Protein AF-A0A9P6YBE2-F1 (afdb_monomer_lite)

Radius of gyration: 33.22 Å; chains: 1; bounding box: 62×85×82 Å

Foldseek 3Di:
DDPPPLFDDPVRLVVLVVLFPDDSVRLSVLSNVQCVLPVVQWAALVNQLVVLCVVQVPFRLSLVSVLVQCLLPPVNPRTRGSSSVRSLVRCLPPNDPLSLLVSVQSSQCRVPPQKHALVSQLSNLVSVCRRCDPVDDDDPCPNHSNSVSVVLCVQQVPVPPRIHHSVSSVVSCVVDVVSVVVSCVVVVVVVVVVVVVPDDDDDDDDDPVVVVVLVVLLVVLLPDDDDPDDDLNLQVQLCCCCPVVVDDQQVSCCSSNNHDSVVSNVVSVVCVVDVPDDSNPPVDVPVPDDDQLDDDVLLVQLVVVCVVPVPDDLVVSQVSCCVVPVVRDDDSVSSVVCCVPPNVDDDDDDDDDDPVLQPLVLLVVLLVQLVVPVPDPDDQQPFEKFKDKDKDWLQQADPDDDDPPPDDDDDDDDPDDTFIKMWIWIDGLQGTQDIDIHGPPDDPDVDPPSCNDVDPDAGEYEYEPDPVCPPPVNQVVCVVSNYHYHYHRPSCCLLRLVVVVVVQLSVQSRPDRDDPPHDPVVSSVVSNVPDDSNVSNVSSVSSVVCSVCSNVSHRD

Organism: Rhizopus oryzae (NCBI:txid64495)

Structure (mmCIF, N/CA/C/O backbone):
data_AF-A0A9P6YBE2-F1
#
_entry.id   AF-A0A9P6YBE2-F1
#
loop_
_atom_site.group_PDB
_atom_site.id
_atom_site.type_symbol
_atom_site.label_atom_id
_atom_site.label_alt_id
_atom_site.label_comp_id
_atom_site.label_asym_id
_atom_site.label_entity_id
_atom_site.label_seq_id
_atom_site.pdbx_PDB_ins_code
_atom_site.Cartn_x
_atom_site.Cartn_y
_atom_site.Cartn_z
_atom_site.occupancy
_atom_site.B_iso_or_equiv
_atom_site.auth_seq_id
_atom_site.auth_comp_id
_atom_site.auth_asym_id
_atom_site.auth_atom_id
_atom_site.pdbx_PDB_model_num
ATOM 1 N N . MET A 1 1 ? 8.544 48.791 16.407 1.00 32.22 1 MET A N 1
ATOM 2 C CA . MET A 1 1 ? 8.511 48.984 14.940 1.00 32.22 1 MET A CA 1
ATOM 3 C C . MET A 1 1 ? 8.003 47.693 14.320 1.00 32.22 1 MET A C 1
ATOM 5 O O . MET A 1 1 ? 8.474 46.633 14.708 1.00 32.22 1 MET A O 1
ATOM 9 N N . GLY A 1 2 ? 6.934 47.780 13.527 1.00 35.62 2 GLY A N 1
ATOM 10 C CA . GLY A 1 2 ? 6.077 46.651 13.158 1.00 35.62 2 GLY A CA 1
ATOM 11 C C . GLY A 1 2 ? 6.699 45.695 12.144 1.00 35.62 2 GLY A C 1
ATOM 12 O O . GLY A 1 2 ? 7.328 46.120 11.180 1.00 35.62 2 GLY A O 1
ATOM 13 N N . ASN A 1 3 ? 6.464 44.399 12.344 1.00 35.38 3 ASN A N 1
ATOM 14 C CA . ASN A 1 3 ? 6.844 43.354 11.403 1.00 35.38 3 ASN A CA 1
ATOM 15 C C . ASN A 1 3 ? 5.779 43.272 10.290 1.00 35.38 3 ASN A C 1
ATOM 17 O O . ASN A 1 3 ? 4.923 42.392 10.276 1.00 35.38 3 ASN A O 1
ATOM 21 N N . ALA A 1 4 ? 5.772 44.264 9.398 1.00 42.56 4 ALA A N 1
ATOM 22 C CA . ALA A 1 4 ? 4.777 44.417 8.333 1.00 42.56 4 ALA A CA 1
ATOM 23 C C . ALA A 1 4 ? 4.989 43.479 7.122 1.00 42.56 4 ALA A C 1
ATOM 25 O O . ALA A 1 4 ? 4.261 43.587 6.143 1.00 42.56 4 ALA A O 1
ATOM 26 N N . LYS A 1 5 ? 5.961 42.555 7.165 1.00 49.91 5 LYS A N 1
ATOM 27 C CA . LYS A 1 5 ? 6.345 41.719 6.010 1.00 49.91 5 LYS A CA 1
ATOM 28 C C . LYS A 1 5 ? 5.747 40.301 5.972 1.00 49.91 5 LYS A C 1
ATOM 30 O O . LYS A 1 5 ? 6.051 39.561 5.050 1.00 49.91 5 LYS A O 1
ATOM 35 N N . SER A 1 6 ? 4.915 39.879 6.933 1.00 54.16 6 SER A N 1
ATOM 36 C CA . SER A 1 6 ? 4.484 38.462 7.011 1.00 54.16 6 SER A CA 1
ATOM 37 C C . SER A 1 6 ? 3.192 38.106 6.259 1.00 54.16 6 SER A C 1
ATOM 39 O O . SER A 1 6 ? 2.743 36.959 6.320 1.00 54.16 6 SER A O 1
ATOM 41 N N . LYS A 1 7 ? 2.556 39.061 5.566 1.00 63.81 7 LYS A N 1
ATOM 42 C CA . LYS A 1 7 ? 1.299 38.835 4.834 1.00 63.81 7 LYS A CA 1
ATOM 43 C C . LYS A 1 7 ? 1.319 39.558 3.487 1.00 63.81 7 LYS A C 1
ATOM 45 O O . LYS A 1 7 ? 1.603 40.749 3.451 1.00 63.81 7 LYS A O 1
ATOM 50 N N . LEU A 1 8 ? 0.956 38.844 2.418 1.00 70.69 8 LEU A N 1
ATOM 51 C CA . LEU A 1 8 ? 0.676 39.436 1.105 1.00 70.69 8 LEU A CA 1
ATOM 52 C C . LEU A 1 8 ? -0.399 40.517 1.237 1.00 70.69 8 LEU A C 1
ATOM 54 O O . LEU A 1 8 ? -1.400 40.316 1.939 1.00 70.69 8 LEU A O 1
ATOM 58 N N . SER A 1 9 ? -0.216 41.642 0.546 1.00 76.25 9 SER A N 1
ATOM 59 C CA . SER A 1 9 ? -1.228 42.693 0.526 1.00 76.25 9 SER A CA 1
ATOM 60 C C . SER A 1 9 ? -2.521 42.187 -0.143 1.00 76.25 9 SER A C 1
ATOM 62 O O . SER A 1 9 ? -2.488 41.270 -0.972 1.00 76.25 9 SER A O 1
ATOM 64 N N . PRO A 1 10 ? -3.695 42.752 0.194 1.00 73.75 10 PRO A N 1
ATOM 65 C CA . PRO A 1 10 ? -4.952 42.397 -0.467 1.00 73.75 10 PRO A CA 1
ATOM 66 C C . PRO A 1 10 ? -4.917 42.601 -1.990 1.00 73.75 10 PRO A C 1
ATOM 68 O O . PRO A 1 10 ? -5.564 41.847 -2.715 1.00 73.75 10 PRO A O 1
ATOM 71 N N . GLU A 1 11 ? -4.144 43.583 -2.457 1.00 76.38 11 GLU A N 1
ATOM 72 C CA . GLU A 1 11 ? -3.925 43.876 -3.876 1.00 76.38 11 GLU A CA 1
ATOM 73 C C . GLU A 1 11 ? -3.059 42.799 -4.538 1.00 76.38 11 GLU A C 1
ATOM 75 O O . GLU A 1 11 ? -3.475 42.232 -5.545 1.00 76.38 11 GLU A O 1
ATOM 80 N N . GLN A 1 12 ? -1.942 42.412 -3.909 1.00 76.50 12 GLN A N 1
ATOM 81 C CA . GLN A 1 12 ? -1.079 41.320 -4.377 1.00 76.50 12 GLN A CA 1
ATOM 82 C C . GLN A 1 12 ? -1.825 39.982 -4.425 1.00 76.50 12 GLN A C 1
ATOM 84 O O . GLN A 1 12 ? -1.667 39.215 -5.366 1.00 76.50 12 GLN A O 1
ATOM 89 N N . LEU A 1 13 ? -2.686 39.697 -3.442 1.00 78.81 13 LEU A N 1
ATOM 90 C CA . LEU A 1 13 ? -3.517 38.487 -3.457 1.00 78.81 13 LEU A CA 1
ATOM 91 C C . LEU A 1 13 ? -4.532 38.492 -4.601 1.00 78.81 13 LEU A C 1
ATOM 93 O O . LEU A 1 13 ? -4.773 37.444 -5.187 1.00 78.81 13 LEU A O 1
ATOM 97 N N . SER A 1 14 ? -5.128 39.644 -4.911 1.00 78.00 14 SER A N 1
ATOM 98 C CA . SER A 1 14 ? -6.063 39.788 -6.033 1.00 78.00 14 SER A CA 1
ATOM 99 C C . SER A 1 14 ? -5.352 39.622 -7.378 1.00 78.00 14 SER A C 1
ATOM 101 O O . SER A 1 14 ? -5.870 38.969 -8.281 1.00 78.00 14 SER A O 1
ATOM 103 N N . GLU A 1 15 ? -4.141 40.164 -7.499 1.00 80.69 15 GLU A N 1
ATOM 104 C CA . GLU A 1 15 ? -3.296 40.022 -8.682 1.00 80.69 15 GLU A CA 1
ATOM 105 C C . GLU A 1 15 ? -2.852 38.566 -8.891 1.00 80.69 15 GLU A C 1
ATOM 107 O O . GLU A 1 15 ? -3.061 38.005 -9.965 1.00 80.69 15 GLU A O 1
ATOM 112 N N . LEU A 1 16 ? -2.344 37.911 -7.842 1.00 80.50 16 LEU A N 1
ATOM 113 C CA . LEU A 1 16 ? -1.933 36.504 -7.880 1.00 80.50 16 LEU A CA 1
ATOM 114 C C . LEU A 1 16 ? -3.111 35.559 -8.131 1.00 80.50 16 LEU A C 1
ATOM 116 O O . LEU A 1 16 ? -2.963 34.573 -8.843 1.00 80.50 16 LEU A O 1
ATOM 120 N N . GLN A 1 17 ? -4.296 35.861 -7.602 1.00 80.81 17 GLN A N 1
ATOM 121 C CA . GLN A 1 17 ? -5.503 35.069 -7.854 1.00 80.81 17 GLN A CA 1
ATOM 122 C C . GLN A 1 17 ? -6.000 35.199 -9.303 1.00 80.81 17 GLN A C 1
ATOM 124 O O . GLN A 1 17 ? -6.651 34.290 -9.807 1.00 80.81 17 GLN A O 1
ATOM 129 N N . LYS A 1 18 ? -5.704 36.312 -9.986 1.00 80.12 18 LYS A N 1
ATOM 130 C CA . LYS A 1 18 ? -5.977 36.464 -11.425 1.00 80.12 18 LYS A CA 1
ATOM 131 C C . LYS A 1 18 ? -4.920 35.780 -12.290 1.00 80.12 18 LYS A C 1
ATOM 133 O O . LYS A 1 18 ? -5.257 35.290 -13.360 1.00 80.12 18 LYS A O 1
ATOM 138 N N . ALA A 1 19 ? -3.668 35.769 -11.836 1.00 74.81 19 ALA A N 1
ATOM 139 C CA . ALA A 1 19 ? -2.537 35.196 -12.563 1.00 74.81 19 ALA A CA 1
ATOM 140 C C . ALA A 1 19 ? -2.363 33.679 -12.355 1.00 74.81 19 ALA A C 1
ATOM 142 O O . ALA A 1 19 ? -1.627 33.048 -13.106 1.00 74.81 19 ALA A O 1
ATOM 143 N N . THR A 1 20 ? -3.016 33.085 -11.349 1.00 80.88 20 THR A N 1
ATOM 144 C CA . THR A 1 20 ? -2.840 31.672 -10.983 1.00 80.88 20 THR A CA 1
ATOM 145 C C . THR A 1 20 ? -4.165 30.936 -10.803 1.00 80.88 20 THR A C 1
ATOM 147 O O . THR A 1 20 ? -5.198 31.522 -10.493 1.00 80.88 20 THR A O 1
ATOM 150 N N . TYR A 1 21 ? -4.121 29.609 -10.922 1.00 77.25 21 TYR A N 1
ATOM 151 C CA . TYR A 1 21 ? -5.257 28.711 -10.673 1.00 77.25 21 TYR A CA 1
ATOM 152 C C . TYR A 1 21 ? -5.446 28.341 -9.184 1.00 77.25 21 TYR A C 1
ATOM 154 O O . TYR A 1 21 ? -6.064 27.315 -8.873 1.00 77.25 21 TYR A O 1
ATOM 162 N N . PHE A 1 22 ? -4.865 29.107 -8.256 1.00 76.56 22 PHE A N 1
ATOM 163 C CA . PHE A 1 22 ? -4.907 28.829 -6.818 1.00 76.56 22 PHE A CA 1
ATOM 164 C C . PHE A 1 22 ? -5.913 29.720 -6.091 1.00 76.56 22 PHE A C 1
ATOM 166 O O . PHE A 1 22 ? -6.084 30.900 -6.397 1.00 76.56 22 PHE A O 1
ATOM 173 N N . GLU A 1 23 ? -6.573 29.158 -5.080 1.00 77.00 23 GLU A N 1
ATOM 174 C CA . GLU A 1 23 ? -7.478 29.928 -4.234 1.00 77.00 23 GLU A CA 1
ATOM 175 C C . GLU A 1 23 ? -6.699 30.850 -3.287 1.00 77.00 23 GLU A C 1
ATOM 177 O O . GLU A 1 23 ? -5.577 30.563 -2.866 1.00 77.00 23 GLU A O 1
ATOM 182 N N . LYS A 1 24 ? -7.329 31.949 -2.857 1.00 73.19 24 LYS A N 1
ATOM 183 C CA . LYS A 1 24 ? -6.717 32.941 -1.955 1.00 73.19 24 LYS A CA 1
ATOM 184 C C . LYS A 1 24 ? -6.127 32.324 -0.676 1.00 73.19 24 LYS A C 1
ATOM 186 O O . LYS A 1 24 ? -5.106 32.799 -0.183 1.00 73.19 24 LYS A O 1
ATOM 191 N N . LYS A 1 25 ? -6.756 31.269 -0.143 1.00 71.81 25 LYS A N 1
ATOM 192 C CA . LYS A 1 25 ? -6.265 30.528 1.032 1.00 71.81 25 LYS A CA 1
ATOM 193 C C . LYS A 1 25 ? -5.008 29.709 0.711 1.00 71.81 25 LYS A C 1
ATOM 195 O O . LYS A 1 25 ? -4.079 29.702 1.514 1.00 71.81 25 LYS A O 1
ATOM 200 N N . GLU A 1 26 ? -4.954 29.080 -0.462 1.00 73.75 26 GLU A N 1
ATOM 201 C CA . GLU A 1 26 ? -3.794 28.309 -0.929 1.00 73.75 26 GLU A CA 1
ATOM 202 C C . GLU A 1 26 ? -2.588 29.232 -1.162 1.00 73.75 26 GLU A C 1
ATOM 204 O O . GLU A 1 26 ? -1.498 28.956 -0.667 1.00 73.75 26 GLU A O 1
ATOM 209 N N . LEU A 1 27 ? -2.794 30.383 -1.814 1.00 74.88 27 LEU A N 1
ATOM 210 C CA . LEU A 1 27 ? -1.748 31.391 -2.041 1.00 74.88 27 LEU A CA 1
ATOM 211 C C . LEU A 1 27 ? -1.141 31.908 -0.729 1.00 74.88 27 LEU A C 1
ATOM 213 O O . LEU A 1 27 ? 0.071 32.078 -0.623 1.00 74.88 27 LEU A O 1
ATOM 217 N N . GLN A 1 28 ? -1.963 32.108 0.305 1.00 75.69 28 GLN A N 1
ATOM 218 C CA . GLN A 1 28 ? -1.484 32.517 1.628 1.00 75.69 28 GLN A CA 1
ATOM 219 C C . GLN A 1 28 ? -0.688 31.420 2.346 1.00 75.69 28 GLN A C 1
ATOM 221 O O . GLN A 1 28 ? 0.248 31.736 3.081 1.00 75.69 28 GLN A O 1
ATOM 226 N N . GLN A 1 29 ? -1.047 30.147 2.165 1.00 73.00 29 GLN A N 1
ATOM 227 C CA . GLN A 1 29 ? -0.305 29.020 2.737 1.00 73.00 29 GLN A CA 1
ATOM 228 C C . GLN A 1 29 ? 1.047 28.840 2.045 1.00 73.00 29 GLN A C 1
ATOM 230 O O . GLN A 1 29 ? 2.063 28.738 2.733 1.00 73.00 29 GLN A O 1
ATOM 235 N N . TRP A 1 30 ? 1.073 28.895 0.711 1.00 75.06 30 TRP A N 1
ATOM 236 C CA . TRP A 1 30 ? 2.310 28.867 -0.067 1.00 75.06 30 TRP A CA 1
ATOM 237 C C . TRP A 1 30 ? 3.226 30.036 0.286 1.00 75.06 30 TRP A C 1
ATOM 239 O O . TRP A 1 30 ? 4.410 29.817 0.514 1.00 75.06 30 TRP A O 1
ATOM 249 N N . TYR A 1 31 ? 2.683 31.247 0.444 1.00 77.31 31 TYR A N 1
ATOM 250 C CA . TYR A 1 31 ? 3.468 32.415 0.852 1.00 77.31 31 TYR A CA 1
ATOM 251 C C . TYR A 1 31 ? 4.082 32.249 2.236 1.00 77.31 31 TYR A C 1
ATOM 253 O O . TYR A 1 31 ? 5.256 32.532 2.440 1.00 77.31 31 TYR A O 1
ATOM 261 N N . LYS A 1 32 ? 3.307 31.744 3.201 1.00 74.44 32 LYS A N 1
ATOM 262 C CA . LYS A 1 32 ? 3.820 31.479 4.549 1.00 74.44 32 LYS A CA 1
ATOM 263 C C . LYS A 1 32 ? 4.907 30.407 4.553 1.00 74.44 32 LYS A C 1
ATOM 265 O O . LYS A 1 32 ? 5.864 30.552 5.304 1.00 74.44 32 LYS A O 1
ATOM 270 N N . GLY A 1 33 ? 4.761 29.350 3.752 1.00 70.81 33 GLY A N 1
ATOM 271 C CA . GLY A 1 33 ? 5.800 28.331 3.578 1.00 70.81 33 GLY A CA 1
ATOM 272 C C . GLY A 1 33 ? 7.067 28.925 2.965 1.00 70.81 33 GLY A C 1
ATOM 273 O O . GLY A 1 33 ? 8.145 28.787 3.528 1.00 70.81 33 GLY A O 1
ATOM 274 N N . PHE A 1 34 ? 6.906 29.693 1.891 1.00 71.19 34 PHE A N 1
ATOM 275 C CA . PHE A 1 34 ? 8.000 30.344 1.179 1.00 71.19 34 PHE A CA 1
ATOM 276 C C . PHE A 1 34 ? 8.772 31.339 2.057 1.00 71.19 34 PHE A C 1
ATOM 278 O O . PHE A 1 34 ? 9.987 31.264 2.125 1.00 71.19 34 PHE A O 1
ATOM 285 N N . ILE A 1 35 ? 8.090 32.209 2.812 1.00 75.69 35 ILE A N 1
ATOM 286 C CA . ILE A 1 35 ? 8.740 33.154 3.743 1.00 75.69 35 ILE A CA 1
ATOM 287 C C . ILE A 1 35 ? 9.378 32.441 4.947 1.00 75.69 35 ILE A C 1
ATOM 289 O O . ILE A 1 35 ? 10.334 32.941 5.536 1.00 75.69 35 ILE A O 1
ATOM 293 N N . LYS A 1 36 ? 8.854 31.279 5.348 1.00 71.00 36 LYS A N 1
ATOM 294 C CA . LYS A 1 36 ? 9.430 30.486 6.440 1.00 71.00 36 LYS A CA 1
ATOM 295 C C . LYS A 1 36 ? 10.738 29.817 6.021 1.00 71.00 36 LYS A C 1
ATOM 297 O O . LYS A 1 36 ? 11.671 29.790 6.821 1.00 71.00 36 LYS A O 1
ATOM 302 N N . ASP A 1 37 ? 10.778 29.278 4.808 1.00 63.53 37 ASP A N 1
ATOM 303 C CA . ASP A 1 37 ? 11.952 28.588 4.277 1.00 63.53 37 ASP A CA 1
ATOM 304 C C . ASP A 1 37 ? 12.980 29.586 3.704 1.00 63.53 37 ASP A C 1
ATOM 306 O O . ASP A 1 37 ? 14.179 29.363 3.855 1.00 63.53 37 ASP A O 1
ATOM 310 N N . CYS A 1 38 ? 12.517 30.732 3.185 1.00 67.19 38 CYS A N 1
ATOM 311 C CA . CYS A 1 38 ? 13.315 31.862 2.696 1.00 67.19 38 CYS A CA 1
ATOM 312 C C . CYS A 1 38 ? 12.879 33.178 3.382 1.00 67.19 38 CYS A C 1
ATOM 314 O O . CYS A 1 38 ? 12.048 33.924 2.850 1.00 67.19 38 CYS A O 1
ATOM 316 N N . PRO A 1 39 ? 13.444 33.518 4.560 1.00 70.19 39 PRO A N 1
ATOM 317 C CA . PRO A 1 39 ? 13.088 34.724 5.326 1.00 70.19 39 PRO A CA 1
ATOM 318 C C . PRO A 1 39 ? 13.342 36.053 4.599 1.00 70.19 39 PRO A C 1
ATOM 320 O O . PRO A 1 39 ? 12.784 37.085 4.975 1.00 70.19 39 PRO A O 1
ATOM 323 N N . SER A 1 40 ? 14.189 36.034 3.568 1.00 70.06 40 SER A N 1
ATOM 324 C CA . SER A 1 40 ? 14.464 37.136 2.638 1.00 70.06 40 SER A CA 1
ATOM 325 C C . SER A 1 40 ? 13.275 37.461 1.724 1.00 70.06 40 SER A C 1
ATOM 327 O O . SER A 1 40 ? 13.173 38.589 1.245 1.00 70.06 40 SER A O 1
ATOM 329 N N . GLY A 1 41 ? 12.366 36.503 1.499 1.00 70.62 41 GLY A N 1
ATOM 330 C CA . GLY A 1 41 ? 11.291 36.599 0.508 1.00 70.62 41 GLY A CA 1
ATOM 331 C C . GLY A 1 41 ? 11.748 36.431 -0.940 1.00 70.62 41 GLY A C 1
ATOM 332 O O . GLY A 1 41 ? 10.967 36.702 -1.849 1.00 70.62 41 GLY A O 1
ATOM 333 N N . GLN A 1 42 ? 12.983 35.975 -1.133 1.00 78.62 42 GLN A N 1
ATOM 334 C CA . GLN A 1 42 ? 13.625 35.704 -2.414 1.00 78.62 42 GLN A CA 1
ATOM 335 C C . GLN A 1 42 ? 14.396 34.394 -2.294 1.00 78.62 42 GLN A C 1
ATOM 337 O O . GLN A 1 42 ? 15.062 34.176 -1.280 1.00 78.62 42 GLN A O 1
ATOM 342 N N . LEU A 1 43 ? 14.294 33.543 -3.308 1.00 79.62 43 LEU A N 1
ATOM 343 C CA . LEU A 1 43 ? 14.975 32.257 -3.356 1.00 79.62 43 LEU A CA 1
ATOM 344 C C . LEU A 1 43 ? 16.194 32.372 -4.267 1.00 79.62 43 LEU A C 1
ATOM 346 O O . LEU A 1 43 ? 16.053 32.634 -5.462 1.00 79.62 43 LEU A O 1
ATOM 350 N N . ASP A 1 44 ? 17.383 32.199 -3.694 1.00 81.75 44 ASP A N 1
ATOM 351 C CA . ASP A 1 44 ? 18.624 32.235 -4.459 1.00 81.75 44 ASP A CA 1
ATOM 352 C C . ASP A 1 44 ? 18.928 30.872 -5.110 1.00 81.75 44 ASP A C 1
ATOM 354 O O . ASP A 1 44 ? 18.384 29.816 -4.761 1.00 81.75 44 ASP A O 1
ATOM 358 N N . LYS A 1 45 ? 19.798 30.898 -6.118 1.00 79.19 45 LYS A N 1
ATOM 359 C CA . LYS A 1 45 ? 20.167 29.711 -6.896 1.00 79.19 45 LYS A CA 1
ATOM 360 C C . LYS A 1 45 ? 20.761 28.576 -6.028 1.00 79.19 45 LYS A C 1
ATOM 362 O O . LYS A 1 45 ? 20.344 27.426 -6.199 1.00 79.19 45 LYS A O 1
ATOM 367 N N . PRO A 1 46 ? 21.669 28.834 -5.060 1.00 79.50 46 PRO A N 1
ATOM 368 C CA . PRO A 1 46 ? 22.162 27.810 -4.131 1.00 79.50 46 PRO A CA 1
ATOM 369 C C . PRO A 1 46 ? 21.084 27.193 -3.223 1.00 79.50 46 PRO A C 1
ATOM 371 O O . PRO A 1 46 ? 21.089 25.976 -2.998 1.00 79.50 46 PRO A O 1
ATOM 374 N N . GLU A 1 47 ? 20.157 27.992 -2.694 1.00 75.12 47 GLU A N 1
ATOM 375 C CA . GLU A 1 47 ? 19.039 27.519 -1.873 1.00 75.12 47 GLU A CA 1
ATOM 376 C C . GLU A 1 47 ? 18.080 26.663 -2.701 1.00 75.12 47 GLU A C 1
ATOM 378 O O . GLU A 1 47 ? 17.687 25.577 -2.260 1.00 75.12 47 GLU A O 1
ATOM 383 N N . PHE A 1 48 ? 17.787 27.069 -3.939 1.00 75.38 48 PHE A N 1
ATOM 384 C CA . PHE A 1 48 ? 16.972 26.289 -4.871 1.00 75.38 48 PHE A CA 1
ATOM 385 C C . PHE A 1 48 ? 17.598 24.922 -5.182 1.00 75.38 48 PHE A C 1
ATOM 387 O O . PHE A 1 48 ? 16.935 23.885 -5.084 1.00 75.38 48 PHE A O 1
ATOM 394 N N . GLN A 1 49 ? 18.904 24.880 -5.462 1.00 73.44 49 GLN A N 1
ATOM 395 C CA . GLN A 1 49 ? 19.636 23.624 -5.664 1.00 73.44 49 GLN A CA 1
ATOM 396 C C . GLN A 1 49 ? 19.585 22.713 -4.428 1.00 73.44 49 GLN A C 1
ATOM 398 O O . GLN A 1 49 ? 19.445 21.491 -4.550 1.00 73.44 49 GLN A O 1
ATOM 403 N N . LYS A 1 50 ? 19.672 23.284 -3.220 1.00 71.19 50 LYS A N 1
ATOM 404 C CA . LYS A 1 50 ? 19.597 22.533 -1.958 1.00 71.19 50 LYS A CA 1
ATOM 405 C C . LYS A 1 50 ? 18.238 21.858 -1.779 1.00 71.19 50 LYS A C 1
ATOM 407 O O . LYS A 1 50 ? 18.197 20.711 -1.331 1.00 71.19 50 LYS A O 1
ATOM 412 N N . ILE A 1 51 ? 17.153 22.528 -2.168 1.00 67.56 51 ILE A N 1
ATOM 413 C CA . ILE A 1 51 ? 15.796 21.965 -2.175 1.00 67.56 51 ILE A CA 1
ATOM 414 C C . ILE A 1 51 ? 15.732 20.772 -3.141 1.00 67.56 51 ILE A C 1
ATOM 416 O O . ILE A 1 51 ? 15.333 19.676 -2.744 1.00 67.56 51 ILE A O 1
ATOM 420 N N . TYR A 1 52 ? 16.224 20.918 -4.374 1.00 61.72 52 TYR A N 1
ATOM 421 C CA . TYR A 1 52 ? 16.252 19.813 -5.345 1.00 61.72 52 TYR A CA 1
ATOM 422 C C . TYR A 1 52 ? 17.118 18.627 -4.900 1.00 61.72 52 TYR A C 1
ATOM 424 O O . TYR A 1 52 ? 16.746 17.473 -5.121 1.00 61.72 52 TYR A O 1
ATOM 432 N N . LYS A 1 53 ? 18.232 18.877 -4.207 1.00 64.12 53 LYS A N 1
ATOM 433 C CA . LYS A 1 53 ? 19.103 17.830 -3.648 1.00 64.12 53 LYS A CA 1
ATOM 434 C C . LYS A 1 53 ? 18.445 17.034 -2.519 1.00 64.12 53 LYS A C 1
ATOM 436 O O . LYS A 1 53 ? 18.751 15.856 -2.353 1.00 64.12 53 LYS A O 1
ATOM 441 N N . GLN A 1 54 ? 17.516 17.634 -1.772 1.00 57.75 54 GLN A N 1
ATOM 442 C CA . GLN A 1 54 ? 16.697 16.899 -0.800 1.00 57.75 54 GLN A CA 1
ATOM 443 C C . GLN A 1 54 ? 15.694 15.959 -1.483 1.00 57.75 54 GLN A C 1
ATOM 445 O O . GLN A 1 54 ? 15.413 14.882 -0.956 1.00 57.75 54 GLN A O 1
ATOM 450 N N . PHE A 1 55 ? 15.179 16.332 -2.659 1.00 52.47 55 PHE A N 1
ATOM 451 C CA . PHE A 1 55 ? 14.244 15.502 -3.424 1.00 52.47 55 PHE A CA 1
ATOM 452 C C . PHE A 1 55 ? 14.931 14.385 -4.218 1.00 52.47 55 PHE A C 1
ATOM 454 O O . PHE A 1 55 ? 14.366 13.295 -4.345 1.00 52.47 55 PHE A O 1
ATOM 461 N N . PHE A 1 56 ? 16.159 14.618 -4.686 1.00 52.88 56 PHE A N 1
ATOM 462 C CA . PHE A 1 56 ? 16.951 13.663 -5.462 1.00 52.88 56 PHE A CA 1
ATOM 463 C C . PHE A 1 56 ? 18.326 13.416 -4.816 1.00 52.88 56 PHE A C 1
ATOM 465 O O . PHE A 1 56 ? 19.349 13.846 -5.345 1.00 52.88 56 PHE A O 1
ATOM 472 N N . PRO A 1 57 ? 18.383 12.691 -3.682 1.00 56.56 57 PRO A N 1
ATOM 473 C CA . PRO A 1 57 ? 19.617 12.521 -2.908 1.00 56.56 57 PRO A CA 1
ATOM 474 C C . PRO A 1 57 ? 20.675 11.626 -3.578 1.00 56.56 57 PRO A C 1
ATOM 476 O O . PRO A 1 57 ? 21.797 11.545 -3.086 1.00 56.56 57 PRO A O 1
ATOM 479 N N . PHE A 1 58 ? 20.328 10.938 -4.672 1.00 49.44 58 PHE A N 1
ATOM 480 C CA . PHE A 1 58 ? 21.186 9.957 -5.351 1.00 49.44 58 PHE A CA 1
ATOM 481 C C . PHE A 1 58 ? 21.731 10.423 -6.715 1.00 49.44 58 PHE A C 1
ATOM 483 O O . PHE A 1 58 ? 22.495 9.680 -7.327 1.00 49.44 58 PHE A O 1
ATOM 490 N N . GLY A 1 59 ? 21.339 11.607 -7.197 1.00 61.69 59 GLY A N 1
ATOM 491 C CA . GLY A 1 59 ? 21.802 12.188 -8.464 1.00 61.69 59 GLY A CA 1
ATOM 492 C C . GLY A 1 59 ? 22.452 13.558 -8.270 1.00 61.69 59 GLY A C 1
ATOM 493 O O . GLY A 1 59 ? 22.543 14.050 -7.144 1.00 61.69 59 GLY A O 1
ATOM 494 N N . ASP A 1 60 ? 22.896 14.175 -9.366 1.00 68.88 60 ASP A N 1
ATOM 495 C CA . ASP A 1 60 ? 23.395 15.557 -9.369 1.00 68.88 60 ASP A CA 1
ATOM 496 C C . ASP A 1 60 ? 22.346 16.500 -9.984 1.00 68.88 60 ASP A C 1
ATOM 498 O O . ASP A 1 60 ? 22.272 16.628 -11.209 1.00 68.88 60 ASP A O 1
ATOM 502 N N . PRO A 1 61 ? 21.485 17.135 -9.164 1.00 68.06 61 PRO A N 1
ATOM 503 C CA . PRO A 1 61 ? 20.439 18.011 -9.665 1.00 68.06 61 PRO A CA 1
ATOM 504 C C . PRO A 1 61 ? 20.942 19.417 -10.004 1.00 68.06 61 PRO A C 1
ATOM 506 O O . PRO A 1 61 ? 20.137 20.212 -10.476 1.00 68.06 61 PRO A O 1
ATOM 509 N N . SER A 1 62 ? 22.216 19.756 -9.761 1.00 76.38 62 SER A N 1
ATOM 510 C CA . SER A 1 62 ? 22.695 21.143 -9.837 1.00 76.38 62 SER A CA 1
ATOM 511 C C . SER A 1 62 ? 22.459 21.780 -11.207 1.00 76.38 62 SER A C 1
ATOM 513 O O . SER A 1 62 ? 21.897 22.866 -11.276 1.00 76.38 62 SER A O 1
ATOM 515 N N . ARG A 1 63 ? 22.783 21.082 -12.305 1.00 75.62 63 ARG A N 1
ATOM 516 C CA . ARG A 1 63 ? 22.569 21.616 -13.665 1.00 75.62 63 ARG A CA 1
ATOM 517 C C . ARG A 1 63 ? 21.092 21.758 -14.025 1.00 75.62 63 ARG A C 1
ATOM 519 O O . ARG A 1 63 ? 20.701 22.756 -14.606 1.00 75.62 63 ARG A O 1
ATOM 526 N N . PHE A 1 64 ? 20.266 20.776 -13.666 1.00 76.38 64 PHE A N 1
ATOM 527 C CA . PHE A 1 64 ? 18.836 20.831 -13.972 1.00 76.38 64 PHE A CA 1
ATOM 528 C C . PHE A 1 64 ? 18.111 21.891 -13.137 1.00 76.38 64 PHE A C 1
ATOM 530 O O . PHE A 1 64 ? 17.273 22.621 -13.657 1.00 76.38 64 PHE A O 1
ATOM 537 N N . ALA A 1 65 ? 18.467 22.016 -11.856 1.00 76.69 65 ALA A N 1
ATOM 538 C CA . ALA A 1 65 ? 17.964 23.074 -10.994 1.00 76.69 65 ALA A CA 1
ATOM 539 C C . ALA A 1 65 ? 18.336 24.460 -11.540 1.00 76.69 65 ALA A C 1
ATOM 541 O O . ALA A 1 65 ? 17.511 25.357 -11.456 1.00 76.69 65 ALA A O 1
ATOM 542 N N . ASP A 1 66 ? 19.510 24.621 -12.158 1.00 81.31 66 ASP A N 1
ATOM 543 C CA . ASP A 1 66 ? 19.910 25.879 -12.799 1.00 81.31 66 ASP A CA 1
ATOM 544 C C . ASP A 1 66 ? 19.040 26.235 -14.005 1.00 81.31 66 ASP A C 1
ATOM 546 O O . ASP A 1 66 ? 18.647 27.390 -14.144 1.00 81.31 66 ASP A O 1
ATOM 550 N N . TYR A 1 67 ? 18.705 25.256 -14.850 1.00 78.44 67 TYR A N 1
ATOM 551 C CA . TYR A 1 67 ? 17.811 25.482 -15.988 1.00 78.44 67 TYR A CA 1
ATOM 552 C C . TYR A 1 67 ? 16.403 25.850 -15.527 1.00 78.44 67 TYR A C 1
ATOM 554 O O . TYR A 1 67 ? 15.848 26.846 -15.975 1.00 78.44 67 TYR A O 1
ATOM 562 N N . VAL A 1 68 ? 15.851 25.110 -14.561 1.00 78.69 68 VAL A N 1
ATOM 563 C CA . VAL A 1 68 ? 14.534 25.430 -13.992 1.00 78.69 68 VAL A CA 1
ATOM 564 C C . VAL A 1 68 ? 14.552 26.794 -13.301 1.00 78.69 68 VAL A C 1
ATOM 566 O O . VAL A 1 68 ? 13.577 27.533 -13.404 1.00 78.69 68 VAL A O 1
ATOM 569 N N . PHE A 1 69 ? 15.650 27.148 -12.630 1.00 81.38 69 PHE A N 1
ATOM 570 C CA . PHE A 1 69 ? 15.794 28.443 -11.976 1.00 81.38 69 PHE A CA 1
ATOM 571 C C . PHE A 1 69 ? 15.719 29.589 -12.986 1.00 81.38 69 PHE A C 1
ATOM 573 O O . PHE A 1 69 ? 14.945 30.514 -12.782 1.00 81.38 69 PHE A O 1
ATOM 580 N N . ASN A 1 70 ? 16.444 29.488 -14.103 1.00 81.00 70 ASN A N 1
ATOM 581 C CA . ASN A 1 70 ? 16.442 30.511 -15.152 1.00 81.00 70 ASN A CA 1
ATOM 582 C C . ASN A 1 70 ? 15.069 30.683 -15.829 1.00 81.00 70 ASN A C 1
ATOM 584 O O . ASN A 1 70 ? 14.764 31.766 -16.310 1.00 81.00 70 ASN A O 1
ATOM 588 N N . VAL A 1 71 ? 14.249 29.628 -15.879 1.00 78.75 71 VAL A N 1
ATOM 589 C CA . VAL A 1 71 ? 12.876 29.696 -16.414 1.00 78.75 71 VAL A CA 1
ATOM 590 C C . VAL A 1 71 ? 11.903 30.297 -15.402 1.00 78.75 71 VAL A C 1
ATOM 592 O O . VAL A 1 71 ? 10.920 30.930 -15.779 1.00 78.75 71 VAL A O 1
ATOM 595 N N . PHE A 1 72 ? 12.136 30.053 -14.113 1.00 78.12 72 PHE A N 1
ATOM 596 C CA . PHE A 1 72 ? 11.327 30.619 -13.037 1.00 78.12 72 PHE A CA 1
ATOM 597 C C . PHE A 1 72 ? 11.644 32.105 -12.808 1.00 78.12 72 PHE A C 1
ATOM 599 O O . PHE A 1 72 ? 10.728 32.850 -12.486 1.00 78.12 72 PHE A O 1
ATOM 606 N N . ASP A 1 73 ? 12.900 32.517 -12.985 1.00 82.56 73 ASP A N 1
ATOM 607 C CA . ASP A 1 73 ? 13.392 33.897 -12.872 1.00 82.56 73 ASP A CA 1
ATOM 608 C C . ASP A 1 73 ? 13.024 34.708 -14.131 1.00 82.56 73 ASP A C 1
ATOM 610 O O . ASP A 1 73 ? 13.784 34.804 -15.099 1.00 82.56 73 ASP A O 1
ATOM 614 N N . GLY A 1 74 ? 11.799 35.235 -14.150 1.00 75.12 74 GLY A N 1
ATOM 615 C CA . GLY A 1 74 ? 11.217 35.897 -15.316 1.00 75.12 74 GLY A CA 1
ATOM 616 C C . GLY A 1 74 ? 11.802 37.284 -15.575 1.00 75.12 74 GLY A C 1
ATOM 617 O O . GLY A 1 74 ? 11.820 37.734 -16.724 1.00 75.12 74 GLY A O 1
ATOM 618 N N . ASP A 1 75 ? 12.290 37.957 -14.534 1.00 80.50 75 ASP A N 1
ATOM 619 C CA . ASP A 1 75 ? 12.964 39.254 -14.637 1.00 80.50 75 ASP A CA 1
ATOM 620 C C . ASP A 1 75 ? 14.503 39.152 -14.717 1.00 80.50 75 ASP A C 1
ATOM 622 O O . ASP A 1 75 ? 15.173 40.168 -14.940 1.00 80.50 75 ASP A O 1
ATOM 626 N N . ARG A 1 76 ? 15.057 37.931 -14.637 1.00 80.94 76 ARG A N 1
ATOM 627 C CA . ARG A 1 76 ? 16.494 37.607 -14.701 1.00 80.94 76 ARG A CA 1
ATOM 628 C C . ARG A 1 76 ? 17.309 38.351 -13.646 1.00 80.94 76 ARG A C 1
ATOM 630 O O . ARG A 1 76 ? 18.473 38.700 -13.881 1.00 80.94 76 ARG A O 1
ATOM 637 N N . ASN A 1 77 ? 16.706 38.633 -12.495 1.00 82.25 77 ASN A N 1
ATOM 638 C CA . ASN A 1 77 ? 17.361 39.357 -11.413 1.00 82.25 77 ASN A CA 1
ATOM 639 C C . ASN A 1 77 ? 18.308 38.450 -10.588 1.00 82.25 77 ASN A C 1
ATOM 641 O O . ASN A 1 77 ? 19.050 38.953 -9.738 1.00 82.25 77 ASN A O 1
ATOM 645 N N . GLY A 1 78 ? 18.323 37.136 -10.856 1.00 80.56 78 GLY A N 1
ATOM 646 C CA . GLY A 1 78 ? 19.126 36.133 -10.155 1.00 80.56 78 GLY A CA 1
ATOM 647 C C . GLY A 1 78 ? 18.469 35.568 -8.889 1.00 80.56 78 GLY A C 1
ATOM 648 O O . GLY A 1 78 ? 19.124 34.825 -8.152 1.00 80.56 78 GLY A O 1
ATOM 649 N N . PHE A 1 79 ? 17.204 35.904 -8.636 1.00 84.00 79 PHE A N 1
ATOM 650 C CA . PHE A 1 79 ? 16.399 35.528 -7.479 1.00 84.00 79 PHE A CA 1
ATOM 651 C C . PHE A 1 79 ? 14.959 35.241 -7.902 1.00 84.00 79 PHE A C 1
ATOM 653 O O . PHE A 1 79 ? 14.299 36.076 -8.500 1.00 84.00 79 PHE A O 1
ATOM 660 N N . ILE A 1 80 ? 14.412 34.103 -7.480 1.00 82.31 80 ILE A N 1
ATOM 661 C CA . ILE A 1 80 ? 12.996 33.818 -7.726 1.00 82.31 80 ILE A CA 1
ATOM 662 C C . ILE A 1 80 ? 12.181 34.460 -6.607 1.00 82.31 80 ILE A C 1
ATOM 664 O O . ILE A 1 80 ? 12.328 34.094 -5.430 1.00 82.31 80 ILE A O 1
ATOM 668 N N . ASP A 1 81 ? 11.310 35.403 -6.955 1.00 82.06 81 ASP A N 1
ATOM 669 C CA . ASP A 1 81 ? 10.364 35.971 -6.004 1.00 82.06 81 ASP A CA 1
ATOM 670 C C . ASP A 1 81 ? 9.140 35.055 -5.795 1.00 82.06 81 ASP A C 1
ATOM 672 O O . ASP A 1 81 ? 8.912 34.058 -6.489 1.00 82.06 81 ASP A O 1
ATOM 676 N N . PHE A 1 82 ? 8.318 35.358 -4.788 1.00 81.56 82 PHE A N 1
ATOM 677 C CA . PHE A 1 82 ? 7.149 34.522 -4.516 1.00 81.56 82 PHE A CA 1
ATOM 678 C C . PHE A 1 82 ? 6.129 34.504 -5.669 1.00 81.56 82 PHE A C 1
ATOM 680 O O . PHE A 1 82 ? 5.446 33.495 -5.866 1.00 81.56 82 PHE A O 1
ATOM 687 N N . LYS A 1 83 ? 5.984 35.616 -6.398 1.00 82.38 83 LYS A N 1
ATOM 688 C CA . LYS A 1 83 ? 5.026 35.749 -7.499 1.00 82.38 83 LYS A CA 1
ATOM 689 C C . LYS A 1 83 ? 5.463 34.876 -8.671 1.00 82.38 83 LYS A C 1
ATOM 691 O O . LYS A 1 83 ? 4.645 34.128 -9.196 1.00 82.38 83 LYS A O 1
ATOM 696 N N . GLU A 1 84 ? 6.734 34.908 -9.024 1.00 82.38 84 GLU A N 1
ATOM 697 C CA . GLU A 1 84 ? 7.353 34.066 -10.042 1.00 82.38 84 GLU A CA 1
ATOM 698 C C . GLU A 1 84 ? 7.250 32.583 -9.682 1.00 82.38 84 GLU A C 1
ATOM 700 O O . GLU A 1 84 ? 6.732 31.782 -10.467 1.00 82.38 84 GLU A O 1
ATOM 705 N N . PHE A 1 85 ? 7.609 32.229 -8.444 1.00 80.94 85 PHE A N 1
ATOM 706 C CA . PHE A 1 85 ? 7.521 30.858 -7.946 1.00 80.94 85 PHE A CA 1
ATOM 707 C C . PHE A 1 85 ? 6.098 30.290 -8.039 1.00 80.94 85 PHE A C 1
ATOM 709 O O . PHE A 1 85 ? 5.888 29.182 -8.543 1.00 80.94 85 PHE A O 1
ATOM 716 N N . ILE A 1 86 ? 5.097 31.035 -7.556 1.00 79.69 86 ILE A N 1
ATOM 717 C CA . ILE A 1 86 ? 3.718 30.539 -7.495 1.00 79.69 86 ILE A CA 1
ATOM 718 C C . ILE A 1 86 ? 3.036 30.542 -8.866 1.00 79.69 86 ILE A C 1
ATOM 720 O O . ILE A 1 86 ? 2.226 29.654 -9.142 1.00 79.69 86 ILE A O 1
ATOM 724 N N . CYS A 1 87 ? 3.389 31.482 -9.747 1.00 77.00 87 CYS A N 1
ATOM 725 C CA . CYS A 1 87 ? 2.928 31.500 -11.132 1.00 77.00 87 CYS A CA 1
ATOM 726 C C . CYS A 1 87 ? 3.442 30.275 -11.893 1.00 77.00 87 CYS A C 1
ATOM 728 O O . CYS A 1 87 ? 2.628 29.528 -12.446 1.00 77.00 87 CYS A O 1
ATOM 730 N N . ALA A 1 88 ? 4.745 29.991 -11.826 1.00 74.38 88 ALA A N 1
ATOM 731 C CA . ALA A 1 88 ? 5.340 28.810 -12.447 1.00 74.38 88 ALA A CA 1
ATOM 732 C C . ALA A 1 88 ? 4.760 27.501 -11.876 1.00 74.38 88 ALA A C 1
ATOM 734 O O . ALA A 1 88 ? 4.407 26.577 -12.619 1.00 74.38 88 ALA A O 1
ATOM 735 N N . LEU A 1 89 ? 4.548 27.435 -10.556 1.00 74.56 89 LEU A N 1
ATOM 736 C CA . LEU A 1 89 ? 3.906 26.284 -9.917 1.00 74.56 89 LEU A CA 1
ATOM 737 C C . LEU A 1 89 ? 2.443 26.108 -10.359 1.00 74.56 89 LEU A C 1
ATOM 739 O O . LEU A 1 89 ? 1.962 24.980 -10.493 1.00 74.56 89 LEU A O 1
ATOM 743 N N . SER A 1 90 ? 1.721 27.203 -10.599 1.00 77.94 90 SER A N 1
ATOM 744 C CA . SER A 1 90 ? 0.319 27.155 -11.018 1.00 77.94 90 SER A CA 1
ATOM 745 C C . SER A 1 90 ? 0.153 26.611 -12.438 1.00 77.94 90 SER A C 1
ATOM 747 O O . SER A 1 90 ? -0.713 25.759 -12.660 1.00 77.94 90 SER A O 1
ATOM 749 N N . VAL A 1 91 ? 1.026 27.021 -13.364 1.00 73.56 91 VAL A N 1
ATOM 750 C CA . VAL A 1 91 ? 1.035 26.558 -14.760 1.00 73.56 91 VAL A CA 1
ATOM 751 C C . VAL A 1 91 ? 1.406 25.078 -14.826 1.00 73.56 91 VAL A C 1
ATOM 753 O O . VAL A 1 91 ? 0.698 24.277 -15.437 1.00 73.56 91 VAL A O 1
ATOM 756 N N . THR A 1 92 ? 2.452 24.672 -14.109 1.00 68.25 92 THR A N 1
ATOM 757 C CA . THR A 1 92 ? 2.893 23.269 -14.074 1.00 68.25 92 THR A CA 1
ATOM 758 C C . THR A 1 92 ? 1.867 22.344 -13.400 1.00 68.25 92 THR A C 1
ATOM 760 O O . THR A 1 92 ? 1.632 21.229 -13.874 1.00 68.25 92 THR A O 1
ATOM 763 N N . SER A 1 93 ? 1.175 22.811 -12.351 1.00 65.56 93 SER A N 1
ATOM 764 C CA . SER A 1 93 ? 0.254 21.982 -11.551 1.00 65.56 93 SER A CA 1
ATOM 765 C C . SER A 1 93 ? -1.189 21.927 -12.054 1.00 65.56 93 SER A C 1
ATOM 767 O O . SER A 1 93 ? -1.830 20.879 -11.935 1.00 65.56 93 SER A O 1
ATOM 769 N N . ARG A 1 94 ? -1.738 23.053 -12.523 1.00 68.50 94 ARG A N 1
ATOM 770 C CA . ARG A 1 94 ? -3.162 23.221 -12.881 1.00 68.50 94 ARG A CA 1
ATOM 771 C C . ARG A 1 94 ? -3.367 23.883 -14.253 1.00 68.50 94 ARG A C 1
ATOM 773 O O . ARG A 1 94 ? -4.513 24.019 -14.672 1.00 68.50 94 ARG A O 1
ATOM 780 N N . GLY A 1 95 ? -2.289 24.255 -14.944 1.00 70.75 95 GLY A N 1
ATOM 781 C CA . GLY A 1 95 ? -2.349 24.850 -16.276 1.00 70.75 95 GLY A CA 1
ATOM 782 C C . GLY A 1 95 ? -2.859 23.891 -17.346 1.00 70.75 95 GLY A C 1
ATOM 783 O O . GLY A 1 95 ? -2.846 22.661 -17.194 1.00 70.75 95 GLY A O 1
ATOM 784 N N . ARG A 1 96 ? -3.327 24.470 -18.450 1.00 77.88 96 ARG A N 1
ATOM 785 C CA . ARG A 1 96 ? -3.782 23.720 -19.628 1.00 77.88 96 ARG A CA 1
ATOM 786 C C . ARG A 1 96 ? -2.597 23.061 -20.329 1.00 77.88 96 ARG A C 1
ATOM 788 O O . ARG A 1 96 ? -1.461 23.499 -20.188 1.00 77.88 96 ARG A O 1
ATOM 795 N N . VAL A 1 97 ? -2.864 22.028 -21.129 1.00 73.25 97 VAL A N 1
ATOM 796 C CA . VAL A 1 97 ? -1.812 21.312 -21.878 1.00 73.25 97 VAL A CA 1
ATOM 797 C C . VAL A 1 97 ? -0.981 22.276 -22.734 1.00 73.25 97 VAL A C 1
ATOM 799 O O . VAL A 1 97 ? 0.238 22.179 -22.724 1.00 73.25 97 VAL A O 1
ATOM 802 N N . ASP A 1 98 ? -1.609 23.256 -23.387 1.00 77.38 98 ASP A N 1
ATOM 803 C CA . ASP A 1 98 ? -0.894 24.238 -24.214 1.00 77.38 98 ASP A CA 1
ATOM 804 C C . ASP A 1 98 ? 0.017 25.175 -23.397 1.00 77.38 98 ASP A C 1
ATOM 806 O O . ASP A 1 98 ? 1.101 25.526 -23.859 1.00 77.38 98 ASP A O 1
ATOM 810 N N . GLU A 1 99 ? -0.382 25.543 -22.174 1.00 76.62 99 GLU A N 1
ATOM 811 C CA . GLU A 1 99 ? 0.440 26.351 -21.256 1.00 76.62 99 GLU A CA 1
ATOM 812 C C . GLU A 1 99 ? 1.615 25.532 -20.711 1.00 76.62 99 GLU A C 1
ATOM 814 O O . GLU A 1 99 ? 2.728 26.036 -20.601 1.00 76.62 99 GLU A O 1
ATOM 819 N N . LYS A 1 100 ? 1.393 24.242 -20.431 1.00 77.38 100 LYS A N 1
ATOM 820 C CA . LYS A 1 100 ? 2.454 23.312 -20.024 1.00 77.38 100 LYS A CA 1
ATOM 821 C C . LYS A 1 100 ? 3.461 23.065 -21.142 1.00 77.38 100 LYS A C 1
ATOM 823 O O . LYS A 1 100 ? 4.647 22.976 -20.860 1.00 77.38 100 LYS A O 1
ATOM 828 N N . LEU A 1 101 ? 3.003 22.967 -22.391 1.00 76.31 101 LEU A N 1
ATOM 829 C CA . LEU A 1 101 ? 3.877 22.846 -23.559 1.00 76.31 101 LEU A CA 1
ATOM 830 C C . LEU A 1 101 ? 4.686 24.124 -23.790 1.00 76.31 101 LEU A C 1
ATOM 832 O O . LEU A 1 101 ? 5.853 24.033 -24.144 1.00 76.31 101 LEU A O 1
ATOM 836 N N . TYR A 1 102 ? 4.097 25.296 -23.541 1.00 81.44 102 TYR A N 1
ATOM 837 C CA . TYR A 1 102 ? 4.827 26.565 -23.570 1.00 81.44 102 TYR A CA 1
ATOM 838 C C . TYR A 1 102 ? 5.886 26.650 -22.482 1.00 81.44 102 TYR A C 1
ATOM 840 O O . TYR A 1 102 ? 7.036 26.963 -22.764 1.00 81.44 102 TYR A O 1
ATOM 848 N N . TRP A 1 103 ? 5.527 26.273 -21.262 1.00 77.81 103 TRP A N 1
ATOM 849 C CA . TRP A 1 103 ? 6.476 26.226 -20.163 1.00 77.81 103 TRP A CA 1
ATOM 850 C C . TRP A 1 103 ? 7.601 25.204 -20.404 1.00 77.81 103 TRP A C 1
ATOM 852 O O . TRP A 1 103 ? 8.763 25.474 -20.124 1.00 77.81 103 TRP A O 1
ATOM 862 N N . ALA A 1 104 ? 7.268 24.048 -20.983 1.00 78.06 104 ALA A N 1
ATOM 863 C CA . ALA A 1 104 ? 8.248 23.057 -21.405 1.00 78.06 104 ALA A CA 1
ATOM 864 C C . ALA A 1 104 ? 9.192 23.622 -22.467 1.00 78.06 104 ALA A C 1
ATOM 866 O O . ALA A 1 104 ? 10.395 23.470 -22.326 1.00 78.06 104 ALA A O 1
ATOM 867 N N . PHE A 1 105 ? 8.670 24.303 -23.488 1.00 81.56 105 PHE A N 1
ATOM 868 C CA . PHE A 1 105 ? 9.487 24.916 -24.533 1.00 81.56 105 PHE A CA 1
ATOM 869 C C . PHE A 1 105 ? 10.532 25.872 -23.944 1.00 81.56 105 PHE A C 1
ATOM 871 O O . PHE A 1 105 ? 11.713 25.728 -24.231 1.00 81.56 105 PHE A O 1
ATOM 878 N N . GLN A 1 106 ? 10.124 26.744 -23.016 1.00 80.25 106 GLN A N 1
ATOM 879 C CA . GLN A 1 106 ? 11.035 27.665 -22.322 1.00 80.25 106 GLN A CA 1
ATOM 880 C C . GLN A 1 106 ? 12.112 26.961 -21.484 1.00 80.25 106 GLN A C 1
ATOM 882 O O . GLN A 1 106 ? 13.163 27.531 -21.235 1.00 80.25 106 GLN A O 1
ATOM 887 N N . LEU A 1 107 ? 11.861 25.733 -21.023 1.00 80.25 107 LEU A N 1
ATOM 888 C CA . LEU A 1 107 ? 12.863 24.932 -20.316 1.00 80.25 107 LEU A CA 1
ATOM 889 C C . LEU A 1 107 ? 13.898 24.313 -21.256 1.00 80.25 107 LEU A C 1
ATOM 891 O O . LEU A 1 107 ? 15.018 24.047 -20.823 1.00 80.25 107 LEU A O 1
ATOM 895 N N . TYR A 1 108 ? 13.517 24.050 -22.505 1.00 80.25 108 TYR A N 1
ATOM 896 C CA . TYR A 1 108 ? 14.401 23.482 -23.519 1.00 80.25 108 TYR A CA 1
ATOM 897 C C . TYR A 1 108 ? 15.191 24.542 -24.297 1.00 80.25 108 TYR A C 1
ATOM 899 O O . TYR A 1 108 ? 16.298 24.238 -24.728 1.00 80.25 108 TYR A O 1
ATOM 907 N N . ASP A 1 109 ? 14.647 25.749 -24.433 1.00 84.44 109 ASP A N 1
ATOM 908 C CA . ASP A 1 109 ? 15.272 26.925 -25.050 1.00 84.44 109 ASP A CA 1
ATOM 909 C C . ASP A 1 109 ? 16.143 27.660 -24.006 1.00 84.44 109 ASP A C 1
ATOM 911 O O . ASP A 1 109 ? 15.646 28.395 -23.147 1.00 84.44 109 ASP A O 1
ATOM 915 N N . ILE A 1 110 ? 17.452 27.382 -23.999 1.00 80.50 110 ILE A N 1
ATOM 916 C CA . ILE A 1 110 ? 18.366 27.849 -22.944 1.00 80.50 110 ILE A CA 1
ATOM 917 C C . ILE A 1 110 ? 18.741 29.312 -23.184 1.00 80.50 110 ILE A C 1
ATOM 919 O O . ILE A 1 110 ? 18.855 30.085 -22.222 1.00 80.50 110 ILE A O 1
ATOM 923 N N . ASP A 1 111 ? 18.957 29.699 -24.439 1.00 81.38 111 ASP A N 1
ATOM 924 C CA . ASP A 1 111 ? 19.340 31.061 -24.807 1.00 81.38 111 ASP A CA 1
ATOM 925 C C . ASP A 1 111 ? 18.141 32.013 -25.011 1.00 81.38 111 ASP A C 1
ATOM 927 O O . ASP A 1 111 ? 18.316 33.236 -24.951 1.00 81.38 111 ASP A O 1
ATOM 931 N N . ASN A 1 112 ? 16.917 31.476 -25.031 1.00 81.06 112 ASN A N 1
ATOM 932 C CA . ASN A 1 112 ? 15.650 32.179 -25.251 1.00 81.06 112 ASN A CA 1
ATOM 933 C C . ASN A 1 112 ? 15.589 32.877 -26.617 1.00 81.06 112 ASN A C 1
ATOM 935 O O . ASN A 1 112 ? 15.009 33.967 -26.722 1.00 81.06 112 ASN A O 1
ATOM 939 N N . ASP A 1 113 ? 16.204 32.297 -27.650 1.00 83.75 113 ASP A N 1
ATOM 940 C CA . ASP A 1 113 ? 16.136 32.817 -29.018 1.00 83.75 113 ASP A CA 1
ATOM 941 C C . ASP A 1 113 ? 14.803 32.486 -29.724 1.00 83.75 113 ASP A C 1
ATOM 943 O O . ASP A 1 113 ? 14.520 33.017 -30.805 1.00 83.75 113 ASP A O 1
ATOM 947 N N . GLY A 1 114 ? 13.936 31.699 -29.073 1.00 83.44 114 GLY A N 1
ATOM 948 C CA . GLY A 1 114 ? 12.633 31.282 -29.583 1.00 83.44 114 GLY A CA 1
ATOM 949 C C . GLY A 1 114 ? 12.681 29.999 -30.412 1.00 83.44 114 GLY A C 1
ATOM 950 O O . GLY A 1 114 ? 11.647 29.612 -30.969 1.00 83.44 114 GLY A O 1
ATOM 951 N N . TYR A 1 115 ? 13.838 29.341 -30.480 1.00 88.38 115 TYR A N 1
ATOM 952 C CA . TYR A 1 115 ? 14.076 28.076 -31.157 1.00 88.38 115 TYR A CA 1
ATOM 953 C C . TYR A 1 115 ? 14.846 27.127 -30.233 1.00 88.38 115 TYR A C 1
ATOM 955 O O . TYR A 1 115 ? 15.694 27.538 -29.461 1.00 88.38 115 TYR A O 1
ATOM 963 N N . ILE A 1 116 ? 14.577 25.822 -30.321 1.00 86.75 116 ILE A N 1
ATOM 964 C CA . ILE A 1 116 ? 15.366 24.824 -29.581 1.00 86.75 116 ILE A CA 1
ATOM 965 C C . ILE A 1 116 ? 16.362 24.187 -30.540 1.00 86.75 116 ILE A C 1
ATOM 967 O O . ILE A 1 116 ? 15.970 23.535 -31.511 1.00 86.75 116 ILE A O 1
ATOM 971 N N . THR A 1 117 ? 17.650 24.323 -30.255 1.00 88.12 117 THR A N 1
ATOM 972 C CA . THR A 1 117 ? 18.717 23.662 -31.014 1.00 88.12 117 THR A CA 1
ATOM 973 C C . THR A 1 117 ? 19.027 22.259 -30.476 1.00 88.12 117 THR A C 1
ATOM 975 O O . THR A 1 117 ? 18.690 21.897 -29.343 1.00 88.12 117 THR A O 1
ATOM 978 N N . GLN A 1 118 ? 19.680 21.423 -31.293 1.00 84.69 118 GLN A N 1
ATOM 979 C CA . GLN A 1 118 ? 20.073 20.064 -30.881 1.00 84.69 118 GLN A CA 1
ATOM 980 C C . GLN A 1 118 ? 20.998 20.070 -29.662 1.00 84.69 118 GLN A C 1
ATOM 982 O O . GLN A 1 118 ? 20.862 19.218 -28.780 1.00 84.69 118 GLN A O 1
ATOM 987 N N . ASP A 1 119 ? 21.907 21.041 -29.599 1.00 84.31 119 ASP A N 1
ATOM 988 C CA . ASP A 1 119 ? 22.847 21.183 -28.493 1.00 84.31 119 ASP A CA 1
ATOM 989 C C . ASP A 1 119 ? 22.112 21.544 -27.196 1.00 84.31 119 ASP A C 1
ATOM 991 O O . ASP A 1 119 ? 22.338 20.915 -26.160 1.00 84.31 119 ASP A O 1
ATOM 995 N N . GLU A 1 120 ? 21.161 22.479 -27.240 1.00 84.94 120 GLU A N 1
ATOM 996 C CA . GLU A 1 120 ? 20.363 22.859 -26.067 1.00 84.94 120 GLU A CA 1
ATOM 997 C C . GLU A 1 120 ? 19.512 21.706 -25.545 1.00 84.94 120 GLU A C 1
ATOM 999 O O . GLU A 1 120 ? 19.515 21.406 -24.345 1.00 84.94 120 GLU A O 1
ATOM 1004 N N . MET A 1 121 ? 18.858 20.974 -26.448 1.00 82.56 121 MET A N 1
ATOM 1005 C CA . MET A 1 121 ? 18.100 19.790 -26.062 1.00 82.56 121 MET A CA 1
ATOM 1006 C C . MET A 1 121 ? 19.008 18.724 -25.435 1.00 82.56 121 MET A C 1
ATOM 1008 O O . MET A 1 121 ? 18.626 18.091 -24.446 1.00 82.56 121 MET A O 1
ATOM 1012 N N . LEU A 1 122 ? 20.225 18.542 -25.954 1.00 83.19 122 LEU A N 1
ATOM 1013 C CA . LEU A 1 122 ? 21.212 17.630 -25.381 1.00 83.19 122 LEU A CA 1
ATOM 1014 C C . LEU A 1 122 ? 21.640 18.054 -23.975 1.00 83.19 122 LEU A C 1
ATOM 1016 O O . LEU A 1 122 ? 21.730 17.201 -23.090 1.00 83.19 122 LEU A O 1
ATOM 1020 N N . HIS A 1 123 ? 21.836 19.349 -23.736 1.00 81.00 123 HIS A N 1
ATOM 1021 C CA . HIS A 1 123 ? 22.178 19.887 -22.421 1.00 81.00 123 HIS A CA 1
ATOM 1022 C C . HIS A 1 123 ? 21.093 19.612 -21.368 1.00 81.00 123 HIS A C 1
ATOM 1024 O O . HIS A 1 123 ? 21.415 19.169 -20.258 1.00 81.00 123 HIS A O 1
ATOM 1030 N N . ILE A 1 124 ? 19.816 19.799 -21.714 1.00 77.94 124 ILE A N 1
ATOM 1031 C CA . ILE A 1 124 ? 18.688 19.507 -20.815 1.00 77.94 124 ILE A CA 1
ATOM 1032 C C . ILE A 1 124 ? 18.550 18.004 -20.568 1.00 77.94 124 ILE A C 1
ATOM 1034 O O . ILE A 1 124 ? 18.413 17.567 -19.421 1.00 77.94 124 ILE A O 1
ATOM 1038 N N . VAL A 1 125 ? 18.626 17.188 -21.620 1.00 74.31 125 VAL A N 1
ATOM 1039 C CA . VAL A 1 125 ? 18.495 15.731 -21.504 1.00 74.31 125 VAL A CA 1
ATOM 1040 C C . VAL A 1 125 ? 19.661 15.142 -20.699 1.00 74.31 125 VAL A C 1
ATOM 1042 O O . VAL A 1 125 ? 19.416 14.347 -19.793 1.00 74.31 125 VAL A O 1
ATOM 1045 N N . ASP A 1 126 ? 20.906 15.569 -20.917 1.00 77.62 126 ASP A N 1
ATOM 1046 C CA . ASP A 1 126 ? 22.065 15.164 -20.101 1.00 77.62 126 ASP A CA 1
ATOM 1047 C C . ASP A 1 126 ? 21.887 15.550 -18.621 1.00 77.62 126 ASP A C 1
ATOM 1049 O O . ASP A 1 126 ? 22.143 14.739 -17.723 1.00 77.62 126 ASP A O 1
ATOM 1053 N N . ALA A 1 127 ? 21.374 16.753 -18.342 1.00 73.25 127 ALA A N 1
ATOM 1054 C CA . ALA A 1 127 ? 21.092 17.196 -16.978 1.00 73.25 127 ALA A CA 1
ATOM 1055 C C . ALA A 1 127 ? 20.016 16.335 -16.291 1.00 73.25 127 ALA A C 1
ATOM 1057 O O . ALA A 1 127 ? 20.185 15.955 -15.130 1.00 73.25 127 ALA A O 1
ATOM 1058 N N . ILE A 1 128 ? 18.956 15.946 -17.008 1.00 69.31 128 ILE A N 1
ATOM 1059 C CA . ILE A 1 128 ? 17.930 15.019 -16.502 1.00 69.31 128 ILE A CA 1
ATOM 1060 C C . ILE A 1 128 ? 18.529 13.628 -16.248 1.00 69.31 128 ILE A C 1
ATOM 1062 O O . ILE A 1 128 ? 18.255 13.022 -15.212 1.00 69.31 128 ILE A O 1
ATOM 1066 N N . TYR A 1 129 ? 19.376 13.113 -17.143 1.00 65.94 129 TYR A N 1
ATOM 1067 C CA . TYR A 1 129 ? 20.019 11.804 -16.967 1.00 65.94 129 TYR A CA 1
ATOM 1068 C C . TYR A 1 129 ? 20.956 11.776 -15.751 1.00 65.94 129 TYR A C 1
ATOM 1070 O O . TYR A 1 129 ? 20.973 10.789 -15.010 1.00 65.94 129 TYR A O 1
ATOM 1078 N N . LYS A 1 130 ? 21.694 12.862 -15.495 1.00 67.44 130 LYS A N 1
ATOM 1079 C CA . LYS A 1 130 ? 22.545 13.019 -14.300 1.00 67.44 130 LYS A CA 1
ATOM 1080 C C . LYS A 1 130 ? 21.740 13.191 -13.012 1.00 67.44 130 LYS A C 1
ATOM 1082 O O . LYS A 1 130 ? 22.140 12.668 -11.970 1.00 67.44 130 LYS A O 1
ATOM 1087 N N . MET A 1 131 ? 20.589 13.860 -13.085 1.00 57.22 131 MET A N 1
ATOM 1088 C CA . MET A 1 131 ? 19.668 14.034 -11.959 1.00 57.22 131 MET A CA 1
ATOM 1089 C C . MET A 1 131 ? 18.958 12.725 -11.579 1.00 57.22 131 MET A C 1
ATOM 1091 O O . MET A 1 131 ? 18.854 12.389 -10.401 1.00 57.22 131 MET A O 1
ATOM 1095 N N . VAL A 1 132 ? 18.458 11.979 -12.564 1.00 51.84 132 VAL A N 1
ATOM 1096 C CA . VAL A 1 132 ? 17.691 10.740 -12.352 1.00 51.84 132 VAL A CA 1
ATOM 1097 C C . VAL A 1 132 ? 18.616 9.540 -12.099 1.00 51.84 132 VAL A C 1
ATOM 1099 O O . VAL A 1 132 ? 18.209 8.543 -11.492 1.00 51.84 132 VAL A O 1
ATOM 1102 N N . GLY A 1 133 ? 19.881 9.634 -12.518 1.00 54.84 133 GLY A N 1
ATOM 1103 C CA . GLY A 1 133 ? 20.865 8.564 -1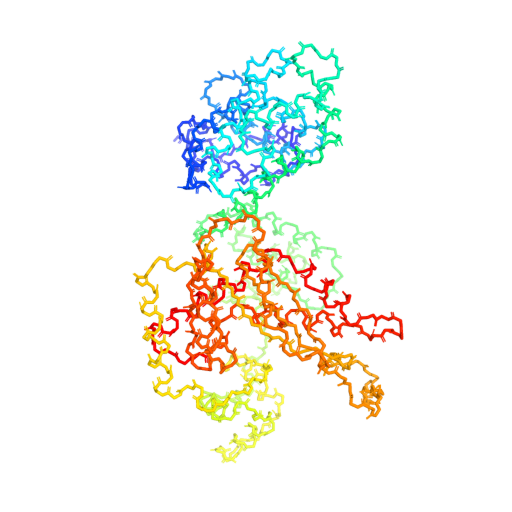2.410 1.00 54.84 133 GLY A CA 1
ATOM 1104 C C . GLY A 1 133 ? 20.432 7.294 -13.153 1.00 54.84 133 GLY A C 1
ATOM 1105 O O . GLY A 1 133 ? 19.457 7.265 -13.903 1.00 54.84 133 GLY A O 1
ATOM 1106 N N . SER A 1 134 ? 21.117 6.174 -12.908 1.00 46.09 134 SER A N 1
ATOM 1107 C CA . SER A 1 134 ? 20.820 4.871 -13.537 1.00 46.09 134 SER A CA 1
ATOM 1108 C C . SER A 1 134 ? 19.479 4.230 -13.110 1.00 46.09 134 SER A C 1
ATOM 1110 O O . SER A 1 134 ? 19.287 3.018 -13.273 1.00 46.09 134 SER A O 1
ATOM 1112 N N . MET A 1 135 ? 18.553 4.992 -12.515 1.00 36.62 135 MET A N 1
ATOM 1113 C CA . MET A 1 135 ? 17.269 4.487 -12.023 1.00 36.62 135 MET A CA 1
ATOM 1114 C C . MET A 1 135 ? 16.286 4.158 -13.156 1.00 36.62 135 MET A C 1
ATOM 1116 O O . MET A 1 135 ? 15.500 3.212 -13.014 1.00 36.62 135 MET A O 1
ATOM 1120 N N . VAL A 1 136 ? 16.375 4.837 -14.303 1.00 42.25 136 VAL A N 1
ATOM 1121 C CA . VAL A 1 136 ? 15.525 4.591 -15.480 1.00 42.25 136 VAL A CA 1
ATOM 1122 C C . VAL A 1 136 ? 16.309 3.766 -16.503 1.00 42.25 136 VAL A C 1
ATOM 1124 O O . VAL A 1 136 ? 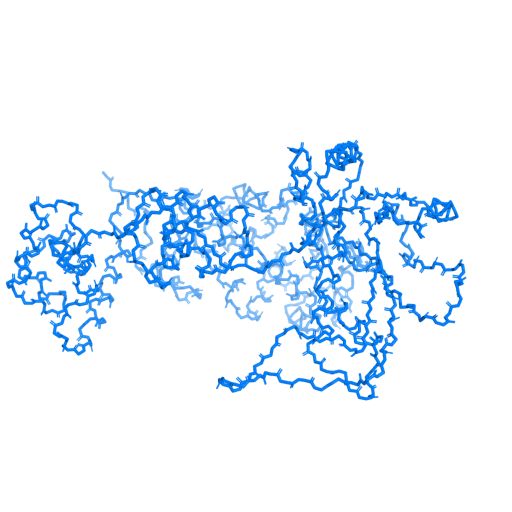17.348 4.190 -16.995 1.00 42.25 136 VAL A O 1
ATOM 1127 N N . LYS A 1 137 ? 15.843 2.544 -16.799 1.00 40.72 137 LYS A N 1
ATOM 1128 C CA . LYS A 1 137 ? 16.382 1.754 -17.916 1.00 40.72 137 LYS A CA 1
ATOM 1129 C C . LYS A 1 137 ? 15.701 2.226 -19.192 1.00 40.72 137 LYS A C 1
ATOM 1131 O O . LYS A 1 137 ? 14.503 1.996 -19.336 1.00 40.72 137 LYS A O 1
ATOM 1136 N N . LEU A 1 138 ? 16.463 2.850 -20.077 1.00 45.91 138 LEU A N 1
ATOM 1137 C CA . LEU A 1 138 ? 15.991 3.254 -21.393 1.00 45.91 138 LEU A CA 1
ATOM 1138 C C . LEU A 1 138 ? 16.281 2.157 -22.434 1.00 45.91 138 LEU A C 1
ATOM 1140 O O . LEU A 1 138 ? 17.168 1.322 -22.208 1.00 45.91 138 LEU A O 1
ATOM 1144 N N . PRO A 1 139 ? 15.494 2.087 -23.518 1.00 49.38 139 PRO A N 1
ATOM 1145 C CA . PRO A 1 139 ? 15.731 1.184 -24.642 1.00 49.38 139 PRO A CA 1
ATOM 1146 C C . PRO A 1 139 ? 17.140 1.343 -25.259 1.00 49.38 139 PRO A C 1
ATOM 1148 O O . PRO A 1 139 ? 17.723 2.417 -25.151 1.00 49.38 139 PRO A O 1
ATOM 1151 N N . PRO A 1 140 ? 17.708 0.315 -25.924 1.00 52.47 140 PRO A N 1
ATOM 1152 C CA . PRO A 1 140 ? 19.048 0.378 -26.537 1.00 52.47 140 PRO A CA 1
ATOM 1153 C C . PRO A 1 140 ? 19.203 1.432 -27.652 1.00 52.47 140 PRO A C 1
ATOM 1155 O O . PRO A 1 140 ? 20.317 1.833 -27.986 1.00 52.47 140 PRO A O 1
ATOM 1158 N N . ASP A 1 141 ? 18.091 1.846 -28.257 1.00 52.12 141 ASP A N 1
ATOM 1159 C CA . ASP A 1 141 ? 17.985 2.904 -29.266 1.00 52.12 141 ASP A CA 1
ATOM 1160 C C . ASP A 1 141 ? 17.918 4.320 -28.662 1.00 52.12 141 ASP A C 1
ATOM 1162 O O . ASP A 1 141 ? 18.055 5.295 -29.392 1.00 52.12 141 ASP A O 1
ATOM 1166 N N . GLU A 1 142 ? 17.785 4.438 -27.337 1.00 55.66 142 GLU A N 1
ATOM 1167 C CA . GLU A 1 142 ? 17.719 5.694 -26.567 1.00 55.66 142 GLU A CA 1
ATOM 1168 C C . GLU A 1 142 ? 18.639 5.649 -25.331 1.00 55.66 142 GLU A C 1
ATOM 1170 O O . GLU A 1 142 ? 18.414 6.336 -24.336 1.00 55.66 142 GLU A O 1
ATOM 1175 N N . ASP A 1 143 ? 19.656 4.786 -25.352 1.00 60.91 143 ASP A N 1
ATOM 1176 C CA . ASP A 1 143 ? 20.523 4.513 -24.202 1.00 60.91 143 ASP A CA 1
ATOM 1177 C C . ASP A 1 143 ? 21.501 5.650 -23.887 1.00 60.91 143 ASP A C 1
ATOM 1179 O O . ASP A 1 143 ? 22.041 5.701 -22.778 1.00 60.91 143 ASP A O 1
ATOM 1183 N N . THR A 1 144 ? 21.697 6.569 -24.834 1.00 69.12 144 THR A N 1
ATOM 1184 C CA . THR A 1 144 ? 22.453 7.800 -24.632 1.00 69.12 144 THR A CA 1
ATOM 1185 C C . THR A 1 144 ? 21.586 9.036 -24.899 1.00 69.12 144 THR A C 1
ATOM 1187 O O . THR A 1 144 ? 20.698 8.997 -25.764 1.00 69.12 144 THR A O 1
ATOM 1190 N N . PRO A 1 145 ? 21.833 10.148 -24.178 1.00 67.62 145 PRO A N 1
ATOM 1191 C CA . PRO A 1 145 ? 21.187 11.433 -24.432 1.00 67.62 145 PRO A CA 1
ATOM 1192 C C . PRO A 1 145 ? 21.225 11.840 -25.911 1.00 67.62 145 PRO A C 1
ATOM 1194 O O . PRO A 1 145 ? 20.208 12.272 -26.441 1.00 67.62 145 PRO A O 1
ATOM 1197 N N . GLU A 1 146 ? 22.338 11.602 -26.611 1.00 78.62 146 GLU A N 1
ATOM 1198 C CA . GLU A 1 146 ? 22.536 11.984 -28.016 1.00 78.62 146 GLU A CA 1
ATOM 1199 C C . GLU A 1 146 ? 21.607 11.222 -28.965 1.00 78.62 146 GLU A C 1
ATOM 1201 O O . GLU A 1 146 ? 21.001 11.817 -29.856 1.00 78.62 146 GLU A O 1
ATOM 1206 N N . LYS A 1 147 ? 21.444 9.906 -28.772 1.00 77.31 147 LYS A N 1
ATOM 1207 C CA . LYS A 1 147 ? 20.528 9.108 -29.604 1.00 77.31 147 LYS A CA 1
ATOM 1208 C C . LYS A 1 147 ? 19.076 9.513 -29.384 1.00 77.31 147 LYS A C 1
ATOM 1210 O O . LYS A 1 147 ? 18.297 9.547 -30.335 1.00 77.31 147 LYS A O 1
ATOM 1215 N N . ARG A 1 148 ? 18.722 9.845 -28.140 1.00 73.38 148 ARG A N 1
ATOM 1216 C CA . ARG A 1 148 ? 17.373 10.288 -27.788 1.00 73.38 148 ARG A CA 1
ATOM 1217 C C . ARG A 1 148 ? 17.060 11.664 -28.369 1.00 73.38 148 ARG A C 1
ATOM 1219 O O . ARG A 1 148 ? 15.996 11.828 -28.950 1.00 73.38 148 ARG A O 1
ATOM 1226 N N . VAL A 1 149 ? 17.987 12.614 -28.269 1.00 78.06 149 VAL A N 1
ATOM 1227 C CA . VAL A 1 149 ? 17.854 13.950 -28.875 1.00 78.06 149 VAL A CA 1
ATOM 1228 C C . VAL A 1 149 ? 17.704 13.831 -30.386 1.00 78.06 149 VAL A C 1
ATOM 1230 O O . VAL A 1 149 ? 16.771 14.390 -30.949 1.00 78.06 149 VAL A O 1
ATOM 1233 N N . LYS A 1 150 ? 18.547 13.021 -31.036 1.00 80.62 150 LYS A N 1
ATOM 1234 C CA . LYS A 1 150 ? 18.467 12.801 -32.482 1.00 80.62 150 LYS A CA 1
ATOM 1235 C C . LYS A 1 150 ? 17.108 12.247 -32.915 1.00 80.62 150 LYS A C 1
ATOM 1237 O O . LYS A 1 150 ? 16.523 12.748 -33.863 1.00 80.62 150 LYS A O 1
ATOM 1242 N N . LYS A 1 151 ? 16.578 11.262 -32.186 1.00 77.69 151 LYS A N 1
ATOM 1243 C CA . LYS A 1 151 ? 15.251 10.687 -32.446 1.00 77.69 151 LYS A CA 1
ATOM 1244 C C . LYS A 1 151 ? 14.127 11.711 -32.272 1.00 77.69 151 LYS A C 1
ATOM 1246 O O . LYS A 1 151 ? 13.175 11.686 -33.040 1.00 77.69 151 LYS A O 1
ATOM 1251 N N . ILE A 1 152 ? 14.233 12.595 -31.277 1.00 77.31 152 ILE A N 1
ATOM 1252 C CA . ILE A 1 152 ? 13.256 13.666 -31.045 1.00 77.31 152 ILE A CA 1
ATOM 1253 C C . ILE A 1 152 ? 13.298 14.677 -32.197 1.00 77.31 152 ILE A C 1
ATOM 1255 O O . ILE A 1 152 ? 12.251 14.988 -32.756 1.00 77.31 152 ILE A O 1
ATOM 1259 N N . PHE A 1 153 ? 14.485 15.120 -32.614 1.00 80.25 153 PHE A N 1
ATOM 1260 C CA . PHE A 1 153 ? 14.628 16.025 -33.757 1.00 80.25 153 PHE A CA 1
ATOM 1261 C C . PHE A 1 153 ? 14.126 15.395 -35.059 1.00 80.25 153 PHE A C 1
ATOM 1263 O O . PHE A 1 153 ? 13.297 15.998 -35.723 1.00 80.25 153 PHE A O 1
ATOM 1270 N N . ASP A 1 154 ? 14.498 14.148 -35.364 1.00 80.19 154 ASP A N 1
ATOM 1271 C CA . ASP A 1 154 ? 14.037 13.439 -36.571 1.00 80.19 154 ASP A CA 1
ATOM 1272 C C . ASP A 1 154 ? 12.496 13.308 -36.654 1.00 80.19 154 ASP A C 1
ATOM 1274 O O . ASP A 1 154 ? 11.948 13.080 -37.735 1.00 80.19 154 ASP A O 1
ATOM 1278 N N . LEU A 1 155 ? 11.794 13.409 -35.518 1.00 75.38 155 LEU A N 1
ATOM 1279 C CA . LEU A 1 155 ? 10.335 13.317 -35.423 1.00 75.38 155 LEU A CA 1
ATOM 1280 C C . LEU A 1 155 ? 9.624 14.677 -35.384 1.00 75.38 155 LEU A C 1
ATOM 1282 O O . LEU A 1 155 ? 8.455 14.746 -35.771 1.00 75.38 155 LEU A O 1
ATOM 1286 N N . MET A 1 156 ? 10.271 15.716 -34.854 1.00 77.75 156 MET A N 1
ATOM 1287 C CA . MET A 1 156 ? 9.648 17.018 -34.587 1.00 77.75 156 MET A CA 1
ATOM 1288 C C . MET A 1 156 ? 10.046 18.095 -35.603 1.00 77.75 156 MET A C 1
ATOM 1290 O O . MET A 1 156 ? 9.200 18.929 -35.915 1.00 77.75 156 MET A O 1
ATOM 1294 N N . ASP A 1 157 ? 11.277 18.048 -36.118 1.00 82.50 157 ASP A N 1
ATOM 1295 C CA . ASP A 1 157 ? 11.839 18.986 -37.098 1.00 82.50 157 ASP A CA 1
ATOM 1296 C C . ASP A 1 157 ? 11.308 18.623 -38.498 1.00 82.50 157 ASP A C 1
ATOM 1298 O O . ASP A 1 157 ? 11.827 17.732 -39.185 1.00 82.50 157 ASP A O 1
ATOM 1302 N N . ASN A 1 158 ? 10.173 19.222 -38.879 1.00 78.19 158 ASN A N 1
ATOM 1303 C CA . ASN A 1 158 ? 9.471 18.855 -40.113 1.00 78.19 158 ASN A CA 1
ATOM 1304 C C . ASN A 1 158 ? 10.041 19.591 -41.324 1.00 78.19 158 ASN A C 1
ATOM 1306 O O . ASN A 1 158 ? 10.008 19.048 -42.435 1.00 78.19 158 ASN A O 1
ATOM 1310 N N . ASP A 1 159 ? 10.533 20.811 -41.124 1.00 82.88 159 ASP A N 1
ATOM 1311 C CA . ASP A 1 159 ? 11.140 21.622 -42.174 1.00 82.88 159 ASP A CA 1
ATOM 1312 C C . ASP A 1 159 ? 12.650 21.362 -42.349 1.00 82.88 159 ASP A C 1
ATOM 1314 O O . ASP A 1 159 ? 13.206 21.707 -43.398 1.00 82.88 159 ASP A O 1
ATOM 1318 N N . LYS A 1 160 ? 13.267 20.615 -41.422 1.00 83.12 160 LYS A N 1
ATOM 1319 C CA . LYS A 1 160 ? 14.680 20.208 -41.413 1.00 83.12 160 LYS A CA 1
ATOM 1320 C C . LYS A 1 160 ? 15.624 21.399 -41.372 1.00 83.12 160 LYS A C 1
ATOM 1322 O O . LYS A 1 160 ? 16.718 21.336 -41.949 1.00 83.12 160 LYS A O 1
ATOM 1327 N N . ASP A 1 161 ? 15.208 22.476 -40.718 1.00 83.38 161 ASP A N 1
ATOM 1328 C CA . ASP A 1 161 ? 16.026 23.668 -40.527 1.00 83.38 161 ASP A CA 1
ATOM 1329 C C . ASP A 1 161 ? 17.105 23.478 -39.436 1.00 83.38 161 ASP A C 1
ATOM 1331 O O . ASP A 1 161 ? 18.021 24.299 -39.305 1.00 83.38 161 ASP A O 1
ATOM 1335 N N . GLY A 1 162 ? 17.070 22.344 -38.720 1.00 80.44 162 GLY A N 1
ATOM 1336 C CA . GLY A 1 162 ? 18.020 21.982 -37.670 1.00 80.44 162 GLY A CA 1
ATOM 1337 C C . GLY A 1 162 ? 17.720 22.638 -36.321 1.00 80.44 162 GLY A C 1
ATOM 1338 O O . GLY A 1 162 ? 18.557 22.576 -35.412 1.00 80.44 162 GLY A O 1
ATOM 1339 N N . ARG A 1 163 ? 16.552 23.263 -36.185 1.00 86.38 163 ARG A N 1
ATOM 1340 C CA . ARG A 1 163 ? 16.017 23.911 -34.991 1.00 86.38 163 ARG A CA 1
ATOM 1341 C C . ARG A 1 163 ? 14.574 23.434 -34.788 1.00 86.38 163 ARG A C 1
ATOM 1343 O O . ARG A 1 163 ? 13.982 22.800 -35.645 1.00 86.38 163 ARG A O 1
ATOM 1350 N N . LEU A 1 164 ? 14.014 23.651 -33.603 1.00 85.44 164 LEU A N 1
ATOM 1351 C CA . LEU A 1 164 ? 12.597 23.382 -33.358 1.00 85.44 164 LEU A CA 1
ATOM 1352 C C . LEU A 1 164 ? 11.903 24.679 -33.002 1.00 85.44 164 LEU A C 1
ATOM 1354 O O . LEU A 1 164 ? 12.156 25.260 -31.943 1.00 85.44 164 LEU A O 1
ATOM 1358 N N . SER A 1 165 ? 10.994 25.102 -33.872 1.00 88.12 165 SER A N 1
ATOM 1359 C CA . SER A 1 165 ? 10.091 26.201 -33.570 1.00 88.12 165 SER A CA 1
ATOM 1360 C C . SER A 1 165 ? 9.054 25.789 -32.519 1.00 88.12 165 SER A C 1
ATOM 1362 O O . SER A 1 165 ? 8.751 24.612 -32.293 1.00 88.12 165 SER A O 1
ATOM 1364 N N . MET A 1 166 ? 8.443 26.779 -31.875 1.00 84.12 166 MET A N 1
ATOM 1365 C CA . MET A 1 166 ? 7.392 26.540 -30.885 1.00 84.12 166 MET A CA 1
ATOM 1366 C C . MET A 1 166 ? 6.168 25.795 -31.460 1.00 84.12 166 MET A C 1
ATOM 1368 O O . MET A 1 166 ? 5.486 25.038 -30.759 1.00 84.12 166 MET A O 1
ATOM 1372 N N . GLU A 1 167 ? 5.869 25.995 -32.741 1.00 83.75 167 GLU A N 1
ATOM 1373 C CA . GLU A 1 167 ? 4.760 25.323 -33.422 1.00 83.75 167 GLU A CA 1
ATOM 1374 C C . GLU A 1 167 ? 5.082 23.846 -33.677 1.00 83.75 167 GLU A C 1
ATOM 1376 O O . GLU A 1 167 ? 4.272 22.974 -33.343 1.00 83.75 167 GLU A O 1
ATOM 1381 N N . GLU A 1 168 ? 6.299 23.551 -34.132 1.00 84.94 168 GLU A N 1
ATOM 1382 C CA . GLU A 1 168 ? 6.796 22.187 -34.334 1.00 84.94 168 GLU A CA 1
ATOM 1383 C C . GLU A 1 168 ? 6.942 21.422 -33.024 1.00 84.94 168 GLU A C 1
ATOM 1385 O O . GLU A 1 168 ? 6.545 20.259 -32.934 1.00 84.94 168 GLU A O 1
ATOM 1390 N N . PHE A 1 169 ? 7.411 22.080 -31.963 1.00 82.75 169 PHE A N 1
ATOM 1391 C CA . PHE A 1 169 ? 7.485 21.474 -30.639 1.00 82.75 169 PHE A CA 1
ATOM 1392 C C . PHE A 1 169 ? 6.092 21.109 -30.105 1.00 82.75 169 PHE A C 1
ATOM 1394 O O . PHE A 1 169 ? 5.890 20.018 -29.559 1.00 82.75 169 PHE A O 1
ATOM 1401 N N . LYS A 1 170 ? 5.093 21.983 -30.293 1.00 81.06 170 LYS A N 1
ATOM 1402 C CA . LYS A 1 170 ? 3.696 21.706 -29.915 1.00 81.06 170 LYS A CA 1
ATOM 1403 C C . LYS A 1 170 ? 3.085 20.573 -30.731 1.00 81.06 170 LYS A C 1
ATOM 1405 O O . LYS A 1 170 ? 2.359 19.751 -30.168 1.00 81.06 170 LYS A O 1
ATOM 1410 N N . GLU A 1 171 ? 3.330 20.532 -32.036 1.00 80.50 171 GLU A N 1
ATOM 1411 C CA . GLU A 1 171 ? 2.791 19.491 -32.910 1.00 80.50 171 GLU A CA 1
ATOM 1412 C C . GLU A 1 171 ? 3.478 18.141 -32.667 1.00 80.50 171 GLU A C 1
ATOM 1414 O O . GLU A 1 171 ? 2.808 17.118 -32.502 1.00 80.50 171 GLU A O 1
ATOM 1419 N N . GLY A 1 172 ? 4.803 18.141 -32.545 1.00 75.94 172 GLY A N 1
ATOM 1420 C CA . GLY A 1 172 ? 5.606 16.967 -32.237 1.00 75.94 172 GLY A CA 1
ATOM 1421 C C . GLY A 1 172 ? 5.286 16.377 -30.862 1.00 75.94 172 GLY A C 1
ATOM 1422 O O . GLY A 1 172 ? 5.129 15.165 -30.733 1.00 75.94 172 GLY A O 1
ATOM 1423 N N . SER A 1 173 ? 5.052 17.219 -29.848 1.00 73.75 173 SER A N 1
ATOM 1424 C CA . SER A 1 173 ? 4.689 16.759 -28.496 1.00 73.75 173 SER A CA 1
ATOM 1425 C C . SER A 1 173 ? 3.292 16.131 -28.437 1.00 73.75 173 SER A C 1
ATOM 1427 O O . SER A 1 173 ? 3.000 15.350 -27.533 1.00 73.75 173 SER A O 1
ATOM 1429 N N . LYS A 1 174 ? 2.408 16.453 -29.393 1.00 71.44 174 LYS A N 1
ATOM 1430 C CA . LYS A 1 174 ? 1.109 15.778 -29.558 1.00 71.44 174 LYS A CA 1
ATOM 1431 C C . LYS A 1 174 ? 1.248 14.423 -30.260 1.00 71.44 174 LYS A C 1
ATOM 1433 O O . LYS A 1 174 ? 0.431 13.539 -30.006 1.00 71.44 174 LYS A O 1
ATOM 1438 N N . LYS A 1 175 ? 2.253 14.259 -31.129 1.00 67.25 175 LYS A N 1
ATOM 1439 C CA . LYS A 1 175 ? 2.541 13.016 -31.868 1.00 67.25 175 LYS A CA 1
ATOM 1440 C C . LYS A 1 175 ? 3.339 12.004 -31.039 1.00 67.25 175 LYS A C 1
ATOM 1442 O O . LYS A 1 175 ? 3.144 10.807 -31.234 1.00 67.25 175 LYS A O 1
ATOM 1447 N N . ASP A 1 176 ? 4.163 12.459 -30.092 1.00 58.50 176 ASP A N 1
ATOM 1448 C CA . ASP A 1 176 ? 4.903 11.599 -29.161 1.00 58.50 176 ASP A CA 1
ATOM 1449 C C . ASP A 1 176 ? 4.428 11.765 -27.696 1.00 58.50 176 ASP A C 1
ATOM 1451 O O . ASP A 1 176 ? 4.837 12.694 -26.990 1.00 58.50 176 ASP A O 1
ATOM 1455 N N . PRO A 1 177 ? 3.602 10.829 -27.183 1.00 58.50 177 PRO A N 1
ATOM 1456 C CA . PRO A 1 177 ? 3.131 10.843 -25.799 1.00 58.50 177 PRO A CA 1
ATOM 1457 C C . PRO A 1 177 ? 4.247 10.751 -24.749 1.00 58.50 177 PRO A C 1
ATOM 1459 O O . PRO A 1 177 ? 3.998 11.057 -23.581 1.00 58.50 177 PRO A O 1
ATOM 1462 N N . THR A 1 178 ? 5.460 10.323 -25.115 1.00 55.06 178 THR A N 1
ATOM 1463 C CA . THR A 1 178 ? 6.567 10.146 -24.166 1.00 55.06 178 THR A CA 1
ATOM 1464 C C . THR A 1 178 ? 7.126 11.475 -23.658 1.00 55.06 178 THR A C 1
ATOM 1466 O O . THR A 1 178 ? 7.534 11.549 -22.498 1.00 55.06 178 THR A O 1
ATOM 1469 N N . ILE A 1 179 ? 7.064 12.542 -24.463 1.00 57.53 179 ILE A N 1
ATOM 1470 C CA . ILE A 1 179 ? 7.478 13.902 -24.077 1.00 57.53 179 ILE A CA 1
ATOM 1471 C C . ILE A 1 179 ? 6.492 14.475 -23.051 1.00 57.53 179 ILE A C 1
ATOM 1473 O O . ILE A 1 179 ? 6.893 14.946 -21.986 1.00 57.53 179 ILE A O 1
ATOM 1477 N N . LEU A 1 180 ? 5.187 14.316 -23.295 1.00 54.84 180 LEU A N 1
ATOM 1478 C CA . LEU A 1 180 ? 4.140 14.654 -22.322 1.00 54.84 180 LEU A CA 1
ATOM 1479 C C . LEU A 1 180 ? 4.243 13.807 -21.044 1.00 54.84 180 LEU A C 1
ATOM 1481 O O . LEU A 1 180 ? 3.979 14.293 -19.946 1.00 54.84 180 LEU A O 1
ATOM 1485 N N . GLN A 1 181 ? 4.653 12.542 -21.158 1.00 52.12 181 GLN A N 1
ATOM 1486 C CA . GLN A 1 181 ? 4.847 11.655 -20.012 1.00 52.12 181 GLN A CA 1
ATOM 1487 C C . GLN A 1 181 ? 6.097 12.013 -19.190 1.00 52.12 181 GLN A C 1
ATOM 1489 O O . GLN A 1 181 ? 6.073 11.879 -17.966 1.00 52.12 181 GLN A O 1
ATOM 1494 N N . ALA A 1 182 ? 7.154 12.519 -19.832 1.00 50.84 182 ALA A N 1
ATOM 1495 C CA . ALA A 1 182 ? 8.333 13.078 -19.171 1.00 50.84 182 ALA A CA 1
ATOM 1496 C C . ALA A 1 182 ? 8.022 14.417 -18.479 1.00 50.84 182 ALA A C 1
ATOM 1498 O O . ALA A 1 182 ? 8.495 14.658 -17.372 1.00 50.84 182 ALA A O 1
ATOM 1499 N N . LEU A 1 183 ? 7.150 15.242 -19.062 1.00 49.47 183 LEU A N 1
ATOM 1500 C CA . LEU A 1 183 ? 6.625 16.448 -18.411 1.00 49.47 183 LEU A CA 1
ATOM 1501 C C . LEU A 1 183 ? 5.707 16.111 -17.224 1.00 49.47 183 LEU A C 1
ATOM 1503 O O . LEU A 1 183 ? 5.764 16.766 -16.188 1.00 49.47 183 LEU A O 1
ATOM 1507 N N . ASN A 1 184 ? 4.934 15.024 -17.304 1.00 48.38 184 ASN A N 1
ATOM 1508 C CA . ASN A 1 184 ? 4.135 14.507 -16.185 1.00 48.38 184 ASN A CA 1
ATOM 1509 C C . ASN A 1 184 ? 4.974 13.825 -15.084 1.00 48.38 184 ASN A C 1
ATOM 1511 O O . ASN A 1 184 ? 4.440 13.507 -14.020 1.00 48.38 184 ASN A O 1
ATOM 1515 N N . LEU A 1 185 ? 6.284 13.614 -15.273 1.00 42.97 185 LEU A N 1
ATOM 1516 C CA . LEU A 1 185 ? 7.167 13.138 -14.198 1.00 42.97 185 LEU A CA 1
ATOM 1517 C C . LEU A 1 185 ? 7.227 14.159 -13.039 1.00 42.97 185 LEU A C 1
ATOM 1519 O O . LEU A 1 185 ? 7.380 13.763 -11.880 1.00 42.97 185 LEU A O 1
ATOM 1523 N N . TYR A 1 186 ? 6.991 15.447 -13.331 1.00 47.19 186 TYR A N 1
ATOM 1524 C CA . TYR A 1 186 ? 6.810 16.520 -12.343 1.00 47.19 186 TYR A CA 1
ATOM 1525 C C . TYR A 1 186 ? 5.554 16.341 -11.474 1.00 47.19 186 TYR A C 1
ATOM 1527 O O . TYR A 1 186 ? 5.593 16.615 -10.273 1.00 47.19 186 TYR A O 1
ATOM 1535 N N . ASP A 1 187 ? 4.460 15.794 -12.017 1.00 41.50 187 ASP A N 1
ATOM 1536 C CA . ASP A 1 187 ? 3.254 15.467 -11.235 1.00 41.50 187 ASP A CA 1
ATOM 1537 C C . ASP A 1 187 ? 3.541 14.370 -10.185 1.00 41.50 187 ASP A C 1
ATOM 1539 O O . ASP A 1 187 ? 2.888 14.298 -9.143 1.00 41.50 187 ASP A O 1
ATOM 1543 N N . GLY A 1 188 ? 4.580 13.551 -10.392 1.00 37.16 188 GLY A N 1
ATOM 1544 C CA . GLY A 1 188 ? 5.088 12.604 -9.395 1.00 37.16 188 GLY A CA 1
ATOM 1545 C C . GLY A 1 188 ? 5.785 13.266 -8.195 1.00 37.16 188 GLY A C 1
ATOM 1546 O O . GLY A 1 188 ? 5.759 12.711 -7.092 1.00 37.16 188 GLY A O 1
ATOM 1547 N N . MET A 1 189 ? 6.363 14.462 -8.366 1.00 38.59 189 MET A N 1
ATOM 1548 C CA . MET A 1 189 ? 6.974 15.242 -7.276 1.00 38.59 189 MET A CA 1
ATOM 1549 C C . MET A 1 189 ? 5.914 15.895 -6.371 1.00 38.59 189 MET A C 1
ATOM 1551 O O . MET A 1 189 ? 6.111 15.990 -5.156 1.00 38.59 189 MET A O 1
ATOM 1555 N N . LYS A 1 190 ? 4.749 16.240 -6.935 1.00 39.75 190 LYS A N 1
ATOM 1556 C CA . LYS A 1 190 ? 3.578 16.815 -6.244 1.00 39.75 190 LYS A CA 1
ATOM 1557 C C . LYS A 1 190 ? 3.104 15.969 -5.060 1.00 39.75 190 LYS A C 1
ATOM 1559 O O . LYS A 1 190 ? 2.886 16.482 -3.967 1.00 39.75 190 LYS A O 1
ATOM 1564 N N . VAL A 1 191 ? 3.044 14.647 -5.241 1.00 37.16 191 VAL A N 1
ATOM 1565 C CA . VAL A 1 191 ? 2.562 13.704 -4.214 1.00 37.16 191 VAL A CA 1
ATOM 1566 C C . VAL A 1 191 ? 3.469 13.678 -2.976 1.00 37.16 191 VAL A C 1
ATOM 1568 O O . VAL A 1 191 ? 3.024 13.305 -1.892 1.00 37.16 191 VAL A O 1
ATOM 1571 N N . LYS A 1 192 ? 4.742 14.077 -3.091 1.00 35.12 192 LYS A N 1
ATOM 1572 C CA . LYS A 1 192 ? 5.676 14.108 -1.955 1.00 35.12 192 LYS A CA 1
ATOM 1573 C C . LYS A 1 192 ? 5.822 15.500 -1.336 1.00 35.12 192 LYS A C 1
ATOM 1575 O O . LYS A 1 192 ? 5.912 15.568 -0.114 1.00 35.12 192 LYS A O 1
ATOM 1580 N N . LEU A 1 193 ? 5.752 16.582 -2.117 1.00 36.34 193 LEU A N 1
ATOM 1581 C CA . LEU A 1 193 ? 5.730 17.958 -1.588 1.00 36.34 193 LEU A CA 1
ATOM 1582 C C . LEU A 1 193 ? 4.500 18.227 -0.701 1.00 36.34 193 LEU A C 1
ATOM 1584 O O . LEU A 1 193 ? 4.655 18.767 0.394 1.00 36.34 193 LEU A O 1
ATOM 1588 N N . ASP A 1 194 ? 3.322 17.720 -1.079 1.00 35.31 194 ASP A N 1
ATOM 1589 C CA . ASP A 1 194 ? 2.096 17.827 -0.265 1.00 35.31 194 ASP A CA 1
ATOM 1590 C C . ASP A 1 194 ? 2.180 17.080 1.081 1.00 35.31 194 ASP A C 1
ATOM 1592 O O . ASP A 1 194 ? 1.486 17.417 2.046 1.00 35.31 194 ASP A O 1
ATOM 1596 N N . ASN A 1 195 ? 3.030 16.051 1.165 1.00 32.19 195 ASN A N 1
ATOM 1597 C CA . ASN A 1 195 ? 3.171 15.209 2.353 1.00 32.19 195 ASN A CA 1
ATOM 1598 C C . ASN A 1 195 ? 4.256 15.710 3.319 1.00 32.19 195 ASN A C 1
ATOM 1600 O O . ASN A 1 195 ? 4.133 15.496 4.527 1.00 32.19 195 ASN A O 1
ATOM 1604 N N . THR A 1 196 ? 5.268 16.430 2.830 1.00 32.22 196 THR A N 1
ATOM 1605 C CA . THR A 1 196 ? 6.332 17.010 3.670 1.00 32.22 196 THR A CA 1
ATOM 1606 C C . THR A 1 196 ? 5.833 18.208 4.491 1.00 32.22 196 THR A C 1
ATOM 1608 O O . THR A 1 196 ? 6.252 18.387 5.633 1.00 32.22 196 THR A O 1
ATOM 1611 N N . VAL A 1 197 ? 4.857 18.972 3.983 1.00 39.25 197 VAL A N 1
ATOM 1612 C CA . VAL A 1 197 ? 4.274 20.136 4.687 1.00 39.25 197 VAL A CA 1
ATOM 1613 C C . VAL A 1 197 ? 3.264 19.729 5.778 1.00 39.25 197 VAL A C 1
ATOM 1615 O O . VAL A 1 197 ? 2.975 20.500 6.690 1.00 39.25 197 VAL A O 1
ATOM 1618 N N . LYS A 1 198 ? 2.774 18.481 5.774 1.00 31.19 198 LYS A N 1
ATOM 1619 C CA . LYS A 1 198 ? 1.779 17.984 6.749 1.00 31.19 198 LYS A CA 1
ATOM 1620 C C . LYS A 1 198 ? 2.358 17.431 8.054 1.00 31.19 198 LYS A C 1
ATOM 1622 O O . LYS A 1 198 ? 1.608 16.921 8.885 1.00 31.19 198 LYS A O 1
ATOM 1627 N N . CYS A 1 199 ? 3.664 17.545 8.282 1.00 25.83 199 CYS A N 1
ATOM 1628 C CA . CYS A 1 199 ? 4.309 17.021 9.485 1.00 25.83 199 CYS A CA 1
ATOM 1629 C C . CYS A 1 199 ? 5.053 18.109 10.271 1.00 25.83 199 CYS A C 1
ATOM 1631 O O . CYS A 1 199 ? 6.258 18.273 10.110 1.00 25.83 199 CYS A O 1
ATOM 1633 N N . LYS A 1 200 ? 4.347 18.792 11.187 1.00 28.70 200 LYS A N 1
ATOM 1634 C CA . LYS A 1 200 ? 4.747 18.985 12.601 1.00 28.70 200 LYS A CA 1
ATOM 1635 C C . LYS A 1 200 ? 3.667 19.753 13.387 1.00 28.70 200 LYS A C 1
ATOM 1637 O O . LYS A 1 200 ? 3.024 20.653 12.867 1.00 28.70 200 LYS A O 1
ATOM 1642 N N . LYS A 1 201 ? 3.448 19.291 14.623 1.00 25.95 201 LYS A N 1
ATOM 1643 C CA . LYS A 1 201 ? 2.363 19.617 15.565 1.00 25.95 201 LYS A CA 1
ATOM 1644 C C . LYS A 1 201 ? 2.344 21.076 16.057 1.00 25.95 201 LYS A C 1
ATOM 1646 O O . LYS A 1 201 ? 3.392 21.656 16.296 1.00 25.95 201 LYS A O 1
ATOM 1651 N N . TRP A 1 202 ? 1.106 21.529 16.277 1.00 26.36 202 TRP A N 1
ATOM 1652 C CA . TRP A 1 202 ? 0.537 22.493 17.234 1.00 26.36 202 TRP A CA 1
ATOM 1653 C C . TRP A 1 202 ? 1.463 23.227 18.215 1.00 26.36 202 TRP A C 1
ATOM 1655 O O . TRP A 1 202 ? 2.036 22.588 19.088 1.00 26.36 202 TRP A O 1
ATOM 1665 N N . GLU A 1 203 ? 1.415 24.563 18.169 1.00 27.67 203 GLU A N 1
ATOM 1666 C CA . GLU A 1 203 ? 1.389 25.469 19.329 1.00 27.67 203 GLU A CA 1
ATOM 1667 C C . GLU A 1 203 ? 0.777 26.827 18.908 1.00 27.67 203 GLU A C 1
ATOM 1669 O O . GLU A 1 203 ? 0.786 27.186 17.734 1.00 27.67 203 GLU A O 1
ATOM 1674 N N . GLN A 1 204 ? 0.109 27.490 19.853 1.00 35.34 204 GLN A N 1
ATOM 1675 C CA . GLN A 1 204 ? -1.036 28.395 19.670 1.00 35.34 204 GLN A CA 1
ATOM 1676 C C . GLN A 1 204 ? -0.682 29.852 19.302 1.00 35.34 204 GLN A C 1
ATOM 1678 O O . GLN A 1 204 ? 0.039 30.504 20.045 1.00 35.34 204 GLN A O 1
ATOM 1683 N N . GLU A 1 205 ? -1.344 30.399 18.273 1.00 36.03 205 GLU A N 1
ATOM 1684 C CA . GLU A 1 205 ? -1.718 31.821 18.104 1.00 36.03 205 GLU A CA 1
ATOM 1685 C C . GLU A 1 205 ? -3.074 31.879 17.350 1.00 36.03 205 GLU A C 1
ATOM 1687 O O . GLU A 1 205 ? -3.409 30.915 16.659 1.00 36.03 205 GLU A O 1
ATOM 1692 N N . PRO A 1 206 ? -3.919 32.922 17.507 1.00 39.22 206 PRO A N 1
ATOM 1693 C CA . PRO A 1 206 ? -5.332 32.865 17.119 1.00 39.22 206 PRO A CA 1
ATOM 1694 C C . PRO A 1 206 ? -5.528 32.703 15.601 1.00 39.22 206 PRO A C 1
ATOM 1696 O O . PRO A 1 206 ? -5.227 33.593 14.803 1.00 39.22 206 PRO A O 1
ATOM 1699 N N . ASP A 1 207 ? -6.060 31.540 15.222 1.00 45.31 207 ASP A N 1
ATOM 1700 C CA . ASP A 1 207 ? -6.280 31.101 13.847 1.00 45.31 207 ASP A CA 1
ATOM 1701 C C . ASP A 1 207 ? -7.355 31.942 13.135 1.00 45.31 207 ASP A C 1
ATOM 1703 O O . ASP A 1 207 ? -8.557 31.756 13.325 1.00 45.31 207 ASP A O 1
ATOM 1707 N N . VAL A 1 208 ? -6.933 32.812 12.213 1.00 53.38 208 VAL A N 1
ATOM 1708 C CA . VAL A 1 208 ? -7.833 33.495 11.255 1.00 53.38 208 VAL A CA 1
ATOM 1709 C C . VAL A 1 208 ? -8.636 32.474 10.428 1.00 53.38 208 VAL A C 1
ATOM 1711 O O . VAL A 1 208 ? -9.759 32.737 10.004 1.00 53.38 208 VAL A O 1
ATOM 1714 N N . GLU A 1 209 ? -8.081 31.274 10.235 1.00 52.00 209 GLU A N 1
ATOM 1715 C CA . GLU A 1 209 ? -8.762 30.150 9.592 1.00 52.00 209 GLU A CA 1
ATOM 1716 C C . GLU A 1 209 ? -9.880 29.557 10.467 1.00 52.00 209 GLU A C 1
ATOM 1718 O O . GLU A 1 209 ? -10.912 29.131 9.948 1.00 52.00 209 GLU A O 1
ATOM 1723 N N . PHE A 1 210 ? -9.704 29.558 11.790 1.00 51.31 210 PHE A N 1
ATOM 1724 C CA . PHE A 1 210 ? -10.713 29.103 12.743 1.00 51.31 210 PHE A CA 1
ATOM 1725 C C . PHE A 1 210 ? -11.877 30.090 12.791 1.00 51.31 210 PHE A C 1
ATOM 1727 O O . PHE A 1 210 ? -13.025 29.668 12.724 1.00 51.31 210 PHE A O 1
ATOM 1734 N N . ASP A 1 211 ? -11.594 31.393 12.792 1.00 64.31 211 ASP A N 1
ATOM 1735 C CA . ASP A 1 211 ? -12.610 32.447 12.718 1.00 64.31 211 ASP A CA 1
ATOM 1736 C C . ASP A 1 211 ? -13.471 32.328 11.447 1.00 64.31 211 ASP A C 1
ATOM 1738 O O . ASP A 1 211 ? -14.698 32.314 11.541 1.00 64.31 211 ASP A O 1
ATOM 1742 N N . ALA A 1 212 ? -12.847 32.134 10.278 1.00 71.25 212 ALA A N 1
ATOM 1743 C CA . ALA A 1 212 ? -13.564 31.934 9.014 1.00 71.25 212 ALA A CA 1
ATOM 1744 C C . ALA A 1 212 ? -14.416 30.650 9.014 1.00 71.25 212 ALA A C 1
ATOM 1746 O O . ALA A 1 212 ? -15.547 30.653 8.530 1.00 71.25 212 ALA A O 1
ATOM 1747 N N . LYS A 1 213 ? -13.908 29.559 9.606 1.00 72.50 213 LYS A N 1
ATOM 1748 C CA . LYS A 1 213 ? -14.666 28.308 9.795 1.00 72.50 213 LYS A CA 1
ATOM 1749 C C . LYS A 1 213 ? -15.858 28.491 10.738 1.00 72.50 213 LYS A C 1
ATOM 1751 O O . LYS A 1 213 ? -16.911 27.895 10.522 1.00 72.50 213 LYS A O 1
ATOM 1756 N N . MET A 1 214 ? -15.716 29.304 11.784 1.00 73.88 214 MET A N 1
ATOM 1757 C CA . MET A 1 214 ? -16.821 29.636 12.688 1.00 73.88 214 MET A CA 1
ATOM 1758 C C . MET A 1 214 ? -17.863 30.528 11.993 1.00 73.88 214 MET A C 1
ATOM 1760 O O . MET A 1 214 ? -19.054 30.376 12.250 1.00 73.88 214 MET A O 1
ATOM 1764 N N . GLU A 1 215 ? -17.464 31.423 11.090 1.00 76.25 215 GLU A N 1
ATOM 1765 C CA . GLU A 1 215 ? -18.407 32.237 10.307 1.00 76.25 215 GLU A CA 1
ATOM 1766 C C . GLU A 1 215 ? -19.213 31.395 9.308 1.00 76.25 215 GLU A C 1
ATOM 1768 O O . GLU A 1 215 ? -20.443 31.451 9.329 1.00 76.25 215 GLU A O 1
ATOM 1773 N N . GLU A 1 216 ? -18.557 30.529 8.535 1.00 79.44 216 GLU A N 1
ATOM 1774 C CA . GLU A 1 216 ? -19.212 29.583 7.614 1.00 79.44 216 GLU A CA 1
ATOM 1775 C C . GLU A 1 216 ? -20.189 28.646 8.355 1.00 79.44 216 GLU A C 1
ATOM 1777 O O . GLU A 1 216 ? -21.332 28.417 7.940 1.00 79.44 216 GLU A O 1
ATOM 1782 N N . MET A 1 217 ? -19.786 28.163 9.534 1.00 75.44 217 MET A N 1
ATOM 1783 C CA . MET A 1 217 ? -20.647 27.361 10.402 1.00 75.44 217 MET A CA 1
ATOM 1784 C C . MET A 1 217 ? -21.832 28.170 10.958 1.00 75.44 217 MET A C 1
ATOM 1786 O O . MET A 1 217 ? -22.930 27.628 11.089 1.00 75.44 217 MET A O 1
ATOM 1790 N N . SER A 1 218 ? -21.659 29.464 11.254 1.00 75.62 218 SER A N 1
ATOM 1791 C CA . SER A 1 218 ? -22.757 30.353 11.667 1.00 75.62 218 SER A CA 1
ATOM 1792 C C . SER A 1 218 ? -23.795 30.524 10.558 1.00 75.62 218 SER A C 1
ATOM 1794 O O . SER A 1 218 ? -24.995 30.511 10.840 1.00 75.62 218 SER A O 1
ATOM 1796 N N . GLU A 1 219 ? -23.365 30.643 9.303 1.00 79.62 219 GLU A N 1
ATOM 1797 C CA . GLU A 1 219 ? -24.265 30.725 8.146 1.00 79.62 219 GLU A CA 1
ATOM 1798 C C . GLU A 1 219 ? -25.033 29.423 7.924 1.00 79.62 219 GLU A C 1
ATOM 1800 O O . GLU A 1 219 ? -26.255 29.445 7.771 1.00 79.62 219 GLU A O 1
ATOM 1805 N N . THR A 1 220 ? -24.345 28.287 8.029 1.00 78.19 220 THR A N 1
ATOM 1806 C CA . THR A 1 220 ? -24.953 26.955 7.900 1.00 78.19 220 THR A CA 1
ATOM 1807 C C . THR A 1 220 ? -26.025 26.721 8.969 1.00 78.19 220 THR A C 1
ATOM 1809 O O . THR A 1 220 ? -27.129 26.261 8.678 1.00 78.19 220 THR A O 1
ATOM 1812 N N . VAL A 1 221 ? -25.742 27.094 10.220 1.00 75.94 221 VAL A N 1
ATOM 1813 C CA . VAL A 1 221 ? -26.677 26.946 11.346 1.00 75.94 221 VAL A CA 1
ATOM 1814 C C . VAL A 1 221 ? -27.905 27.856 11.205 1.00 75.94 221 VAL A C 1
ATOM 1816 O O . VAL A 1 221 ? -28.995 27.468 11.623 1.00 75.94 221 VAL A O 1
ATOM 1819 N N . LYS A 1 222 ? -27.780 29.044 10.594 1.00 72.25 222 LYS A N 1
ATOM 1820 C CA . LYS A 1 222 ? -28.927 29.940 10.329 1.00 72.25 222 LYS A CA 1
ATOM 1821 C C . LYS A 1 222 ? -29.923 29.352 9.326 1.00 72.25 222 LYS A C 1
ATOM 1823 O O . LYS A 1 222 ? -31.096 29.713 9.374 1.00 72.25 222 LYS A O 1
ATOM 1828 N N . GLN A 1 223 ? -29.465 28.474 8.435 1.00 66.19 223 GLN A N 1
ATOM 1829 C CA . GLN A 1 223 ? -30.291 27.829 7.410 1.00 66.19 223 GLN A CA 1
ATOM 1830 C C . GLN A 1 223 ? -30.992 26.552 7.913 1.00 66.19 223 GLN A C 1
ATOM 1832 O O . GLN A 1 223 ? -31.886 26.039 7.243 1.00 66.19 223 GLN A O 1
ATOM 1837 N N . GLN A 1 224 ? -30.629 26.033 9.093 1.00 68.00 224 GLN A N 1
ATOM 1838 C CA . GLN A 1 224 ? -31.234 24.826 9.663 1.00 68.00 224 GLN A CA 1
ATOM 1839 C C . GLN A 1 224 ? -32.610 25.102 10.298 1.00 68.00 224 GLN A C 1
ATOM 1841 O O . GLN A 1 224 ? -32.824 26.094 10.995 1.00 68.00 224 GLN A O 1
ATOM 1846 N N . THR A 1 225 ? -33.559 24.180 10.103 1.00 52.44 225 THR A N 1
ATOM 1847 C CA . THR A 1 225 ? -34.883 24.217 10.747 1.00 52.44 225 THR A CA 1
ATOM 1848 C C . THR A 1 225 ? -34.771 24.084 12.267 1.00 52.44 225 THR A C 1
ATOM 1850 O O . THR A 1 225 ? -34.034 23.231 12.762 1.00 52.44 225 THR A O 1
ATOM 1853 N N . LYS A 1 226 ? -35.542 24.888 13.017 1.00 59.34 226 LYS A N 1
ATOM 1854 C CA . LYS A 1 226 ? -35.538 24.894 14.492 1.00 59.34 226 LYS A CA 1
ATOM 1855 C C . LYS A 1 226 ? -35.802 23.492 15.063 1.00 59.34 226 LYS A C 1
ATOM 1857 O O . LYS A 1 226 ? -36.911 22.975 14.973 1.00 59.34 226 LYS A O 1
ATOM 1862 N N . SER A 1 227 ? -34.779 22.913 15.685 1.00 60.81 227 SER A N 1
ATOM 1863 C CA . SER A 1 227 ? -34.837 21.667 16.454 1.00 60.81 227 SER A CA 1
ATOM 1864 C C . SER A 1 227 ? -35.097 21.964 17.936 1.00 60.81 227 SER A C 1
ATOM 1866 O O . SER A 1 227 ? -34.692 23.007 18.447 1.00 60.81 227 SER A O 1
ATOM 1868 N N . TYR A 1 228 ? -35.735 21.029 18.649 1.00 53.53 228 TYR A N 1
ATOM 1869 C CA . TYR A 1 228 ? -35.900 21.103 20.108 1.00 53.53 228 TYR A CA 1
ATOM 1870 C C . TYR A 1 228 ? -34.553 21.037 20.859 1.00 53.53 228 TYR A C 1
ATOM 1872 O O . TYR A 1 228 ? -34.423 21.561 21.965 1.00 53.53 228 TYR A O 1
ATOM 1880 N N . TYR A 1 229 ? -33.534 20.415 20.254 1.00 66.12 229 TYR A N 1
ATOM 1881 C CA . TYR A 1 229 ? -32.190 20.273 20.819 1.00 66.12 229 TYR A CA 1
ATOM 1882 C C . TYR A 1 229 ? -31.160 21.114 20.062 1.00 66.12 229 TYR A C 1
ATOM 1884 O O . TYR A 1 229 ? -31.169 21.132 18.831 1.00 66.12 229 TYR A O 1
ATOM 1892 N N . ASN A 1 230 ? -30.228 21.727 20.806 1.00 77.88 230 ASN A N 1
ATOM 1893 C CA . ASN A 1 230 ? -29.113 22.478 20.225 1.00 77.88 230 ASN A CA 1
ATOM 1894 C C . ASN A 1 230 ? -28.083 21.534 19.579 1.00 77.88 230 ASN A C 1
ATOM 1896 O O . ASN A 1 230 ? -27.648 20.568 20.219 1.00 77.88 230 ASN A O 1
ATOM 1900 N N . SER A 1 231 ? -27.657 21.842 18.356 1.00 80.94 231 SER A N 1
ATOM 1901 C CA . SER A 1 231 ? -26.664 21.074 17.602 1.00 80.94 231 SER A CA 1
ATOM 1902 C C . SER A 1 231 ? -25.237 21.242 18.155 1.00 80.94 231 SER A C 1
ATOM 1904 O O . SER A 1 231 ? -24.966 22.108 18.996 1.00 80.94 231 SER A O 1
ATOM 1906 N N . ASN A 1 232 ? -24.302 20.401 17.704 1.00 80.00 232 ASN A N 1
ATOM 1907 C CA . ASN A 1 232 ? -22.892 20.514 18.098 1.00 80.00 232 ASN A CA 1
ATOM 1908 C C . ASN A 1 232 ? -22.251 21.790 17.538 1.00 80.00 232 ASN A C 1
ATOM 1910 O O . ASN A 1 232 ? -21.449 22.430 18.216 1.00 80.00 232 ASN A O 1
ATOM 1914 N N . GLU A 1 233 ? -22.672 22.197 16.348 1.00 81.38 233 GLU A N 1
ATOM 1915 C CA . GLU A 1 233 ? -22.264 23.424 15.671 1.00 81.38 233 GLU A CA 1
ATOM 1916 C C . GLU A 1 233 ? -22.716 24.651 16.476 1.00 81.38 233 GLU A C 1
ATOM 1918 O O . GLU A 1 233 ? -21.909 25.525 16.784 1.00 81.38 233 GLU A O 1
ATOM 1923 N N . GLN A 1 234 ? -23.973 24.672 16.941 1.00 84.12 234 GLN A N 1
ATOM 1924 C CA . GLN A 1 234 ? -24.491 25.731 17.821 1.00 84.12 234 GLN A CA 1
ATOM 1925 C C . GLN A 1 234 ? -23.705 25.827 19.138 1.00 84.12 234 GLN A C 1
ATOM 1927 O O . GLN A 1 234 ? -23.385 26.920 19.609 1.00 84.12 234 GLN A O 1
ATOM 1932 N N . LYS A 1 235 ? -23.348 24.688 19.741 1.00 85.88 235 LYS A N 1
ATOM 1933 C CA . LYS A 1 235 ? -22.535 24.649 20.968 1.00 85.88 235 LYS A CA 1
ATOM 1934 C C . LYS A 1 235 ? -21.124 25.201 20.754 1.00 85.88 235 LYS A C 1
ATOM 1936 O O . LYS A 1 235 ? -20.649 25.973 21.586 1.00 85.88 235 LYS A O 1
ATOM 1941 N N . LEU A 1 236 ? -20.469 24.827 19.653 1.00 82.94 236 LEU A N 1
ATOM 1942 C CA . LEU A 1 236 ? -19.132 25.311 19.295 1.00 82.94 236 LEU A CA 1
ATOM 1943 C C . LEU A 1 236 ? -19.132 26.815 19.038 1.00 82.94 236 LEU A C 1
ATOM 1945 O O . LEU A 1 236 ? -18.316 27.530 19.620 1.00 82.94 236 LEU A O 1
ATOM 1949 N N . LEU A 1 237 ? -20.097 27.305 18.256 1.00 83.75 237 LEU A N 1
ATOM 1950 C CA . LEU A 1 237 ? -20.275 28.734 18.006 1.00 83.75 237 LEU A CA 1
ATOM 1951 C C . LEU A 1 237 ? -20.497 29.508 19.303 1.00 83.75 237 LEU A C 1
ATOM 1953 O O . LEU A 1 237 ? -19.924 30.578 19.486 1.00 83.75 237 LEU A O 1
ATOM 1957 N N . PHE A 1 238 ? -21.288 28.968 20.232 1.00 86.69 238 PHE A N 1
ATOM 1958 C CA . PHE A 1 238 ? -21.504 29.611 21.523 1.00 86.69 238 PHE A CA 1
ATOM 1959 C C . PHE A 1 238 ? -20.204 29.757 22.320 1.00 86.69 238 PHE A C 1
ATOM 1961 O O . PHE A 1 238 ? -19.911 30.852 22.810 1.00 86.69 238 PHE A O 1
ATOM 1968 N N . VAL A 1 239 ? -19.421 28.678 22.442 1.00 83.94 239 VAL A N 1
ATOM 1969 C CA . VAL A 1 239 ? -18.134 28.706 23.155 1.00 83.94 239 VAL A CA 1
ATOM 1970 C C . VAL A 1 239 ? -17.186 29.682 22.485 1.00 83.94 239 VAL A C 1
ATOM 1972 O O . VAL A 1 239 ? -16.613 30.523 23.167 1.00 83.94 239 VAL A O 1
ATOM 1975 N N . TYR A 1 240 ? -17.074 29.629 21.163 1.00 82.00 240 TYR A N 1
ATOM 1976 C CA . TYR A 1 240 ? -16.238 30.538 20.397 1.00 82.00 240 TYR A CA 1
ATOM 1977 C C . TYR A 1 240 ? -16.622 32.010 20.631 1.00 82.00 240 TYR A C 1
ATOM 1979 O O . TYR A 1 240 ? -15.787 32.822 21.032 1.00 82.00 240 TYR A O 1
ATOM 1987 N N . MET A 1 241 ? -17.905 32.355 20.508 1.00 82.69 241 MET A N 1
ATOM 1988 C CA . MET A 1 241 ? -18.383 33.725 20.719 1.00 82.69 241 MET A CA 1
ATOM 1989 C C . MET A 1 241 ? -18.186 34.199 22.167 1.00 82.69 241 MET A C 1
ATOM 1991 O O . MET A 1 241 ? -17.877 35.364 22.405 1.00 82.69 241 MET A O 1
ATOM 1995 N N . ASN A 1 242 ? -18.362 33.317 23.154 1.00 87.00 242 ASN A N 1
ATOM 1996 C CA . ASN A 1 242 ? -18.250 33.671 24.569 1.00 87.00 242 ASN A CA 1
ATOM 1997 C C . ASN A 1 242 ? -16.804 33.678 25.098 1.00 87.00 242 ASN A C 1
ATOM 1999 O O . ASN A 1 242 ? -16.482 34.513 25.937 1.00 87.00 242 ASN A O 1
ATOM 2003 N N . ARG A 1 243 ? -15.938 32.772 24.627 1.00 79.19 243 ARG A N 1
ATOM 2004 C CA . ARG A 1 243 ? -14.567 32.580 25.135 1.00 79.19 243 ARG A CA 1
ATOM 2005 C C . ARG A 1 243 ? -13.485 33.181 24.264 1.00 79.19 243 ARG A C 1
ATOM 2007 O O . ARG A 1 243 ? -12.499 33.654 24.811 1.00 79.19 243 ARG A O 1
ATOM 2014 N N . VAL A 1 244 ? -13.673 33.174 22.948 1.00 75.56 244 VAL A N 1
ATOM 2015 C CA . VAL A 1 244 ? -12.690 33.717 22.003 1.00 75.56 244 VAL A CA 1
ATOM 2016 C C . VAL A 1 244 ? -13.045 35.158 21.656 1.00 75.56 244 VAL A C 1
ATOM 2018 O O . VAL A 1 244 ? -12.219 36.047 21.823 1.00 75.56 244 VAL A O 1
ATOM 2021 N N . LYS A 1 245 ? -14.299 35.428 21.265 1.00 77.12 245 LYS A N 1
ATOM 2022 C CA . LYS A 1 245 ? -14.763 36.800 20.969 1.00 77.12 245 LYS A CA 1
ATOM 2023 C C . LYS A 1 245 ? -15.191 37.603 22.206 1.00 77.12 245 LYS A C 1
ATOM 2025 O O . LYS A 1 245 ? -15.526 38.778 22.077 1.00 77.12 245 LYS A O 1
ATOM 2030 N N . LEU A 1 246 ? -15.188 36.982 23.391 1.00 80.62 246 LEU A N 1
ATOM 2031 C CA . LEU A 1 246 ? -15.491 37.610 24.687 1.00 80.62 246 LEU A CA 1
ATOM 2032 C C . LEU A 1 246 ? -16.861 38.318 24.753 1.00 80.62 246 LEU A C 1
ATOM 2034 O O . LEU A 1 246 ? -17.052 39.280 25.499 1.00 80.62 246 LEU A O 1
ATOM 2038 N N . PHE A 1 247 ? -17.852 37.842 23.994 1.00 85.81 247 PHE A N 1
ATOM 2039 C CA . PHE A 1 247 ? -19.214 38.365 24.062 1.00 85.81 247 PHE A CA 1
ATOM 2040 C C . PHE A 1 247 ? -19.984 37.837 25.279 1.00 85.81 247 PHE A C 1
ATOM 2042 O O . PHE A 1 247 ? -19.759 36.729 25.773 1.00 85.81 247 PHE A O 1
ATOM 2049 N N . ASN A 1 248 ? -20.949 38.635 25.751 1.00 88.25 248 ASN A N 1
ATOM 2050 C CA . ASN A 1 248 ? -21.832 38.232 26.845 1.00 88.25 248 ASN A CA 1
ATOM 2051 C C . ASN A 1 248 ? -22.732 37.045 26.448 1.00 88.25 248 ASN A C 1
ATOM 2053 O O . ASN A 1 248 ? -23.009 36.822 25.270 1.00 88.25 248 ASN A O 1
ATOM 2057 N N . ALA A 1 249 ? -23.211 36.296 27.445 1.00 87.88 249 ALA A N 1
ATOM 2058 C CA . ALA A 1 249 ? -23.934 35.042 27.230 1.00 87.88 249 ALA A CA 1
ATOM 2059 C C . ALA A 1 249 ? -25.143 35.191 26.288 1.00 87.88 249 ALA A C 1
ATOM 2061 O O . ALA A 1 249 ? -25.314 34.391 25.370 1.00 87.88 249 ALA A O 1
ATOM 2062 N N . ALA A 1 250 ? -25.948 36.243 26.465 1.00 85.56 250 ALA A N 1
ATOM 2063 C CA . ALA A 1 250 ? -27.123 36.496 25.633 1.00 85.56 250 ALA A CA 1
ATOM 2064 C C . ALA A 1 250 ? -26.747 36.801 24.171 1.00 85.56 250 ALA A C 1
ATOM 2066 O O . ALA A 1 250 ? -27.358 36.276 23.239 1.00 85.56 250 ALA A O 1
ATOM 2067 N N . LYS A 1 251 ? -25.706 37.612 23.943 1.00 87.56 251 LYS A N 1
ATOM 2068 C CA . LYS A 1 251 ? -25.198 37.928 22.601 1.00 87.56 251 LYS A CA 1
ATOM 2069 C C . LYS A 1 251 ? -24.598 36.691 21.930 1.00 87.56 251 LYS A C 1
ATOM 2071 O O . LYS A 1 251 ? -24.933 36.429 20.778 1.00 87.56 251 LYS A O 1
ATOM 2076 N N . SER A 1 252 ? -23.800 35.905 22.650 1.00 87.50 252 SER A N 1
ATOM 2077 C CA . SER A 1 252 ? -23.229 34.653 22.141 1.00 87.50 252 SER A CA 1
ATOM 2078 C C . SER A 1 252 ? -24.308 33.639 21.770 1.00 87.50 252 SER A C 1
ATOM 2080 O O . SER A 1 252 ? -24.223 33.027 20.712 1.00 87.50 252 SER A O 1
ATOM 2082 N N . GLY A 1 253 ? -25.360 33.504 22.586 1.00 86.62 253 GLY A N 1
ATOM 2083 C CA . GLY A 1 253 ? -26.486 32.611 22.299 1.00 86.62 253 GLY A CA 1
ATOM 2084 C C . GLY A 1 253 ? -27.260 33.003 21.039 1.00 86.62 253 GLY A C 1
ATOM 2085 O O . GLY A 1 253 ? -27.567 32.147 20.212 1.00 86.62 253 GLY A O 1
ATOM 2086 N N . ARG A 1 254 ? -27.511 34.305 20.842 1.00 86.06 254 ARG A N 1
ATOM 2087 C CA . ARG A 1 254 ? -28.167 34.814 19.625 1.00 86.06 254 ARG A CA 1
ATOM 2088 C C . ARG A 1 254 ? -27.340 34.550 18.365 1.00 86.06 254 ARG A C 1
ATOM 2090 O O . ARG A 1 254 ? -27.891 34.072 17.380 1.00 86.06 254 ARG A O 1
ATOM 2097 N N . LEU A 1 255 ? -26.035 34.828 18.406 1.00 83.56 255 LEU A N 1
ATOM 2098 C CA . LEU A 1 255 ? -25.134 34.667 17.255 1.00 83.56 255 LEU A CA 1
ATOM 2099 C C . LEU A 1 255 ? -24.830 33.199 16.916 1.00 83.56 255 LEU A C 1
ATOM 2101 O O . LEU A 1 255 ? -24.541 32.881 15.766 1.00 83.56 255 LEU A O 1
ATOM 2105 N N . ALA A 1 256 ? -24.955 32.297 17.888 1.00 82.62 256 ALA A N 1
ATOM 2106 C CA . ALA A 1 256 ? -24.761 30.860 17.723 1.00 82.62 256 ALA A CA 1
ATOM 2107 C C . ALA A 1 256 ? -26.014 30.123 17.206 1.00 82.62 256 ALA A C 1
ATOM 2109 O O . ALA A 1 256 ? -26.243 28.969 17.557 1.00 82.62 256 ALA A O 1
ATOM 2110 N N . GLY A 1 257 ? -26.853 30.785 16.402 1.00 81.19 257 GLY A N 1
ATOM 2111 C CA . GLY A 1 257 ? -28.052 30.171 15.822 1.00 81.19 257 GLY A CA 1
ATOM 2112 C C . GLY A 1 257 ? -29.304 30.221 16.699 1.00 81.19 257 GLY A C 1
ATOM 2113 O O . GLY A 1 257 ? -30.174 29.368 16.549 1.00 81.19 257 GLY A O 1
ATOM 2114 N N . GLY A 1 258 ? -29.412 31.198 17.609 1.00 82.62 258 GLY A N 1
ATOM 2115 C CA . GLY A 1 258 ? -30.645 31.446 18.367 1.00 82.62 258 GLY A CA 1
ATOM 2116 C C . GLY A 1 258 ? -30.845 30.558 19.599 1.00 82.62 258 GLY A C 1
ATOM 2117 O O . GLY A 1 258 ? -31.963 30.127 19.878 1.00 82.62 258 GLY A O 1
ATOM 2118 N N . ILE A 1 259 ? -29.782 30.303 20.362 1.00 84.88 259 ILE A N 1
ATOM 2119 C CA . ILE A 1 259 ? -29.858 29.566 21.629 1.00 84.88 259 ILE A CA 1
ATOM 2120 C C . ILE A 1 259 ? -30.678 30.371 22.644 1.00 84.88 259 ILE A C 1
ATOM 2122 O O . ILE A 1 259 ? -30.435 31.562 22.852 1.00 84.88 259 ILE A O 1
ATOM 2126 N N . ALA A 1 260 ? -31.615 29.700 23.322 1.00 87.31 260 ALA A N 1
ATOM 2127 C CA . ALA A 1 260 ? -32.428 30.305 24.371 1.00 87.31 260 ALA A CA 1
ATOM 2128 C C . ALA A 1 260 ? -31.557 30.963 25.455 1.00 87.31 260 ALA A C 1
ATOM 2130 O O . ALA A 1 260 ? -30.620 30.352 25.977 1.00 87.31 260 ALA A O 1
ATOM 2131 N N . GLU A 1 261 ? -31.905 32.190 25.840 1.00 86.44 261 GLU A N 1
ATOM 2132 C CA . GLU A 1 261 ? -31.075 33.026 26.711 1.00 86.44 261 GLU A CA 1
ATOM 2133 C C . GLU A 1 261 ? -30.740 32.350 28.049 1.00 86.44 261 GLU A C 1
ATOM 2135 O O . GLU A 1 261 ? -29.580 32.331 28.458 1.00 86.44 261 GLU A O 1
ATOM 2140 N N . ARG A 1 262 ? -31.718 31.693 28.689 1.00 86.06 262 ARG A N 1
ATOM 2141 C CA . ARG A 1 262 ? -31.486 30.930 29.930 1.00 86.06 262 ARG A CA 1
ATOM 2142 C C . ARG A 1 262 ? -30.461 29.805 29.753 1.00 86.06 262 ARG A C 1
ATOM 2144 O O . ARG A 1 262 ? -29.687 29.535 30.669 1.00 86.06 262 ARG A O 1
ATOM 2151 N N . THR A 1 263 ? -30.445 29.139 28.600 1.00 86.50 263 THR A N 1
ATOM 2152 C CA . THR A 1 263 ? -29.485 28.066 28.295 1.00 86.50 263 THR A CA 1
ATOM 2153 C C . THR A 1 263 ? -28.090 28.640 28.082 1.00 86.50 263 THR A C 1
ATOM 2155 O O . THR A 1 263 ? -27.133 28.145 28.672 1.00 86.50 263 THR A O 1
ATOM 2158 N N . ALA A 1 264 ? -27.988 29.733 27.325 1.00 89.25 264 ALA A N 1
ATOM 2159 C CA . ALA A 1 264 ? -26.741 30.458 27.108 1.00 89.25 264 ALA A CA 1
ATOM 2160 C C . ALA A 1 264 ? -26.139 30.980 28.428 1.00 89.25 264 ALA A C 1
ATOM 2162 O O . ALA A 1 264 ? -24.948 30.808 28.684 1.00 89.25 264 ALA A O 1
ATOM 2163 N N . GLN A 1 265 ? -26.964 31.544 29.315 1.00 91.00 265 GLN A N 1
ATOM 2164 C CA . GLN A 1 265 ? -26.549 31.980 30.653 1.00 91.00 265 GLN A CA 1
ATOM 2165 C C . GLN A 1 265 ? -26.058 30.805 31.515 1.00 91.00 265 GLN A C 1
ATOM 2167 O O . GLN A 1 265 ? -24.997 30.905 32.132 1.00 91.00 265 GLN A O 1
ATOM 2172 N N . LYS A 1 266 ? -26.776 29.669 31.523 1.00 88.69 266 LYS A N 1
ATOM 2173 C CA . LYS A 1 266 ? -26.340 28.446 32.225 1.00 88.69 266 LYS A CA 1
ATOM 2174 C C . LYS A 1 266 ? -24.997 27.934 31.704 1.00 88.69 266 LYS A C 1
ATOM 2176 O O . LYS A 1 266 ? -24.145 27.566 32.507 1.00 88.69 266 LYS A O 1
ATOM 2181 N N . TRP A 1 267 ? -24.797 27.913 30.388 1.00 90.25 267 TRP A N 1
ATOM 2182 C CA . TRP A 1 267 ? -23.543 27.466 29.779 1.00 90.25 267 TRP A CA 1
ATOM 2183 C C . TRP A 1 267 ? -22.382 28.408 30.096 1.00 90.25 267 TRP A C 1
ATOM 2185 O O . TRP A 1 267 ? -21.330 27.936 30.511 1.00 90.25 267 TRP A O 1
ATOM 2195 N N . ALA A 1 268 ? -22.575 29.726 29.989 1.00 87.69 268 ALA A N 1
ATOM 2196 C CA . ALA A 1 268 ? -21.552 30.705 30.362 1.00 87.69 268 ALA A CA 1
ATOM 2197 C C . ALA A 1 268 ? -21.163 30.595 31.845 1.00 87.69 268 ALA A C 1
ATOM 2199 O O . ALA A 1 268 ? -19.976 30.620 32.169 1.00 87.69 268 ALA A O 1
ATOM 2200 N N . LYS A 1 269 ? -22.152 30.422 32.738 1.00 89.81 269 LYS A N 1
ATOM 2201 C CA . LYS A 1 269 ? -21.916 30.190 34.170 1.00 89.81 269 LYS A CA 1
ATOM 2202 C C . LYS A 1 269 ? -21.085 28.925 34.393 1.00 89.81 269 LYS A C 1
ATOM 2204 O O . LYS A 1 269 ? -20.052 28.989 35.046 1.00 89.81 269 LYS A O 1
ATOM 2209 N N . ARG A 1 270 ? -21.488 27.806 33.790 1.00 84.44 270 ARG A N 1
ATOM 2210 C CA . ARG A 1 270 ? -20.825 26.512 33.982 1.00 84.44 270 ARG A CA 1
ATOM 2211 C C . ARG A 1 270 ? -19.414 26.472 33.397 1.00 84.44 270 ARG A C 1
ATOM 2213 O O . ARG A 1 270 ? -18.518 25.989 34.067 1.00 84.44 270 ARG A O 1
ATOM 2220 N N . LEU A 1 271 ? -19.190 27.067 32.222 1.00 84.12 271 LEU A N 1
ATOM 2221 C CA . LEU A 1 271 ? -17.840 27.242 31.671 1.00 84.12 271 LEU A CA 1
ATOM 2222 C C . LEU A 1 271 ? -16.953 28.055 32.629 1.00 84.12 271 LEU A C 1
ATOM 2224 O O . LEU A 1 271 ? -15.736 27.884 32.652 1.00 84.12 271 LEU A O 1
ATOM 2228 N N . LYS A 1 272 ? -17.522 29.035 33.349 1.00 82.81 272 LYS A N 1
ATOM 2229 C CA . LYS A 1 272 ? -16.771 29.881 34.292 1.00 82.81 272 LYS A CA 1
ATOM 2230 C C . LYS A 1 272 ? -16.391 29.117 35.562 1.00 82.81 272 LYS A C 1
ATOM 2232 O O . LYS A 1 272 ? -15.296 29.334 36.069 1.00 82.81 272 LYS A O 1
ATOM 2237 N N . GLU A 1 273 ? -17.290 28.270 36.056 1.00 84.75 273 GLU A N 1
ATOM 2238 C CA . GLU A 1 273 ? -17.095 27.447 37.257 1.00 84.75 273 GLU A CA 1
ATOM 2239 C C . GLU A 1 273 ? -16.168 26.247 37.000 1.00 84.75 273 GLU A C 1
ATOM 2241 O O . GLU A 1 273 ? -15.337 25.938 37.847 1.00 84.75 273 GLU A O 1
ATOM 2246 N N . ASP A 1 274 ? -16.265 25.620 35.827 1.00 80.38 274 ASP A N 1
ATOM 2247 C CA . ASP A 1 274 ? -15.481 24.451 35.423 1.00 80.38 274 ASP A CA 1
ATOM 2248 C C . ASP A 1 274 ? -14.763 24.739 34.092 1.00 80.38 274 ASP A C 1
ATOM 2250 O O . ASP A 1 274 ? -15.382 24.799 33.025 1.00 80.38 274 ASP A O 1
ATOM 2254 N N . LYS A 1 275 ? -13.444 24.975 34.174 1.00 72.12 275 LYS A N 1
ATOM 2255 C CA . LYS A 1 275 ? -12.599 25.363 33.029 1.00 72.12 275 LYS A CA 1
ATOM 2256 C C . LYS A 1 275 ? -12.424 24.240 32.007 1.00 72.12 275 LYS A C 1
ATOM 2258 O O . LYS A 1 275 ? -12.204 24.551 30.838 1.00 72.12 275 LYS A O 1
ATOM 2263 N N . ASP A 1 276 ? -12.567 22.988 32.432 1.00 70.38 276 ASP A N 1
ATOM 2264 C CA . ASP A 1 276 ? -12.383 21.801 31.593 1.00 70.38 276 ASP A CA 1
ATOM 2265 C C . ASP A 1 276 ? -13.726 21.219 31.122 1.00 70.38 276 ASP A C 1
ATOM 2267 O O . ASP A 1 276 ? -13.779 20.170 30.473 1.00 70.38 276 ASP A O 1
ATOM 2271 N N . TRP A 1 277 ? -14.836 21.908 31.411 1.00 77.56 277 TRP A N 1
ATOM 2272 C CA . TRP A 1 277 ? -16.164 21.438 31.049 1.00 77.56 277 TRP A CA 1
ATOM 2273 C C . TRP A 1 277 ? -16.351 21.356 29.527 1.00 77.56 277 TRP A C 1
ATOM 2275 O O . TRP A 1 277 ? -16.433 22.363 28.816 1.00 77.56 277 TRP A O 1
ATOM 2285 N N . ASN A 1 278 ? -16.510 20.131 29.023 1.00 76.62 2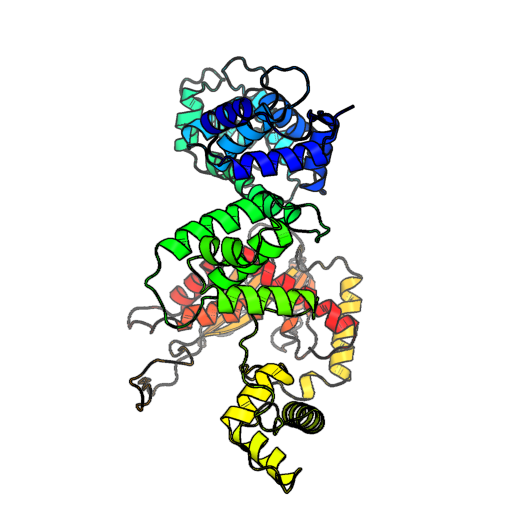78 ASN A N 1
ATOM 2286 C CA . ASN A 1 278 ? -16.762 19.875 27.612 1.00 76.62 278 ASN A CA 1
ATOM 2287 C C . ASN A 1 278 ? -18.249 20.067 27.255 1.00 76.62 278 ASN A C 1
ATOM 2289 O O . ASN A 1 278 ? -19.109 19.246 27.576 1.00 76.62 278 ASN A O 1
ATOM 2293 N N . ILE A 1 279 ? -18.561 21.139 26.520 1.00 76.44 279 ILE A N 1
ATOM 2294 C CA . ILE A 1 279 ? -19.934 21.460 26.091 1.00 76.44 279 ILE A CA 1
ATOM 2295 C C . ILE A 1 279 ? -20.511 20.469 25.059 1.00 76.44 279 ILE A C 1
ATOM 2297 O O . ILE A 1 279 ? -21.735 20.330 24.924 1.00 76.44 279 ILE A O 1
ATOM 2301 N N . LEU A 1 280 ? -19.636 19.807 24.292 1.00 71.44 280 LEU A N 1
ATOM 2302 C CA . LEU A 1 280 ? -20.006 18.864 23.235 1.00 71.44 280 LEU A CA 1
ATOM 2303 C C . LEU A 1 280 ? -20.382 17.500 23.791 1.00 71.44 280 LEU A C 1
ATOM 2305 O O . LEU A 1 280 ? -21.135 16.765 23.147 1.00 71.44 280 LEU A O 1
ATOM 2309 N N . GLU A 1 281 ? -19.903 17.180 24.990 1.00 68.12 281 GLU A N 1
ATOM 2310 C CA . GLU A 1 281 ? -20.282 15.955 25.659 1.00 68.12 281 GLU A CA 1
ATOM 2311 C C . GLU A 1 281 ? -21.802 15.944 25.846 1.00 68.12 281 GLU A C 1
ATOM 2313 O O . GLU A 1 281 ? -22.428 16.911 26.302 1.00 68.12 281 GLU A O 1
ATOM 2318 N N . LYS A 1 282 ? -22.440 14.852 25.415 1.00 59.25 282 LYS A N 1
ATOM 2319 C CA . LYS A 1 282 ? -23.858 14.665 25.698 1.00 59.25 282 LYS A CA 1
ATOM 2320 C C . LYS A 1 282 ? -23.976 14.637 27.214 1.00 59.25 282 LYS A C 1
ATOM 2322 O O . LYS A 1 282 ? -23.427 13.743 27.846 1.00 59.25 282 LYS A O 1
ATOM 2327 N N . GLN A 1 283 ? -24.724 15.583 27.782 1.00 57.41 283 GLN A N 1
ATOM 2328 C CA . GLN A 1 283 ? -25.184 15.493 29.164 1.00 57.41 283 GLN A CA 1
ATOM 2329 C C . GLN A 1 283 ? -26.185 14.340 29.253 1.00 57.41 283 GLN A C 1
ATOM 2331 O O . GLN A 1 283 ? -27.393 14.527 29.346 1.00 57.41 283 GLN A O 1
ATOM 2336 N N . THR A 1 284 ? -25.690 13.112 29.152 1.00 51.88 284 THR A N 1
ATOM 2337 C CA . THR A 1 284 ? -26.389 11.976 29.719 1.00 51.88 284 THR A CA 1
ATOM 2338 C C . THR A 1 284 ? -26.418 12.229 31.216 1.00 51.88 284 THR A C 1
ATOM 2340 O O . THR A 1 284 ? -25.408 12.662 31.770 1.00 51.88 284 THR A O 1
ATOM 2343 N N . ASN A 1 285 ? -27.553 12.000 31.870 1.00 48.62 285 ASN A N 1
ATOM 2344 C CA . ASN A 1 285 ? -27.631 12.010 33.327 1.00 48.62 285 ASN A CA 1
ATOM 2345 C C . ASN A 1 285 ? -26.683 10.932 33.885 1.00 48.62 285 ASN A C 1
ATOM 2347 O O . ASN A 1 285 ? -27.104 9.812 34.157 1.00 48.62 285 ASN A O 1
ATOM 2351 N N . LEU A 1 286 ? -25.394 11.258 34.026 1.00 53.75 286 LEU A N 1
ATOM 2352 C CA . LEU A 1 286 ? -24.360 10.381 34.580 1.00 53.75 286 LEU A CA 1
ATOM 2353 C C . LEU A 1 286 ? -24.688 10.015 36.030 1.00 53.75 286 LEU A C 1
ATOM 2355 O O . LEU A 1 286 ? -24.340 8.932 36.480 1.00 53.75 286 LEU A O 1
ATOM 2359 N N . VAL A 1 287 ? -25.439 10.885 36.712 1.00 54.56 287 VAL A N 1
ATOM 2360 C CA . VAL A 1 287 ? -25.902 10.702 38.092 1.00 54.56 287 VAL A CA 1
ATOM 2361 C C . VAL A 1 287 ? -26.824 9.481 38.243 1.00 54.56 287 VAL A C 1
ATOM 2363 O O . VAL A 1 287 ? -26.805 8.847 39.289 1.00 54.56 287 VAL A O 1
ATOM 2366 N N . ASN A 1 288 ? -27.569 9.098 37.195 1.00 56.31 288 ASN A N 1
ATOM 2367 C CA . ASN A 1 288 ? -28.533 7.985 37.239 1.00 56.31 288 ASN A CA 1
ATOM 2368 C C . ASN A 1 288 ? -28.127 6.779 36.373 1.00 56.31 288 ASN A C 1
ATOM 2370 O O . ASN A 1 288 ? -28.956 5.904 36.115 1.00 56.31 288 ASN A O 1
ATOM 2374 N N . ARG A 1 289 ? -26.881 6.712 35.879 1.00 57.59 289 ARG A N 1
ATOM 2375 C CA . ARG A 1 289 ? -26.442 5.556 35.088 1.00 57.59 289 ARG A CA 1
ATOM 2376 C C . ARG A 1 289 ? -26.017 4.424 36.032 1.00 57.59 289 ARG A C 1
ATOM 2378 O O . ARG A 1 289 ? -25.161 4.655 36.885 1.00 57.59 289 ARG A O 1
ATOM 2385 N N . PRO A 1 290 ? -26.548 3.200 35.874 1.00 63.03 290 PRO A N 1
ATOM 2386 C CA . PRO A 1 290 ? -26.023 2.054 36.604 1.00 63.03 290 PRO A CA 1
ATOM 2387 C C . PRO A 1 290 ? -24.536 1.871 36.281 1.00 63.03 290 PRO A C 1
ATOM 2389 O O . PRO A 1 290 ? -24.109 2.107 35.144 1.00 63.03 290 PRO A O 1
ATOM 2392 N N . LYS A 1 291 ? -23.749 1.473 37.289 1.00 67.62 291 LYS A N 1
ATOM 2393 C CA . LYS A 1 291 ? -22.315 1.202 37.122 1.00 67.62 291 LYS A CA 1
ATOM 2394 C C . LYS A 1 291 ? -22.105 0.222 35.955 1.00 67.62 291 LYS A C 1
ATOM 2396 O O . LYS A 1 291 ? -22.922 -0.688 35.781 1.00 67.62 291 LYS A O 1
ATOM 2401 N N . PRO A 1 292 ? -21.059 0.409 35.131 1.00 72.50 292 PRO A N 1
ATOM 2402 C CA . PRO A 1 292 ? -20.777 -0.505 34.032 1.00 72.50 292 PRO A CA 1
ATOM 2403 C C . PRO A 1 292 ? -20.624 -1.931 34.572 1.00 72.50 292 PRO A C 1
ATOM 2405 O O . PRO A 1 292 ? -19.885 -2.162 35.523 1.00 72.50 292 PRO A O 1
ATOM 2408 N N . GLN A 1 293 ? -21.350 -2.876 33.967 1.00 79.44 293 GLN A N 1
ATOM 2409 C CA . GLN A 1 293 ? -21.335 -4.287 34.378 1.00 79.44 293 GLN A CA 1
ATOM 2410 C C . GLN A 1 293 ? -19.967 -4.944 34.142 1.00 79.44 293 GLN A C 1
ATOM 2412 O O . GLN A 1 293 ? -19.625 -5.917 34.801 1.00 79.44 293 GLN A O 1
ATOM 2417 N N . LEU A 1 294 ? -19.194 -4.418 33.186 1.00 85.50 294 LEU A N 1
ATOM 2418 C CA . LEU A 1 294 ? -17.863 -4.897 32.833 1.00 85.50 294 LEU A CA 1
ATOM 2419 C C . LEU A 1 294 ? -16.807 -3.881 33.274 1.00 85.50 294 LEU A C 1
ATOM 2421 O O . LEU A 1 294 ? -17.015 -2.675 33.166 1.00 85.50 294 LEU A O 1
ATOM 2425 N N . GLY A 1 295 ? -15.677 -4.384 33.763 1.00 87.06 295 GLY A N 1
ATOM 2426 C CA . GLY A 1 295 ? -14.618 -3.608 34.401 1.00 87.06 295 GLY A CA 1
ATOM 2427 C C . GLY A 1 295 ? -13.249 -4.176 34.045 1.00 87.06 295 GLY A C 1
ATOM 2428 O O . GLY A 1 295 ? -13.135 -5.009 33.144 1.00 87.06 295 GLY A O 1
ATOM 2429 N N . GLN A 1 296 ? -12.206 -3.735 34.746 1.00 86.94 296 GLN A N 1
ATOM 2430 C CA . GLN A 1 296 ? -10.829 -4.077 34.387 1.00 86.94 296 GLN A CA 1
ATOM 2431 C C . GLN A 1 296 ? -10.521 -5.580 34.517 1.00 86.94 296 GLN A C 1
ATOM 2433 O O . GLN A 1 296 ? -9.846 -6.134 33.655 1.00 86.94 296 GLN A O 1
ATOM 2438 N N . GLU A 1 297 ? -11.060 -6.259 35.530 1.00 89.25 297 GLU A N 1
ATOM 2439 C CA . GLU A 1 297 ? -10.882 -7.709 35.719 1.00 89.25 297 GLU A CA 1
ATOM 2440 C C . GLU A 1 297 ? -11.492 -8.508 34.561 1.00 89.25 297 GLU A C 1
ATOM 2442 O O . GLU A 1 297 ? -10.838 -9.363 33.964 1.00 89.25 297 GLU A O 1
ATOM 2447 N N . HIS A 1 298 ? -12.709 -8.137 34.154 1.00 90.69 298 HIS A N 1
ATOM 2448 C CA . HIS A 1 298 ? -13.384 -8.724 32.999 1.00 90.69 298 HIS A CA 1
ATOM 2449 C C . HIS A 1 298 ? -12.619 -8.480 31.688 1.00 90.69 298 HIS A C 1
ATOM 2451 O O . HIS A 1 298 ? -12.609 -9.337 30.806 1.00 90.69 298 HIS A O 1
ATOM 2457 N N . LYS A 1 299 ? -11.958 -7.321 31.549 1.00 90.81 299 LYS A N 1
ATOM 2458 C CA . LYS A 1 299 ? -11.101 -7.012 30.395 1.00 90.81 299 LYS A CA 1
ATOM 2459 C C . LYS A 1 299 ? -9.899 -7.944 30.325 1.00 90.81 299 LYS A C 1
ATOM 2461 O O . LYS A 1 299 ? -9.654 -8.498 29.257 1.00 90.81 299 LYS A O 1
ATOM 2466 N N . THR A 1 300 ? -9.185 -8.134 31.431 1.00 90.50 300 THR A N 1
ATOM 2467 C CA . THR A 1 300 ? -8.041 -9.054 31.487 1.00 90.50 300 THR A CA 1
ATOM 2468 C C . THR A 1 300 ? -8.475 -10.488 31.177 1.00 90.50 300 THR A C 1
ATOM 2470 O O . THR A 1 300 ? -7.846 -11.147 30.354 1.00 90.50 300 THR A O 1
ATOM 2473 N N . HIS A 1 301 ? -9.598 -10.939 31.748 1.00 92.44 301 HIS A N 1
ATOM 2474 C CA . HIS A 1 301 ? -10.160 -12.268 31.479 1.00 92.44 301 HIS A CA 1
ATOM 2475 C C . HIS A 1 301 ? -10.482 -12.483 29.999 1.00 92.44 301 HIS A C 1
ATOM 2477 O O . HIS A 1 301 ? -10.096 -13.491 29.415 1.00 92.44 301 HIS A O 1
ATOM 2483 N N . LEU A 1 302 ? -11.159 -11.517 29.369 1.00 91.00 302 LEU A N 1
ATOM 2484 C CA . LEU A 1 302 ? -11.515 -11.595 27.952 1.00 91.00 302 LEU A CA 1
ATOM 2485 C C . LEU A 1 302 ? -10.292 -11.597 27.031 1.00 91.00 302 LEU A C 1
ATOM 2487 O O . LEU A 1 302 ? -10.319 -12.292 26.020 1.00 91.00 302 LEU A O 1
ATOM 2491 N N . ILE A 1 303 ? -9.247 -10.829 27.354 1.00 89.94 303 ILE A N 1
ATOM 2492 C CA . ILE A 1 303 ? -8.004 -10.819 26.569 1.00 89.94 303 ILE A CA 1
ATOM 2493 C C . ILE A 1 303 ? -7.352 -12.202 26.629 1.00 89.94 303 ILE A C 1
ATOM 2495 O O . ILE A 1 303 ? -7.179 -12.819 25.583 1.00 89.94 303 ILE A O 1
ATOM 2499 N N . ASN A 1 304 ? -7.132 -12.740 27.831 1.00 90.50 304 ASN A N 1
ATOM 2500 C CA . ASN A 1 304 ? -6.533 -14.067 28.004 1.00 90.50 304 ASN A CA 1
ATOM 2501 C C . ASN A 1 304 ? -7.372 -15.167 27.331 1.00 90.50 304 ASN A C 1
ATOM 2503 O O . ASN A 1 304 ? -6.840 -16.019 26.627 1.00 90.50 304 ASN A O 1
ATOM 2507 N N . PHE A 1 305 ? -8.701 -15.110 27.468 1.00 92.44 305 PHE A N 1
ATOM 2508 C CA . PHE A 1 305 ? -9.608 -16.066 26.834 1.00 92.44 305 PHE A CA 1
ATOM 2509 C C . PHE A 1 305 ? -9.444 -16.119 25.308 1.00 92.44 305 PHE A C 1
ATOM 2511 O O . PHE A 1 305 ? -9.450 -17.209 24.731 1.00 92.44 305 PHE A O 1
ATOM 2518 N N . TYR A 1 306 ? -9.313 -14.962 24.649 1.00 91.62 306 TYR A N 1
ATOM 2519 C CA . TYR A 1 306 ? -9.119 -14.894 23.199 1.00 91.62 306 TYR A CA 1
ATOM 2520 C C . TYR A 1 306 ? -7.669 -15.124 22.763 1.00 91.62 306 TYR A C 1
ATOM 2522 O O . TYR A 1 306 ? -7.470 -15.545 21.624 1.00 91.62 306 TYR A O 1
ATOM 2530 N N . ASP A 1 307 ? -6.685 -14.900 23.634 1.00 87.56 307 ASP A N 1
ATOM 2531 C CA . ASP A 1 307 ? -5.295 -15.288 23.382 1.00 87.56 307 ASP A CA 1
ATOM 2532 C C . ASP A 1 307 ? -5.156 -16.820 23.355 1.00 87.56 307 ASP A C 1
ATOM 2534 O O . ASP A 1 307 ? -4.549 -17.365 22.430 1.00 87.56 307 ASP A O 1
ATOM 2538 N N . ASP A 1 308 ? -5.813 -17.523 24.283 1.00 86.81 308 ASP A N 1
ATOM 2539 C CA . ASP A 1 308 ? -5.837 -18.992 24.330 1.00 86.81 308 ASP A CA 1
ATOM 2540 C C . ASP A 1 308 ? -6.766 -19.599 23.268 1.00 86.81 308 ASP A C 1
ATOM 2542 O O . ASP A 1 308 ? -6.487 -20.656 22.697 1.00 86.81 308 ASP A O 1
ATOM 2546 N N . ASN A 1 309 ? -7.884 -18.925 22.972 1.00 87.88 309 ASN A N 1
ATOM 2547 C CA . ASN A 1 309 ? -8.900 -19.402 22.035 1.00 87.88 309 ASN A CA 1
ATOM 2548 C C . ASN A 1 309 ? -9.280 -18.336 20.989 1.00 87.88 309 ASN A C 1
ATOM 2550 O O . ASN A 1 309 ? -10.418 -17.853 20.979 1.00 87.88 309 ASN A O 1
ATOM 2554 N N . PRO A 1 310 ? -8.407 -18.020 20.011 1.00 87.38 310 PRO A N 1
ATOM 2555 C CA . PRO A 1 310 ? -8.672 -16.964 19.024 1.00 87.38 310 PRO A CA 1
ATOM 2556 C C . PRO A 1 310 ? -9.899 -17.214 18.135 1.00 87.38 310 PRO A C 1
ATOM 2558 O O . PRO A 1 310 ? -10.438 -16.291 17.525 1.00 87.38 310 PRO A O 1
ATOM 2561 N N . GLN A 1 311 ? -10.333 -18.473 18.026 1.00 88.31 311 GLN A N 1
ATOM 2562 C CA . GLN A 1 311 ? -11.506 -18.881 17.245 1.00 88.31 311 GLN A CA 1
ATOM 2563 C C . GLN A 1 311 ? -12.799 -18.928 18.067 1.00 88.31 311 GLN A C 1
ATOM 2565 O O . GLN A 1 311 ? -13.860 -19.249 17.518 1.00 88.31 311 GLN A O 1
ATOM 2570 N N . ALA A 1 312 ? -12.732 -18.644 19.371 1.00 88.69 312 ALA A N 1
ATOM 2571 C CA . ALA A 1 312 ? -13.900 -18.681 20.229 1.00 88.69 312 ALA A CA 1
ATOM 2572 C C . ALA A 1 312 ? -14.988 -17.744 19.694 1.00 88.69 312 ALA A C 1
ATOM 2574 O O . ALA A 1 312 ? -14.750 -16.612 19.272 1.00 88.69 312 ALA A O 1
ATOM 2575 N N . ARG A 1 313 ? -16.228 -18.231 19.690 1.00 89.12 313 ARG A N 1
ATOM 2576 C CA . ARG A 1 313 ? -17.376 -17.396 19.338 1.00 89.12 313 ARG A CA 1
ATOM 2577 C C . ARG A 1 313 ? -17.704 -16.479 20.509 1.00 89.12 313 ARG A C 1
ATOM 2579 O O . ARG A 1 313 ? -17.495 -16.835 21.663 1.00 89.12 313 ARG A O 1
ATOM 2586 N N . LEU A 1 314 ? -18.364 -15.362 20.210 1.00 89.44 314 LEU A N 1
ATOM 2587 C CA . LEU A 1 314 ? -18.825 -14.411 21.224 1.00 89.44 314 LEU A CA 1
ATOM 2588 C C . LEU A 1 314 ? -19.674 -15.062 22.332 1.00 89.44 314 LEU A C 1
ATOM 2590 O O . LEU A 1 314 ? -19.625 -14.611 23.467 1.00 89.44 314 LEU A O 1
ATOM 2594 N N . ILE A 1 315 ? -20.437 -16.118 22.014 1.00 90.44 315 ILE A N 1
ATOM 2595 C CA . ILE A 1 315 ? -21.180 -16.888 23.024 1.00 90.44 315 ILE A CA 1
ATOM 2596 C C . ILE A 1 315 ? -20.238 -17.533 24.048 1.00 90.44 315 ILE A C 1
ATOM 2598 O O . ILE A 1 315 ? -20.460 -17.357 25.233 1.00 90.44 315 ILE A O 1
ATOM 2602 N N . GLY A 1 316 ? -19.133 -18.143 23.610 1.00 89.75 316 GLY A N 1
ATOM 2603 C CA . GLY A 1 316 ? -18.161 -18.753 24.517 1.00 89.75 316 GLY A CA 1
ATOM 2604 C C . GLY A 1 316 ? -17.465 -17.730 25.415 1.00 89.75 316 GLY A C 1
ATOM 2605 O O . GLY A 1 316 ? -17.182 -18.026 26.567 1.00 89.75 316 GLY A O 1
ATOM 2606 N N . ALA A 1 317 ? -17.253 -16.501 24.931 1.00 90.06 317 ALA A N 1
ATOM 2607 C CA . ALA A 1 317 ? -16.736 -15.415 25.767 1.00 90.06 317 ALA A CA 1
ATOM 2608 C C . ALA A 1 317 ? -17.742 -14.968 26.843 1.00 90.06 317 ALA A C 1
ATOM 2610 O O . ALA A 1 317 ? -17.342 -14.633 27.954 1.00 90.06 317 ALA A O 1
ATOM 2611 N N . VAL A 1 318 ? -19.042 -14.964 26.522 1.00 91.38 318 VAL A N 1
ATOM 2612 C CA . VAL A 1 318 ? -20.110 -14.687 27.498 1.00 91.38 318 VAL A CA 1
ATOM 2613 C C . VAL A 1 318 ? -20.183 -15.812 28.525 1.00 91.38 318 VAL A C 1
ATOM 2615 O O . VAL A 1 318 ? -20.176 -15.526 29.714 1.00 91.38 318 VAL A O 1
ATOM 2618 N N . ASP A 1 319 ? -20.177 -17.068 28.080 1.00 90.69 319 ASP A N 1
ATOM 2619 C CA . ASP A 1 319 ? -20.244 -18.236 28.963 1.00 90.69 319 ASP A CA 1
ATOM 2620 C C . ASP A 1 319 ? -19.024 -18.295 29.897 1.00 90.69 319 ASP A C 1
ATOM 2622 O O . ASP A 1 319 ? -19.171 -18.516 31.094 1.00 90.69 319 ASP A O 1
ATOM 2626 N N . SER A 1 320 ? -17.828 -18.011 29.371 1.00 91.44 320 SER A N 1
ATOM 2627 C CA . SER A 1 320 ? -16.584 -17.915 30.145 1.00 91.44 320 SER A CA 1
ATOM 2628 C C . SER A 1 320 ? -16.657 -16.822 31.216 1.00 91.44 320 SER A C 1
ATOM 2630 O O . SER A 1 320 ? -16.283 -17.049 32.363 1.00 91.44 320 SER A O 1
ATOM 2632 N N . LEU A 1 321 ? -17.200 -15.649 30.876 1.00 91.00 321 LEU A N 1
ATOM 2633 C CA . LEU A 1 321 ? -17.423 -14.569 31.838 1.00 91.00 321 LEU A CA 1
ATOM 2634 C C . LEU A 1 321 ? -18.453 -14.949 32.910 1.00 91.00 321 LEU A C 1
ATOM 2636 O O . LEU A 1 321 ? -18.208 -14.734 34.090 1.00 91.00 321 LEU A O 1
ATOM 2640 N N . THR A 1 322 ? -19.590 -15.524 32.527 1.00 89.38 322 THR A N 1
ATOM 2641 C CA . THR A 1 322 ? -20.633 -15.924 33.482 1.00 89.38 322 THR A CA 1
ATOM 2642 C C . THR A 1 322 ? -20.183 -17.088 34.372 1.00 89.38 322 THR A C 1
ATOM 2644 O O . THR A 1 322 ? -20.616 -17.179 35.516 1.00 89.38 322 THR A O 1
ATOM 2647 N N . HIS A 1 323 ? -19.287 -17.956 33.893 1.00 88.94 323 HIS A N 1
ATOM 2648 C CA . HIS A 1 323 ? -18.717 -19.037 34.698 1.00 88.94 323 HIS A CA 1
ATOM 2649 C C . HIS A 1 323 ? -17.657 -18.540 35.691 1.00 88.94 323 HIS A C 1
ATOM 2651 O O . HIS A 1 323 ? -17.658 -18.958 36.846 1.00 88.94 323 HIS A O 1
ATOM 2657 N N . SER A 1 324 ? -16.763 -17.641 35.267 1.00 89.81 324 SER A N 1
ATOM 2658 C CA . SER A 1 324 ? -15.700 -17.103 36.129 1.00 89.81 324 SER A CA 1
ATOM 2659 C C . SER A 1 324 ? -16.189 -16.043 37.120 1.00 89.81 324 SER A C 1
ATOM 2661 O O . SER A 1 324 ? -15.545 -15.831 38.144 1.00 89.81 324 SER A O 1
ATOM 2663 N N . PHE A 1 325 ? -17.326 -15.400 36.847 1.00 89.56 325 PHE A N 1
ATOM 2664 C CA . PHE A 1 325 ? -17.913 -14.362 37.690 1.00 89.56 325 PHE A CA 1
ATOM 2665 C C . PHE A 1 325 ? -19.381 -14.720 37.980 1.00 89.56 325 PHE A C 1
ATOM 2667 O O . PHE A 1 325 ? -20.272 -14.417 37.188 1.00 89.56 325 PHE A O 1
ATOM 2674 N N . ALA A 1 326 ? -19.623 -15.379 39.120 1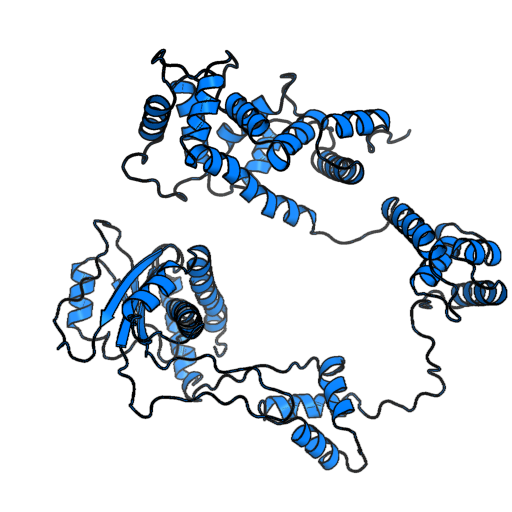.00 71.31 326 ALA A N 1
ATOM 2675 C CA . ALA A 1 326 ? -20.889 -16.049 39.456 1.00 71.31 326 ALA A CA 1
ATOM 2676 C C . ALA A 1 326 ? -22.143 -15.142 39.477 1.00 71.31 326 ALA A C 1
ATOM 2678 O O . ALA A 1 326 ? -23.256 -15.640 39.319 1.00 71.31 326 ALA A O 1
ATOM 2679 N N . ASP A 1 327 ? -21.974 -13.820 39.585 1.00 77.56 327 ASP A N 1
ATOM 2680 C CA . ASP A 1 327 ? -23.072 -12.838 39.612 1.00 77.56 327 ASP A CA 1
ATOM 2681 C C . ASP A 1 327 ? -23.278 -12.106 38.270 1.00 77.56 327 ASP A C 1
ATOM 2683 O O . ASP A 1 327 ? -24.062 -11.156 38.152 1.00 77.56 327 ASP A O 1
ATOM 2687 N N . LEU A 1 328 ? -22.554 -12.516 37.227 1.00 80.94 328 LEU A N 1
ATOM 2688 C CA . LEU A 1 328 ? -22.426 -11.753 35.994 1.00 80.94 328 LEU A CA 1
ATOM 2689 C C . LEU A 1 328 ? -23.408 -12.228 34.909 1.00 80.94 328 LEU A C 1
ATOM 2691 O O . LEU A 1 328 ? -23.098 -13.075 34.068 1.00 80.94 328 LEU A O 1
ATOM 2695 N N . SER A 1 329 ? -24.600 -11.622 34.883 1.00 83.94 329 SER A N 1
ATOM 2696 C CA . SER A 1 329 ? -25.596 -11.811 33.814 1.00 83.94 329 SER A CA 1
ATOM 2697 C C . SER A 1 329 ? -25.503 -10.707 32.757 1.00 83.94 329 SER A C 1
ATOM 2699 O O . SER A 1 329 ? -25.867 -9.549 32.996 1.00 83.94 329 SER A O 1
ATOM 2701 N N . ILE A 1 330 ? -24.980 -11.048 31.572 1.00 86.56 330 ILE A N 1
ATOM 2702 C CA . ILE A 1 330 ? -24.637 -10.069 30.532 1.00 86.56 330 ILE A CA 1
ATOM 2703 C C . ILE A 1 330 ? -25.135 -10.492 29.147 1.00 86.56 330 ILE A C 1
ATOM 2705 O O . ILE A 1 330 ? -25.039 -11.639 28.721 1.00 86.56 330 ILE A O 1
ATOM 2709 N N . LYS A 1 331 ? -25.636 -9.510 28.388 1.00 87.56 331 LYS A N 1
ATOM 2710 C CA . LYS A 1 331 ? -26.044 -9.687 26.988 1.00 87.56 331 LYS A CA 1
ATOM 2711 C C . LYS A 1 331 ? -24.831 -9.783 26.058 1.00 87.56 331 LYS A C 1
ATOM 2713 O O . LYS A 1 331 ? -23.892 -8.996 26.166 1.00 87.56 331 LYS A O 1
ATOM 2718 N N . LYS A 1 332 ? -24.927 -10.628 25.023 1.00 88.81 332 LYS A N 1
ATOM 2719 C CA . LYS A 1 332 ? -23.913 -10.761 23.952 1.00 88.81 332 LYS A CA 1
ATOM 2720 C C . LYS A 1 332 ? -23.464 -9.415 23.366 1.00 88.81 332 LYS A C 1
ATOM 2722 O O . LYS A 1 332 ? -22.274 -9.192 23.165 1.00 88.81 332 LYS A O 1
ATOM 2727 N N . SER A 1 333 ? -24.400 -8.496 23.124 1.00 89.31 333 SER A N 1
ATOM 2728 C CA . SER A 1 333 ? -24.105 -7.163 22.579 1.00 89.31 333 SER A CA 1
ATOM 2729 C C . SER A 1 333 ? -23.206 -6.321 23.491 1.00 89.31 333 SER A C 1
ATOM 2731 O O . SER A 1 333 ? -22.376 -5.564 22.993 1.00 89.31 333 SER A O 1
ATOM 2733 N N . THR A 1 334 ? -23.349 -6.460 24.812 1.00 89.25 334 THR A N 1
ATOM 2734 C CA . THR A 1 334 ? -22.537 -5.739 25.800 1.00 89.25 334 THR A CA 1
ATOM 2735 C C . THR A 1 334 ? -21.089 -6.211 25.740 1.00 89.25 334 THR A C 1
ATOM 2737 O O . THR A 1 334 ? -20.193 -5.380 25.630 1.00 89.25 334 THR A O 1
ATOM 2740 N N . VAL A 1 335 ? -20.865 -7.531 25.702 1.00 90.19 335 VAL A N 1
ATOM 2741 C CA . VAL A 1 335 ? -19.521 -8.110 25.546 1.00 90.19 335 VAL A CA 1
ATOM 2742 C C . VAL A 1 335 ? -18.905 -7.703 24.207 1.00 90.19 335 VAL A C 1
ATOM 2744 O O . VAL A 1 335 ? -17.766 -7.260 24.175 1.00 90.19 335 VAL A O 1
ATOM 2747 N N . HIS A 1 336 ? -19.659 -7.754 23.103 1.00 91.12 336 HIS A N 1
ATOM 2748 C CA . HIS A 1 336 ? -19.157 -7.322 21.792 1.00 91.12 336 HIS A CA 1
ATOM 2749 C C . HIS A 1 336 ? -18.697 -5.856 21.781 1.00 91.12 336 HIS A C 1
ATOM 2751 O O . HIS A 1 336 ? -17.644 -5.543 21.226 1.00 91.12 336 HIS A O 1
ATOM 2757 N N . ASN A 1 337 ? -19.477 -4.952 22.377 1.00 88.50 337 ASN A N 1
ATOM 2758 C CA . ASN A 1 337 ? -19.113 -3.539 22.427 1.00 88.50 337 ASN A CA 1
ATOM 2759 C C . ASN A 1 337 ? -17.898 -3.311 23.329 1.00 88.50 337 ASN A C 1
ATOM 2761 O O . ASN A 1 337 ? -17.003 -2.576 22.934 1.00 88.50 337 ASN A O 1
ATOM 2765 N N . PHE A 1 338 ? -17.835 -3.995 24.474 1.00 90.75 338 PHE A N 1
ATOM 2766 C CA . PHE A 1 338 ? -16.703 -3.932 25.397 1.00 90.75 338 PHE A CA 1
ATOM 2767 C C . PHE A 1 338 ? -15.406 -4.463 24.771 1.00 90.75 338 PHE A C 1
ATOM 2769 O O . PHE A 1 338 ? -14.357 -3.836 24.902 1.00 90.75 338 PHE A O 1
ATOM 2776 N N . LEU A 1 339 ? -15.481 -5.556 23.999 1.00 89.88 339 LEU A N 1
ATOM 2777 C CA . LEU A 1 339 ? -14.345 -6.076 23.233 1.00 89.88 339 LEU A CA 1
ATOM 2778 C C . LEU A 1 339 ? -13.798 -5.027 22.253 1.00 89.88 339 LEU A C 1
ATOM 2780 O O . LEU A 1 339 ? -12.585 -4.899 22.111 1.00 89.88 339 LEU A O 1
ATOM 2784 N N . LYS A 1 340 ? -14.677 -4.256 21.601 1.00 87.50 340 LYS A N 1
ATOM 2785 C CA . LYS A 1 340 ? -14.275 -3.207 20.653 1.00 87.50 340 LYS A CA 1
ATOM 2786 C C . LYS A 1 340 ? -13.772 -1.933 21.332 1.00 87.50 340 LYS A C 1
ATOM 2788 O O . LYS A 1 340 ? -12.759 -1.404 20.893 1.00 87.50 340 LYS A O 1
ATOM 2793 N N . SER A 1 341 ? -14.482 -1.420 22.339 1.00 83.00 341 SER A N 1
ATOM 2794 C CA . SER A 1 341 ? -14.168 -0.122 22.951 1.00 83.00 341 SER A CA 1
ATOM 2795 C C . SER A 1 341 ? -13.069 -0.219 24.001 1.00 83.00 341 SER A C 1
ATOM 2797 O O . SER A 1 341 ? -12.141 0.580 23.975 1.00 83.00 341 SER A O 1
ATOM 2799 N N . GLU A 1 342 ? -13.140 -1.215 24.886 1.00 87.38 342 GLU A N 1
ATOM 2800 C CA . GLU A 1 342 ? -12.247 -1.313 26.043 1.00 87.38 342 GLU A CA 1
ATOM 2801 C C . GLU A 1 342 ? -11.097 -2.293 25.808 1.00 87.38 342 GLU A C 1
ATOM 2803 O O . GLU A 1 342 ? -9.962 -1.998 26.186 1.00 87.38 342 GLU A O 1
ATOM 2808 N N . CYS A 1 343 ? -11.348 -3.453 25.187 1.00 85.06 343 CYS A N 1
ATOM 2809 C CA . CYS A 1 343 ? -10.294 -4.439 24.894 1.00 85.06 343 CYS A CA 1
ATOM 2810 C C . CYS A 1 343 ? -9.526 -4.136 23.596 1.00 85.06 343 CYS A C 1
ATOM 2812 O O . CYS A 1 343 ? -8.481 -4.736 23.369 1.00 85.06 343 CYS A O 1
ATOM 2814 N N . ASN A 1 344 ? -10.023 -3.222 22.752 1.00 87.00 344 ASN A N 1
ATOM 2815 C CA . ASN A 1 344 ? -9.456 -2.890 21.438 1.00 87.00 344 ASN A CA 1
ATOM 2816 C C . ASN A 1 344 ? -9.255 -4.119 20.517 1.00 87.00 344 ASN A C 1
ATOM 2818 O O . ASN A 1 344 ? -8.315 -4.194 19.723 1.00 87.00 344 ASN A O 1
ATOM 2822 N N . LEU A 1 345 ? -10.149 -5.104 20.627 1.00 86.88 345 LEU A N 1
ATOM 2823 C CA . LEU A 1 345 ? -10.155 -6.310 19.808 1.00 86.88 345 LEU A CA 1
ATOM 2824 C C . LEU A 1 345 ? -11.034 -6.110 18.569 1.00 86.88 345 LEU A C 1
ATOM 2826 O O . LEU A 1 345 ? -12.097 -5.485 18.607 1.00 86.88 345 LEU A O 1
ATOM 2830 N N . SER A 1 346 ? -10.602 -6.675 17.441 1.00 85.38 346 SER A N 1
ATOM 2831 C CA . SER A 1 346 ? -11.342 -6.621 16.178 1.00 85.38 346 SER A CA 1
ATOM 2832 C C . SER A 1 346 ? -11.428 -7.997 15.528 1.00 85.38 346 SER A C 1
ATOM 2834 O O . SER A 1 346 ? -10.502 -8.799 15.610 1.00 85.38 346 SER A O 1
ATOM 2836 N N . PHE A 1 347 ? -12.552 -8.275 14.867 1.00 81.94 347 PHE A N 1
ATOM 2837 C CA . PHE A 1 347 ? -12.775 -9.555 14.201 1.00 81.94 347 PHE A CA 1
ATOM 2838 C C . PHE A 1 347 ? -11.955 -9.637 12.905 1.00 81.94 347 PHE A C 1
ATOM 2840 O O . PHE A 1 347 ? -12.027 -8.737 12.062 1.00 81.94 347 PHE A O 1
ATOM 2847 N N . LYS A 1 348 ? -11.171 -10.708 12.742 1.00 81.88 348 LYS A N 1
ATOM 2848 C CA . LYS A 1 348 ? -10.271 -10.931 11.598 1.00 81.88 348 LYS A CA 1
ATOM 2849 C C . LYS A 1 348 ? -10.490 -12.317 10.994 1.00 81.88 348 LYS A C 1
ATOM 2851 O O . LYS A 1 348 ? -10.985 -13.226 11.653 1.00 81.88 348 LYS A O 1
ATOM 2856 N N . ARG A 1 349 ? -10.088 -12.488 9.730 1.00 75.31 349 ARG A N 1
ATOM 2857 C CA . ARG A 1 349 ? -10.046 -13.811 9.094 1.00 75.31 349 ARG A CA 1
ATOM 2858 C C . ARG A 1 349 ? -8.930 -14.642 9.729 1.00 75.31 349 ARG A C 1
ATOM 2860 O O . ARG A 1 349 ? -7.779 -14.212 9.737 1.00 75.31 349 ARG A O 1
ATOM 2867 N N . VAL A 1 350 ? -9.276 -15.828 10.218 1.00 81.06 350 VAL A N 1
ATOM 2868 C CA . VAL A 1 350 ? -8.328 -16.760 10.839 1.00 81.06 350 VAL A CA 1
ATOM 2869 C C . VAL A 1 350 ? -7.386 -17.335 9.779 1.00 81.06 350 VAL A C 1
ATOM 2871 O O . VAL A 1 350 ? -7.825 -17.713 8.693 1.00 81.06 350 VAL A O 1
ATOM 2874 N N . THR A 1 351 ? -6.093 -17.404 10.098 1.00 78.06 351 THR A N 1
ATOM 2875 C CA . THR A 1 351 ? -5.073 -18.068 9.273 1.00 78.06 351 THR A CA 1
ATOM 2876 C C . THR A 1 351 ? -4.565 -19.288 10.029 1.00 78.06 351 THR A C 1
ATOM 2878 O O . THR A 1 351 ? -4.036 -19.148 11.128 1.00 78.06 351 THR A O 1
ATOM 2881 N N . LEU A 1 352 ? -4.747 -20.481 9.460 1.00 80.56 352 LEU A N 1
ATOM 2882 C CA . LEU A 1 352 ? -4.287 -21.730 10.066 1.00 80.56 352 LEU A CA 1
ATOM 2883 C C . LEU A 1 352 ? -2.810 -21.940 9.731 1.00 80.56 352 LEU A C 1
ATOM 2885 O O . LEU A 1 352 ? -2.421 -21.866 8.566 1.00 80.56 352 LEU A O 1
ATOM 2889 N N . ARG A 1 353 ? -1.985 -22.188 10.749 1.00 79.38 353 ARG A N 1
ATOM 2890 C CA . ARG A 1 353 ? -0.544 -22.411 10.601 1.00 79.38 353 ARG A CA 1
ATOM 2891 C C . ARG A 1 353 ? -0.152 -23.697 11.334 1.00 79.38 353 ARG A C 1
ATOM 2893 O O . ARG A 1 353 ? -0.598 -23.879 12.465 1.00 79.38 353 ARG A O 1
ATOM 2900 N N . PRO A 1 354 ? 0.662 -24.580 10.727 1.00 81.19 354 PRO A N 1
ATOM 2901 C CA . PRO A 1 354 ? 1.189 -25.750 11.425 1.00 81.19 354 PRO A CA 1
ATOM 2902 C C . PRO A 1 354 ? 2.015 -25.335 12.647 1.00 81.19 354 PRO A C 1
ATOM 2904 O O . PRO A 1 354 ? 2.783 -24.378 12.553 1.00 81.19 354 PRO A O 1
ATOM 2907 N N . VAL A 1 355 ? 1.911 -26.073 13.757 1.00 78.88 355 VAL A N 1
ATOM 2908 C CA . VAL A 1 355 ? 2.695 -25.810 14.985 1.00 78.88 355 VAL A CA 1
ATOM 2909 C C . VAL A 1 355 ? 4.197 -25.827 14.683 1.00 78.88 355 VAL A C 1
ATOM 2911 O O . VAL A 1 355 ? 4.903 -24.878 15.018 1.00 78.88 355 VAL A O 1
ATOM 2914 N N . ALA A 1 356 ? 4.632 -26.818 13.895 1.00 82.25 356 ALA A N 1
ATOM 2915 C CA . ALA A 1 356 ? 6.018 -26.998 13.456 1.00 82.25 356 ALA A CA 1
ATOM 2916 C C . ALA A 1 356 ? 6.618 -25.791 12.702 1.00 82.25 356 ALA A C 1
ATOM 2918 O O . ALA A 1 356 ? 7.830 -25.706 12.501 1.00 82.25 356 ALA A O 1
ATOM 2919 N N . ARG A 1 357 ? 5.788 -24.833 12.259 1.00 80.06 357 ARG A N 1
ATOM 2920 C CA . ARG A 1 357 ? 6.238 -23.612 11.577 1.00 80.06 357 ARG A CA 1
ATOM 2921 C C . ARG A 1 357 ? 7.142 -22.755 12.461 1.00 80.06 357 ARG A C 1
ATOM 2923 O O . ARG A 1 357 ? 8.052 -22.122 11.930 1.00 80.06 357 ARG A O 1
ATOM 2930 N N . ASN A 1 358 ? 6.857 -22.682 13.760 1.00 83.88 358 ASN A N 1
ATOM 2931 C CA . ASN A 1 358 ? 7.547 -21.799 14.705 1.00 83.88 358 ASN A CA 1
ATOM 2932 C C . ASN A 1 358 ? 8.290 -22.578 15.793 1.00 83.88 358 ASN A C 1
ATOM 2934 O O . ASN A 1 358 ? 8.532 -22.051 16.876 1.00 83.88 358 ASN A O 1
ATOM 2938 N N . ASP A 1 359 ? 8.711 -23.803 15.476 1.00 87.44 359 ASP A N 1
ATOM 2939 C CA . ASP A 1 359 ? 9.661 -24.530 16.308 1.00 87.44 359 ASP A CA 1
ATOM 2940 C C . ASP A 1 359 ? 10.961 -23.730 16.445 1.00 87.44 359 ASP A C 1
ATOM 2942 O O . ASP A 1 359 ? 11.414 -23.056 15.510 1.00 87.44 359 ASP A O 1
ATOM 2946 N N . THR A 1 360 ? 11.603 -23.846 17.606 1.00 87.56 360 THR A N 1
ATOM 2947 C CA . THR A 1 360 ? 12.853 -23.140 17.931 1.00 87.56 360 THR A CA 1
ATOM 2948 C C . THR A 1 360 ? 13.942 -23.375 16.881 1.00 87.56 360 THR A C 1
ATOM 2950 O O . THR A 1 360 ? 14.662 -22.447 16.514 1.00 87.56 360 THR A O 1
ATOM 2953 N N . THR A 1 361 ? 14.004 -24.583 16.315 1.00 88.94 361 THR A N 1
ATOM 2954 C CA . THR A 1 361 ? 14.929 -24.952 15.233 1.00 88.94 361 THR A CA 1
ATOM 2955 C C . THR A 1 361 ? 14.663 -24.182 13.937 1.00 88.94 361 THR A C 1
ATOM 2957 O O . THR A 1 361 ? 15.603 -23.741 13.278 1.00 88.94 361 THR A O 1
ATOM 2960 N N . LYS A 1 362 ? 13.393 -23.969 13.567 1.00 88.12 362 LYS A N 1
ATOM 2961 C CA . LYS A 1 362 ? 13.001 -23.238 12.351 1.00 88.12 362 LYS A CA 1
ATOM 2962 C C . LYS A 1 362 ? 13.195 -21.736 12.513 1.00 88.12 362 LYS A C 1
ATOM 2964 O O . LYS A 1 362 ? 13.670 -21.087 11.584 1.00 88.12 362 LYS A O 1
ATOM 2969 N N . ILE A 1 363 ? 12.903 -21.193 13.696 1.00 87.69 363 ILE A N 1
ATOM 2970 C CA . ILE A 1 363 ? 13.196 -19.790 14.026 1.00 87.69 363 ILE A CA 1
ATOM 2971 C C . ILE A 1 363 ? 14.707 -19.535 13.944 1.00 87.69 363 ILE A C 1
ATOM 2973 O O . ILE A 1 363 ? 15.131 -18.586 13.282 1.00 87.69 363 ILE A O 1
ATOM 2977 N N . ALA A 1 364 ? 15.525 -20.415 14.530 1.00 88.31 364 ALA A N 1
ATOM 2978 C CA . ALA A 1 364 ? 16.981 -20.327 14.443 1.00 88.31 364 ALA A CA 1
ATOM 2979 C C . ALA A 1 364 ? 17.485 -20.443 12.994 1.00 88.31 364 ALA A C 1
ATOM 2981 O O . ALA A 1 364 ? 18.346 -19.665 12.586 1.00 88.31 364 ALA A O 1
ATOM 2982 N N . ALA A 1 365 ? 16.911 -21.349 12.193 1.00 89.31 365 ALA A N 1
ATOM 2983 C CA . ALA A 1 365 ? 17.251 -21.493 10.778 1.00 89.31 365 ALA A CA 1
ATOM 2984 C C . ALA A 1 365 ? 16.954 -20.216 9.973 1.00 89.31 365 ALA A C 1
ATOM 2986 O O . ALA A 1 365 ? 17.792 -19.788 9.182 1.00 89.31 365 ALA A O 1
ATOM 2987 N N . ARG A 1 366 ? 15.806 -19.561 10.203 1.00 91.75 366 ARG A N 1
ATOM 2988 C CA . ARG A 1 366 ? 15.472 -18.270 9.571 1.00 91.75 366 ARG A CA 1
ATOM 2989 C C . ARG A 1 366 ? 16.431 -17.163 9.987 1.00 91.75 366 ARG A C 1
ATOM 2991 O O . ARG A 1 366 ? 16.893 -16.411 9.136 1.00 91.75 366 ARG A O 1
ATOM 2998 N N . LEU A 1 367 ? 16.757 -17.077 11.276 1.00 90.44 367 LEU A N 1
ATOM 2999 C CA . LEU A 1 367 ? 17.706 -16.092 11.790 1.00 90.44 367 LEU A CA 1
ATOM 3000 C C . LEU A 1 367 ? 19.098 -16.286 11.177 1.00 90.44 367 LEU A C 1
ATOM 3002 O O . LEU A 1 367 ? 19.701 -15.315 10.724 1.00 90.44 367 LEU A O 1
ATOM 3006 N N . ALA A 1 368 ? 19.595 -17.524 11.128 1.00 90.19 368 ALA A N 1
ATOM 3007 C CA . ALA A 1 368 ? 20.884 -17.844 10.520 1.00 90.19 368 ALA A CA 1
ATOM 3008 C C . ALA A 1 368 ? 20.900 -17.500 9.025 1.00 90.19 368 ALA A C 1
ATOM 3010 O O . ALA A 1 368 ? 21.850 -16.883 8.548 1.00 90.19 368 ALA A O 1
ATOM 3011 N N . TRP A 1 369 ? 19.821 -17.829 8.314 1.00 91.38 369 TRP A N 1
ATOM 3012 C CA . TRP A 1 369 ? 19.660 -17.521 6.897 1.00 91.38 369 TRP A CA 1
ATOM 3013 C C . TRP A 1 369 ? 19.678 -16.009 6.636 1.00 91.38 369 TRP A C 1
ATOM 3015 O O . TRP A 1 369 ? 20.500 -15.534 5.856 1.00 91.38 369 TRP A O 1
ATOM 3025 N N . VAL A 1 370 ? 18.857 -15.224 7.346 1.00 89.62 370 VAL A N 1
ATOM 3026 C CA . VAL A 1 370 ? 18.809 -13.761 7.161 1.00 89.62 370 VAL A CA 1
ATOM 3027 C C . VAL A 1 370 ? 20.141 -13.111 7.538 1.00 89.62 370 VAL A C 1
ATOM 3029 O O . VAL A 1 370 ? 20.605 -12.226 6.820 1.00 89.62 370 VAL A O 1
ATOM 3032 N N . LYS A 1 371 ? 20.798 -13.558 8.618 1.00 89.06 371 LYS A N 1
ATOM 3033 C CA . LYS A 1 371 ? 22.128 -13.049 8.991 1.00 89.06 371 LYS A CA 1
ATOM 3034 C C . LYS A 1 371 ? 23.165 -13.332 7.912 1.00 89.06 371 LYS A C 1
ATOM 3036 O O . LYS A 1 371 ? 23.897 -12.422 7.542 1.00 89.06 371 LYS A O 1
ATOM 3041 N N . HIS A 1 372 ? 23.202 -14.562 7.399 1.00 88.38 372 HIS A N 1
ATOM 3042 C CA . HIS A 1 372 ? 24.149 -14.954 6.362 1.00 88.38 372 HIS A CA 1
ATOM 3043 C C . HIS A 1 372 ? 24.003 -14.072 5.122 1.00 88.38 372 HIS A C 1
ATOM 3045 O O . HIS A 1 372 ? 24.984 -13.503 4.654 1.00 88.38 372 HIS A O 1
ATOM 3051 N N . TRP A 1 373 ? 22.778 -13.896 4.627 1.00 83.94 373 TRP A N 1
ATOM 3052 C CA . TRP A 1 373 ? 22.572 -13.184 3.370 1.00 83.94 373 TRP A CA 1
ATOM 3053 C C . TRP A 1 373 ? 22.620 -11.660 3.492 1.00 83.94 373 TRP A C 1
ATOM 3055 O O . TRP A 1 373 ? 23.042 -11.007 2.542 1.00 83.94 373 TRP A O 1
ATOM 3065 N N . THR A 1 374 ? 22.306 -11.088 4.659 1.00 83.62 374 THR A N 1
ATOM 3066 C CA . THR A 1 374 ? 22.529 -9.650 4.924 1.00 83.62 374 THR A CA 1
ATOM 3067 C C . THR A 1 374 ? 24.018 -9.273 4.848 1.00 83.62 374 THR A C 1
ATOM 3069 O O . THR A 1 374 ? 24.346 -8.122 4.582 1.00 83.62 374 THR A O 1
ATOM 3072 N N . MET A 1 375 ? 24.931 -10.231 5.051 1.00 82.19 375 MET A N 1
ATOM 3073 C CA . MET A 1 375 ? 26.383 -10.020 4.929 1.00 82.19 375 MET A CA 1
ATOM 3074 C C . MET A 1 375 ? 26.914 -10.180 3.493 1.00 82.19 375 MET A C 1
ATOM 3076 O O . MET A 1 375 ? 28.114 -10.036 3.268 1.00 82.19 375 MET A O 1
ATOM 3080 N N . THR A 1 376 ? 26.052 -10.498 2.526 1.00 84.06 376 THR A N 1
ATOM 3081 C CA . THR A 1 376 ? 26.417 -10.667 1.110 1.00 84.06 376 THR A CA 1
ATOM 3082 C C . THR A 1 376 ? 25.946 -9.479 0.267 1.00 84.06 376 THR A C 1
ATOM 3084 O O . THR A 1 376 ? 25.298 -8.564 0.765 1.00 84.06 376 THR A O 1
ATOM 3087 N N . ASP A 1 377 ? 26.229 -9.499 -1.034 1.00 80.81 377 ASP A N 1
ATOM 3088 C CA . ASP A 1 377 ? 25.714 -8.539 -2.016 1.00 80.81 377 ASP A CA 1
ATOM 3089 C C . ASP A 1 377 ? 24.242 -8.791 -2.409 1.00 80.81 377 ASP A C 1
ATOM 3091 O O . ASP A 1 377 ? 23.717 -8.145 -3.320 1.00 80.81 377 ASP A O 1
ATOM 3095 N N . MET A 1 378 ? 23.557 -9.727 -1.741 1.00 82.12 378 MET A N 1
ATOM 3096 C CA . MET A 1 378 ? 22.157 -10.046 -1.998 1.00 82.12 378 MET A CA 1
ATOM 3097 C C . MET A 1 378 ? 21.249 -8.869 -1.621 1.00 82.12 378 MET A C 1
ATOM 3099 O O . MET A 1 378 ? 21.075 -8.522 -0.454 1.00 82.12 378 MET A O 1
ATOM 3103 N N . ASN A 1 379 ? 20.593 -8.300 -2.626 1.00 85.12 379 ASN A N 1
ATOM 3104 C CA . ASN A 1 379 ? 19.606 -7.246 -2.484 1.00 85.12 379 ASN A CA 1
ATOM 3105 C C . ASN A 1 379 ? 18.297 -7.679 -3.149 1.00 85.12 379 ASN A C 1
ATOM 3107 O O . ASN A 1 379 ? 18.141 -7.606 -4.371 1.00 85.12 379 ASN A O 1
ATOM 3111 N N . TYR A 1 380 ? 17.326 -8.058 -2.318 1.00 87.62 380 TYR A N 1
ATOM 3112 C CA . TYR A 1 380 ? 15.985 -8.471 -2.741 1.00 87.62 380 TYR A CA 1
ATOM 3113 C C . TYR A 1 380 ? 15.346 -7.503 -3.754 1.00 87.62 380 TYR A C 1
ATOM 3115 O O . TYR A 1 380 ? 14.725 -7.941 -4.720 1.00 87.62 380 TYR A O 1
ATOM 3123 N N . LEU A 1 381 ? 15.531 -6.190 -3.577 1.00 86.00 381 LEU A N 1
ATOM 3124 C CA . LEU A 1 381 ? 14.946 -5.155 -4.439 1.00 86.00 381 LEU A CA 1
ATOM 3125 C C . LEU A 1 381 ? 15.756 -4.882 -5.715 1.00 86.00 381 LEU A C 1
ATOM 3127 O O . LEU A 1 381 ? 15.234 -4.290 -6.661 1.00 86.00 381 LEU A O 1
ATOM 3131 N N . GLY A 1 382 ? 17.033 -5.260 -5.730 1.00 82.06 382 GLY A N 1
ATOM 3132 C CA . GLY A 1 382 ? 17.989 -4.846 -6.755 1.00 82.06 382 GLY A CA 1
ATOM 3133 C C . GLY A 1 382 ? 18.416 -5.956 -7.709 1.00 82.06 382 GLY A C 1
ATOM 3134 O O . GLY A 1 382 ? 18.445 -5.734 -8.922 1.00 82.06 382 GLY A O 1
ATOM 3135 N N . ASN A 1 383 ? 18.777 -7.124 -7.176 1.00 82.50 383 ASN A N 1
ATOM 3136 C CA . ASN A 1 383 ? 19.476 -8.170 -7.928 1.00 82.50 383 ASN A CA 1
ATOM 3137 C C . ASN A 1 383 ? 18.920 -9.588 -7.728 1.00 82.50 383 ASN A C 1
ATOM 3139 O O . ASN A 1 383 ? 19.541 -10.518 -8.220 1.00 82.50 383 ASN A O 1
ATOM 3143 N N . CYS A 1 384 ? 17.773 -9.771 -7.068 1.00 84.06 384 CYS A N 1
ATOM 3144 C CA . CYS A 1 384 ? 17.183 -11.098 -6.856 1.00 84.06 384 CYS A CA 1
ATOM 3145 C C . CYS A 1 384 ? 16.032 -11.400 -7.828 1.00 84.06 384 CYS A C 1
ATOM 3147 O O . CYS A 1 384 ? 15.234 -10.518 -8.169 1.00 84.06 384 CYS A O 1
ATOM 3149 N N . VAL A 1 385 ? 15.928 -12.669 -8.222 1.00 84.19 385 VAL A N 1
ATOM 3150 C CA . VAL A 1 385 ? 14.765 -13.249 -8.904 1.00 84.19 385 VAL A CA 1
ATOM 3151 C C . VAL A 1 385 ? 14.131 -14.276 -7.972 1.00 84.19 385 VAL A C 1
ATOM 3153 O O . VAL A 1 385 ? 14.834 -15.076 -7.374 1.00 84.19 385 VAL A O 1
ATOM 3156 N N . PHE A 1 386 ? 12.812 -14.240 -7.829 1.00 87.69 386 PHE A N 1
ATOM 3157 C CA . PHE A 1 386 ? 12.034 -15.118 -6.958 1.00 87.69 386 PHE A CA 1
ATOM 3158 C C . PHE A 1 386 ? 11.253 -16.100 -7.814 1.00 87.69 386 PHE A C 1
ATOM 3160 O O . PHE A 1 386 ? 10.491 -15.666 -8.681 1.00 87.69 386 PHE A O 1
ATOM 3167 N N . VAL A 1 387 ? 11.451 -17.391 -7.577 1.00 84.50 387 VAL A N 1
ATOM 3168 C CA . VAL A 1 387 ? 10.892 -18.475 -8.390 1.00 84.50 387 VAL A CA 1
ATOM 3169 C C . VAL A 1 387 ? 10.038 -19.385 -7.518 1.00 84.50 387 VAL A C 1
ATOM 3171 O O . VAL A 1 387 ? 10.435 -19.722 -6.402 1.00 84.50 387 VAL A O 1
ATOM 3174 N N . ASP A 1 388 ? 8.862 -19.751 -8.021 1.00 86.06 388 ASP A N 1
ATOM 3175 C CA . ASP A 1 388 ? 7.926 -20.657 -7.348 1.00 86.06 388 ASP A CA 1
ATOM 3176 C C . ASP A 1 388 ? 6.851 -21.171 -8.315 1.00 86.06 388 ASP A C 1
ATOM 3178 O O . ASP A 1 388 ? 6.593 -20.567 -9.366 1.00 86.06 388 ASP A O 1
ATOM 3182 N N . GLU A 1 389 ? 6.168 -22.246 -7.931 1.00 83.94 389 GLU A N 1
ATOM 3183 C CA . GLU A 1 389 ? 5.029 -22.791 -8.655 1.00 83.94 389 GLU A CA 1
ATOM 3184 C C . GLU A 1 389 ? 3.682 -22.518 -7.977 1.00 83.94 389 GLU A C 1
ATOM 3186 O O . GLU A 1 389 ? 3.518 -22.558 -6.761 1.00 83.94 389 GLU A O 1
ATOM 3191 N N . SER A 1 390 ? 2.636 -22.344 -8.787 1.00 87.44 390 SER A N 1
ATOM 3192 C CA . SER A 1 390 ? 1.266 -22.312 -8.279 1.00 87.44 390 SER A CA 1
ATOM 3193 C C . SER A 1 390 ? 0.290 -23.124 -9.105 1.00 87.44 390 SER A C 1
ATOM 3195 O O . SER A 1 390 ? 0.236 -23.035 -10.328 1.00 87.44 390 SER A O 1
ATOM 3197 N N . ALA A 1 391 ? -0.556 -23.867 -8.397 1.00 85.56 391 ALA A N 1
ATOM 3198 C CA . ALA A 1 391 ? -1.658 -24.619 -8.972 1.00 85.56 391 ALA A CA 1
ATOM 3199 C C . ALA A 1 391 ? -2.888 -23.730 -9.249 1.00 85.56 391 ALA A C 1
ATOM 3201 O O . ALA A 1 391 ? -3.358 -22.997 -8.366 1.00 85.56 391 ALA A O 1
ATOM 3202 N N . PHE A 1 392 ? -3.446 -23.864 -10.453 1.00 84.88 392 PHE A N 1
ATOM 3203 C CA . PHE A 1 392 ? -4.674 -23.227 -10.927 1.00 84.88 392 PHE A CA 1
ATOM 3204 C C . PHE A 1 392 ? -5.658 -24.266 -11.464 1.00 84.88 392 PHE A C 1
ATOM 3206 O O . PHE A 1 392 ? -5.269 -25.253 -12.080 1.00 84.88 392 PHE A O 1
ATOM 3213 N N . ASN A 1 393 ? -6.956 -24.043 -11.260 1.00 83.62 393 ASN A N 1
ATOM 3214 C CA . ASN A 1 393 ? -8.002 -24.886 -11.838 1.00 83.62 393 ASN A CA 1
ATOM 3215 C C . ASN A 1 393 ? -9.216 -24.054 -12.279 1.00 83.62 393 ASN A C 1
ATOM 3217 O O . ASN A 1 393 ? -9.493 -22.989 -11.726 1.00 83.62 393 ASN A O 1
ATOM 3221 N N . ILE A 1 394 ? -9.977 -24.568 -13.247 1.00 80.56 394 ILE A N 1
ATOM 3222 C CA . ILE A 1 394 ? -11.175 -23.899 -13.798 1.00 80.56 394 ILE A CA 1
ATOM 3223 C C . ILE A 1 394 ? -12.313 -23.732 -12.773 1.00 80.56 394 ILE A C 1
ATOM 3225 O O . ILE A 1 394 ? -13.220 -22.914 -12.943 1.00 80.56 394 ILE A O 1
ATOM 3229 N N . ASN A 1 395 ? -12.263 -24.481 -11.669 1.00 80.00 395 ASN A N 1
ATOM 3230 C CA . ASN A 1 395 ? -13.260 -24.453 -10.600 1.00 80.00 395 ASN A CA 1
ATOM 3231 C C . ASN A 1 395 ? -12.906 -23.463 -9.476 1.00 80.00 395 ASN A C 1
ATOM 3233 O O . ASN A 1 395 ? -13.615 -23.402 -8.473 1.00 80.00 395 ASN A O 1
ATOM 3237 N N . MET A 1 396 ? -11.850 -22.654 -9.618 1.00 81.44 396 MET A N 1
ATOM 3238 C CA . MET A 1 396 ? -11.511 -21.620 -8.639 1.00 81.44 396 MET A CA 1
ATOM 3239 C C . MET A 1 396 ? -12.621 -20.561 -8.577 1.00 81.44 396 MET A C 1
ATOM 3241 O O . MET A 1 396 ? -13.005 -19.984 -9.594 1.00 81.44 396 MET A O 1
ATOM 3245 N N . ARG A 1 397 ? -13.137 -20.288 -7.372 1.00 78.31 397 ARG A N 1
ATOM 3246 C CA . ARG A 1 397 ? -14.211 -19.309 -7.121 1.00 78.31 397 ARG A CA 1
ATOM 3247 C C . ARG A 1 397 ? -13.917 -18.446 -5.882 1.00 78.31 397 ARG A C 1
ATOM 3249 O O . ARG A 1 397 ? -13.070 -18.829 -5.062 1.00 78.31 397 ARG A O 1
ATOM 3256 N N . PRO A 1 398 ? -14.581 -17.287 -5.725 1.00 80.19 398 PRO A N 1
ATOM 3257 C CA . PRO A 1 398 ? -14.550 -16.513 -4.489 1.00 80.19 398 PRO A CA 1
ATOM 3258 C C . PRO A 1 398 ? -15.180 -17.309 -3.339 1.00 80.19 398 PRO A C 1
ATOM 3260 O O . PRO A 1 398 ? -16.089 -18.104 -3.552 1.00 80.19 398 PRO A O 1
ATOM 3263 N N . SER A 1 399 ? -14.717 -17.088 -2.109 1.00 76.12 399 SER A N 1
ATOM 3264 C CA . SER A 1 399 ? -15.201 -17.812 -0.922 1.00 76.12 399 SER A CA 1
ATOM 3265 C C . SER A 1 399 ? -16.493 -17.244 -0.319 1.00 76.12 399 SER A C 1
ATOM 3267 O O . SER A 1 399 ? -16.925 -17.712 0.728 1.00 76.12 399 SER A O 1
ATOM 3269 N N . GLY A 1 400 ? -17.064 -16.194 -0.908 1.00 80.31 400 GLY A N 1
ATOM 3270 C CA . GLY A 1 400 ? -18.255 -15.518 -0.400 1.00 80.31 400 GLY A CA 1
ATOM 3271 C C . GLY A 1 400 ? -19.157 -15.061 -1.539 1.00 80.31 400 GLY A C 1
ATOM 3272 O O . GLY A 1 400 ? -18.680 -14.807 -2.645 1.00 80.31 400 GLY A O 1
ATOM 3273 N N . GLY A 1 401 ? -20.450 -14.960 -1.251 1.00 83.50 401 GLY A N 1
ATOM 3274 C CA . GLY A 1 401 ? -21.485 -14.535 -2.187 1.00 83.50 401 GLY A CA 1
ATOM 3275 C C . GLY A 1 401 ? -22.641 -13.865 -1.450 1.00 83.50 401 GLY A C 1
ATOM 3276 O O . GLY A 1 401 ? -22.745 -13.961 -0.226 1.00 83.50 401 GLY A O 1
ATOM 3277 N N . TRP A 1 402 ? -23.489 -13.174 -2.203 1.00 84.19 402 TRP A N 1
ATOM 3278 C CA . TRP A 1 402 ? -24.684 -12.511 -1.689 1.00 84.19 402 TRP A CA 1
ATOM 3279 C C . TRP A 1 402 ? -25.919 -13.362 -2.000 1.00 84.19 402 TRP A C 1
ATOM 3281 O O . TRP A 1 402 ? -26.001 -13.951 -3.074 1.00 84.19 402 TRP A O 1
ATOM 3291 N N . SER A 1 403 ? -26.860 -13.423 -1.059 1.00 88.69 403 SER A N 1
ATOM 3292 C CA . SER A 1 403 ? -28.177 -14.052 -1.214 1.00 88.69 403 SER A CA 1
ATOM 3293 C C . SER A 1 403 ? -29.214 -13.232 -0.459 1.00 88.69 403 SER A C 1
ATOM 3295 O O . SER A 1 403 ? -28.857 -12.397 0.381 1.00 88.69 403 SER A O 1
ATOM 3297 N N . GLU A 1 404 ? -30.493 -13.479 -0.725 1.00 83.12 404 GLU A N 1
ATOM 3298 C CA . GLU A 1 404 ? -31.571 -12.886 0.058 1.00 83.12 404 GLU A CA 1
ATOM 3299 C C . GLU A 1 404 ? -31.415 -13.221 1.543 1.00 83.12 404 GLU A C 1
ATOM 3301 O O . GLU A 1 404 ? -31.031 -14.329 1.931 1.00 83.12 404 GLU A O 1
ATOM 3306 N N . LYS A 1 405 ? -31.716 -12.246 2.400 1.00 77.62 405 LYS A N 1
ATOM 3307 C CA . LYS A 1 405 ? -31.573 -12.398 3.847 1.00 77.62 405 LYS A CA 1
ATOM 3308 C C . LYS A 1 405 ? -32.413 -13.583 4.338 1.00 77.62 405 LYS A C 1
ATOM 3310 O O . LYS A 1 405 ? -33.627 -13.580 4.197 1.00 77.62 405 LYS A O 1
ATOM 3315 N N . GLY A 1 406 ? -31.756 -14.555 4.973 1.00 85.88 406 GLY A N 1
ATOM 3316 C CA . GLY A 1 406 ? -32.395 -15.784 5.463 1.00 85.88 406 GLY A CA 1
ATOM 3317 C C . GLY A 1 406 ? -32.276 -16.982 4.517 1.00 85.88 406 GLY A C 1
ATOM 3318 O O . GLY A 1 406 ? -32.637 -18.085 4.912 1.00 85.88 406 GLY A O 1
ATOM 3319 N N . THR A 1 407 ? -31.713 -16.800 3.320 1.00 84.50 407 THR A N 1
ATOM 3320 C CA . THR A 1 407 ? -31.453 -17.880 2.357 1.00 84.50 407 THR A CA 1
ATOM 3321 C C . THR A 1 407 ? -29.946 -18.110 2.179 1.00 84.50 407 THR A C 1
ATOM 3323 O O . THR A 1 407 ? -29.159 -17.162 2.276 1.00 84.50 407 THR A O 1
ATOM 3326 N N . PRO A 1 408 ? -29.499 -19.358 1.950 1.00 84.75 408 PRO A N 1
ATOM 3327 C CA . PRO A 1 408 ? -28.101 -19.635 1.643 1.00 84.75 408 PRO A CA 1
ATOM 3328 C C . PRO A 1 408 ? -27.747 -19.176 0.221 1.00 84.75 408 PRO A C 1
ATOM 3330 O O . PRO A 1 408 ? -28.507 -19.397 -0.717 1.00 84.75 408 PRO A O 1
ATOM 3333 N N . ALA A 1 409 ? -26.553 -18.605 0.045 1.00 87.75 409 ALA A N 1
ATOM 3334 C CA . ALA A 1 409 ? -25.989 -18.367 -1.283 1.00 87.75 409 ALA A CA 1
ATOM 3335 C C . ALA A 1 409 ? -25.542 -19.708 -1.889 1.00 87.75 409 ALA A C 1
ATOM 3337 O O . ALA A 1 409 ? -24.521 -20.264 -1.479 1.00 87.75 409 ALA A O 1
ATOM 3338 N N . ILE A 1 410 ? -26.315 -20.243 -2.836 1.00 86.00 410 ILE A N 1
ATOM 3339 C CA . ILE A 1 410 ? -26.044 -21.541 -3.469 1.00 86.00 410 ILE A CA 1
ATOM 3340 C C . ILE A 1 410 ? -25.342 -21.322 -4.814 1.00 86.00 410 ILE A C 1
ATOM 3342 O O . ILE A 1 410 ? -25.820 -20.574 -5.662 1.00 86.00 410 ILE A O 1
ATOM 3346 N N . VAL A 1 411 ? -24.218 -22.012 -5.023 1.00 81.25 411 VAL A N 1
ATOM 3347 C CA . VAL A 1 411 ? -23.493 -22.053 -6.301 1.00 81.25 411 VAL A CA 1
ATOM 3348 C C . VAL A 1 411 ? -23.374 -23.507 -6.746 1.00 81.25 411 VAL A C 1
ATOM 3350 O O . VAL A 1 411 ? -22.820 -24.333 -6.025 1.00 81.25 411 VAL A O 1
ATOM 3353 N N . THR A 1 412 ? -23.877 -23.830 -7.937 1.00 80.81 412 THR A N 1
ATOM 3354 C CA . THR A 1 412 ? -23.775 -25.176 -8.520 1.00 80.81 412 THR A CA 1
ATOM 3355 C C . THR A 1 412 ? -22.390 -25.412 -9.126 1.00 80.81 412 THR A C 1
ATOM 3357 O O . THR A 1 412 ? -21.897 -24.580 -9.892 1.00 80.81 412 THR A O 1
ATOM 3360 N N . THR A 1 413 ? -21.777 -26.559 -8.834 1.00 68.69 413 THR A N 1
ATOM 3361 C CA . THR A 1 413 ? -20.459 -26.958 -9.356 1.00 68.69 413 THR A CA 1
ATOM 3362 C C . THR A 1 413 ? -20.551 -28.248 -10.174 1.00 68.69 413 THR A C 1
ATOM 3364 O O . THR A 1 413 ? -21.285 -29.148 -9.764 1.00 68.69 413 THR A O 1
ATOM 3367 N N . PRO A 1 414 ? -19.785 -28.395 -11.271 1.00 71.12 414 PRO A N 1
ATOM 3368 C CA . PRO A 1 414 ? -19.671 -29.674 -11.972 1.00 71.12 414 PRO A CA 1
ATOM 3369 C C . PRO A 1 414 ? -19.123 -30.763 -11.039 1.00 71.12 414 PRO A C 1
ATOM 3371 O O . PRO A 1 414 ? -18.196 -30.504 -10.271 1.00 71.12 414 PRO A O 1
ATOM 3374 N N . SER A 1 415 ? -19.658 -31.983 -11.123 1.00 66.62 415 SER A N 1
ATOM 3375 C CA . SER A 1 415 ? -19.211 -33.120 -10.300 1.00 66.62 415 SER A CA 1
ATOM 3376 C C . SER A 1 415 ? -17.820 -33.645 -10.682 1.00 66.62 415 SER A C 1
ATOM 3378 O O . SER A 1 415 ? -17.180 -34.340 -9.896 1.00 66.62 415 SER A O 1
ATOM 3380 N N . THR A 1 416 ? -17.330 -33.326 -11.881 1.00 69.12 416 THR A N 1
ATOM 3381 C CA . THR A 1 416 ? -16.022 -33.765 -12.377 1.00 69.12 416 THR A CA 1
ATOM 3382 C C . THR A 1 416 ? -14.885 -32.987 -11.717 1.00 69.12 416 THR A C 1
ATOM 3384 O O . THR A 1 416 ? -14.871 -31.752 -11.724 1.00 69.12 416 THR A O 1
ATOM 3387 N N . ARG A 1 417 ? -13.887 -33.706 -11.184 1.00 66.69 417 ARG A N 1
ATOM 3388 C CA . ARG A 1 417 ? -12.664 -33.110 -10.629 1.00 66.69 417 ARG A CA 1
ATOM 3389 C C . ARG A 1 417 ? -11.930 -32.348 -11.735 1.00 66.69 417 ARG A C 1
ATOM 3391 O O . ARG A 1 417 ? -11.431 -32.954 -12.676 1.00 66.69 417 ARG A O 1
ATOM 3398 N N . ALA A 1 418 ? -11.873 -31.023 -11.615 1.00 70.19 418 ALA A N 1
ATOM 3399 C CA . ALA A 1 418 ? -11.141 -30.190 -12.560 1.00 70.19 418 ALA A CA 1
ATOM 3400 C C . ALA A 1 418 ? -9.644 -30.518 -12.535 1.00 70.19 418 ALA A C 1
ATOM 3402 O O . ALA A 1 418 ? -9.049 -30.690 -11.467 1.00 70.19 418 ALA A O 1
ATOM 3403 N N . ILE A 1 419 ? -9.046 -30.553 -13.723 1.00 76.44 419 ILE A N 1
ATOM 3404 C CA . ILE A 1 419 ? -7.608 -30.724 -13.903 1.00 76.44 419 ILE A CA 1
ATOM 3405 C C . ILE A 1 419 ? -6.899 -29.472 -13.372 1.00 76.44 419 ILE A C 1
ATOM 3407 O O . ILE A 1 419 ? -7.226 -28.342 -13.749 1.00 76.44 419 ILE A O 1
ATOM 3411 N N . SER A 1 420 ? -5.945 -29.678 -12.465 1.00 78.69 420 SER A N 1
ATOM 3412 C CA . SER A 1 420 ? -5.100 -28.608 -11.942 1.00 78.69 420 SER A CA 1
ATOM 3413 C C . SER A 1 420 ? -3.897 -28.423 -12.856 1.00 78.69 420 SER A C 1
ATOM 3415 O O . SER A 1 420 ? -3.156 -29.374 -13.082 1.00 78.69 420 SER A O 1
ATOM 3417 N N . HIS A 1 421 ? -3.692 -27.204 -13.338 1.00 80.1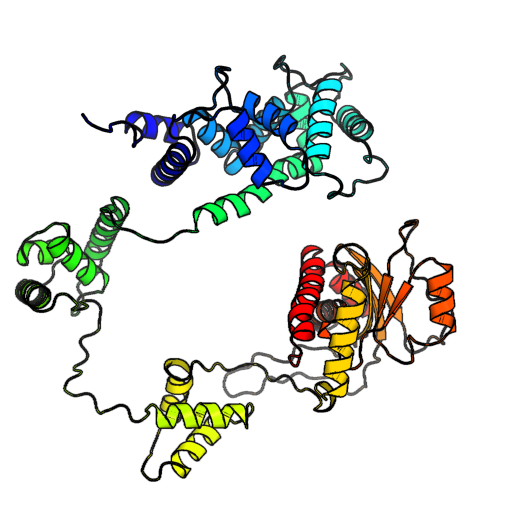9 421 HIS A N 1
ATOM 3418 C CA . HIS A 1 421 ? -2.516 -26.815 -14.106 1.00 80.19 421 HIS A CA 1
ATOM 3419 C C . HIS A 1 421 ? -1.538 -26.101 -13.180 1.00 80.19 421 HIS A C 1
ATOM 3421 O O . HIS A 1 421 ? -1.950 -25.276 -12.361 1.00 80.19 421 HIS A O 1
ATOM 3427 N N . THR A 1 422 ? -0.255 -26.423 -13.288 1.00 81.56 422 THR A N 1
ATOM 3428 C CA . THR A 1 422 ? 0.787 -25.807 -12.463 1.00 81.56 422 THR A CA 1
ATOM 3429 C C . THR A 1 422 ? 1.498 -24.757 -13.291 1.00 81.56 422 THR A C 1
ATOM 3431 O O . THR A 1 422 ? 1.936 -25.038 -14.400 1.00 81.56 422 THR A O 1
ATOM 3434 N N . VAL A 1 423 ? 1.611 -23.544 -12.768 1.00 81.38 423 VAL A N 1
ATOM 3435 C CA . VAL A 1 423 ? 2.322 -22.449 -13.424 1.00 81.38 423 VAL A CA 1
ATOM 3436 C C . VAL A 1 423 ? 3.615 -22.208 -12.667 1.00 81.38 423 VAL A C 1
ATOM 3438 O O . VAL A 1 423 ? 3.564 -21.943 -11.468 1.00 81.38 423 VAL A O 1
ATOM 3441 N N . LEU A 1 424 ? 4.746 -22.280 -13.362 1.00 81.62 424 LEU A N 1
ATOM 3442 C CA . LEU A 1 424 ? 6.034 -21.832 -12.852 1.00 81.62 424 LEU A CA 1
ATOM 3443 C C . LEU A 1 424 ? 6.159 -20.335 -13.132 1.00 81.62 424 LEU A C 1
ATOM 3445 O O . LEU A 1 424 ? 6.042 -19.897 -14.278 1.00 81.62 424 LEU A O 1
ATOM 3449 N N . GLY A 1 425 ? 6.365 -19.550 -12.084 1.00 82.44 425 GLY A N 1
ATOM 3450 C CA . GLY A 1 425 ? 6.553 -18.111 -12.185 1.00 82.44 425 GLY A CA 1
ATOM 3451 C C . GLY A 1 425 ? 7.935 -17.713 -11.697 1.00 82.44 425 GLY A C 1
ATOM 3452 O O . GLY A 1 425 ? 8.454 -18.279 -10.737 1.00 82.44 425 GLY A O 1
ATOM 3453 N N . ALA A 1 426 ? 8.508 -16.703 -12.340 1.00 84.50 426 ALA A N 1
ATOM 3454 C CA . ALA A 1 426 ? 9.701 -16.021 -11.875 1.00 84.50 426 ALA A CA 1
ATOM 3455 C C . ALA A 1 426 ? 9.444 -14.513 -11.873 1.00 84.50 426 ALA A C 1
ATOM 3457 O O . ALA A 1 426 ? 9.047 -13.938 -12.891 1.00 84.50 426 ALA A O 1
ATOM 3458 N N . ILE A 1 427 ? 9.668 -13.848 -10.740 1.00 85.88 427 ILE A N 1
ATOM 3459 C CA . ILE A 1 427 ? 9.456 -12.402 -10.597 1.00 85.88 427 ILE A CA 1
ATOM 3460 C C . ILE A 1 427 ? 10.671 -11.711 -9.989 1.00 85.88 427 ILE A C 1
ATOM 3462 O O . ILE A 1 427 ? 11.435 -12.294 -9.233 1.00 85.88 427 ILE A O 1
ATOM 3466 N N . SER A 1 428 ? 10.824 -10.426 -10.276 1.00 86.88 428 SER A N 1
ATOM 3467 C CA . SER A 1 428 ? 11.749 -9.529 -9.583 1.00 86.88 428 SER A CA 1
ATOM 3468 C C . SER A 1 428 ? 10.974 -8.348 -9.002 1.00 86.88 428 SER A C 1
ATOM 3470 O O . SER A 1 428 ? 9.813 -8.126 -9.349 1.00 86.88 428 SER A O 1
ATOM 3472 N N . ALA A 1 429 ? 11.625 -7.515 -8.191 1.00 84.56 429 ALA A N 1
ATOM 3473 C CA . ALA A 1 429 ? 11.014 -6.285 -7.677 1.00 84.56 429 ALA A CA 1
ATOM 3474 C C . ALA A 1 429 ? 10.598 -5.279 -8.770 1.00 84.56 429 ALA A C 1
ATOM 3476 O O . ALA A 1 429 ? 9.898 -4.314 -8.473 1.00 84.56 429 ALA A O 1
ATOM 3477 N N . ARG A 1 430 ? 11.052 -5.462 -10.020 1.00 78.00 430 ARG A N 1
ATOM 3478 C CA . ARG A 1 430 ? 10.833 -4.516 -11.127 1.00 78.00 430 ARG A CA 1
ATOM 3479 C C . ARG A 1 430 ? 9.939 -5.069 -12.235 1.00 78.00 430 ARG A C 1
ATOM 3481 O O . ARG A 1 430 ? 9.240 -4.293 -12.875 1.00 78.00 430 ARG A O 1
ATOM 3488 N N . PHE A 1 431 ? 9.997 -6.369 -12.502 1.00 75.38 431 PHE A N 1
ATOM 3489 C CA . PHE A 1 431 ? 9.284 -7.000 -13.612 1.00 75.38 431 PHE A CA 1
ATOM 3490 C C . PHE A 1 431 ? 9.054 -8.491 -13.364 1.00 75.38 431 PHE A C 1
ATOM 3492 O O . PHE A 1 431 ? 9.802 -9.133 -12.622 1.00 75.38 431 PHE A O 1
ATOM 3499 N N . ILE A 1 432 ? 8.037 -9.030 -14.033 1.00 76.50 432 ILE A N 1
ATOM 3500 C CA . ILE A 1 432 ? 7.835 -10.470 -14.197 1.00 76.50 432 ILE A CA 1
ATOM 3501 C C . ILE A 1 432 ? 8.920 -10.966 -15.159 1.00 76.50 432 ILE A C 1
ATOM 3503 O O . ILE A 1 432 ? 9.103 -10.388 -16.230 1.00 76.50 432 ILE A O 1
ATOM 3507 N N . VAL A 1 433 ? 9.689 -11.968 -14.741 1.00 72.00 433 VAL A N 1
ATOM 3508 C CA . VAL A 1 433 ? 10.815 -12.522 -15.505 1.00 72.00 433 VAL A CA 1
ATOM 3509 C C . VAL A 1 433 ? 10.304 -13.551 -16.504 1.00 72.00 433 VAL A C 1
ATOM 3511 O O . VAL A 1 433 ? 10.570 -13.423 -17.693 1.00 72.00 433 VAL A O 1
ATOM 3514 N N . SER A 1 434 ? 9.539 -14.535 -16.033 1.00 73.25 434 SER A N 1
ATOM 3515 C CA . SER A 1 434 ? 8.933 -15.560 -16.880 1.00 73.25 434 SER A CA 1
ATOM 3516 C C . SER A 1 434 ? 7.693 -16.159 -16.220 1.00 73.25 434 SER A C 1
ATOM 3518 O O . SER A 1 434 ? 7.552 -16.153 -14.996 1.00 73.25 434 SER A O 1
ATOM 3520 N N . MET A 1 435 ? 6.784 -16.660 -17.055 1.00 72.75 435 MET A N 1
ATOM 3521 C CA . MET A 1 435 ? 5.576 -17.375 -16.651 1.00 72.75 435 MET A CA 1
ATOM 3522 C C . MET A 1 435 ? 5.401 -18.557 -17.605 1.00 72.75 435 MET A C 1
ATOM 3524 O O . MET A 1 435 ? 5.154 -18.351 -18.791 1.00 72.75 435 MET A O 1
ATOM 3528 N N . GLU A 1 436 ? 5.535 -19.783 -17.106 1.00 69.56 436 GLU A N 1
ATOM 3529 C CA . GLU A 1 436 ? 5.384 -21.005 -17.902 1.00 69.56 436 GLU A CA 1
ATOM 3530 C C . GLU A 1 436 ? 4.263 -21.871 -17.325 1.00 69.56 436 GLU A C 1
ATOM 3532 O O . GLU A 1 436 ? 4.317 -22.298 -16.170 1.00 69.56 436 GLU A O 1
ATOM 3537 N N . LEU A 1 437 ? 3.228 -22.135 -18.127 1.00 64.81 437 LEU A N 1
ATOM 3538 C CA . LEU A 1 437 ? 2.167 -23.073 -17.766 1.00 64.81 437 LEU A CA 1
ATOM 3539 C C . LEU A 1 437 ? 2.622 -24.500 -18.068 1.00 64.81 437 LEU A C 1
ATOM 3541 O O . LEU A 1 437 ? 3.098 -24.781 -19.164 1.00 64.81 437 LEU A O 1
ATOM 3545 N N . ARG A 1 438 ? 2.407 -25.409 -17.117 1.00 64.62 438 ARG A N 1
ATOM 3546 C CA . ARG A 1 438 ? 2.591 -26.846 -17.304 1.00 64.62 438 ARG A CA 1
ATOM 3547 C C . ARG A 1 438 ? 1.252 -27.564 -17.321 1.00 64.62 438 ARG A C 1
ATOM 3549 O O . ARG A 1 438 ? 0.446 -27.432 -16.391 1.00 64.62 438 ARG A O 1
ATOM 3556 N N . SER A 1 439 ? 1.043 -28.353 -18.371 1.00 55.31 439 SER A N 1
ATOM 3557 C CA . SER A 1 439 ? -0.052 -29.313 -18.428 1.00 55.31 439 SER A CA 1
ATOM 3558 C C . SER A 1 439 ? 0.325 -30.574 -17.630 1.00 55.31 439 SER A C 1
ATOM 3560 O O . SER A 1 439 ? 1.485 -30.986 -17.638 1.00 55.31 439 SER A O 1
ATOM 3562 N N . PRO A 1 440 ? -0.616 -31.217 -16.921 1.00 50.69 440 PRO A N 1
ATOM 3563 C CA . PRO A 1 440 ? -0.313 -32.426 -16.152 1.00 50.69 440 PRO A CA 1
ATOM 3564 C C . PRO A 1 440 ? -0.005 -33.674 -17.003 1.00 50.69 440 PRO A C 1
ATOM 3566 O O . PRO A 1 440 ? 0.333 -34.705 -16.430 1.00 50.69 440 PRO A O 1
ATOM 3569 N N . GLN A 1 441 ? -0.138 -33.606 -18.335 1.00 43.66 441 GLN A N 1
ATOM 3570 C CA . GLN A 1 441 ? 0.100 -34.722 -19.264 1.00 43.66 441 GLN A CA 1
ATOM 3571 C C . GLN A 1 441 ? 1.453 -34.668 -19.984 1.00 43.66 441 GLN A C 1
ATOM 3573 O O . GLN A 1 441 ? 1.830 -35.649 -20.621 1.00 43.66 441 GLN A O 1
ATOM 3578 N N . GLU A 1 442 ? 2.203 -33.571 -19.877 1.00 43.88 442 GLU A N 1
ATOM 3579 C CA . GLU A 1 442 ? 3.565 -33.511 -20.404 1.00 43.88 442 GLU A CA 1
ATOM 3580 C C . GLU A 1 442 ? 4.539 -34.144 -19.406 1.00 43.88 442 GLU A C 1
ATOM 3582 O O . GLU A 1 442 ? 4.718 -33.658 -18.286 1.00 43.88 442 GLU A O 1
ATOM 3587 N N . GLU A 1 443 ? 5.187 -35.238 -19.821 1.00 39.59 443 GLU A N 1
ATOM 3588 C CA . GLU A 1 443 ? 6.371 -35.748 -19.131 1.00 39.59 443 GLU A CA 1
ATOM 3589 C C . GLU A 1 443 ? 7.383 -34.615 -18.940 1.00 39.59 443 GLU A C 1
ATOM 3591 O O . GLU A 1 443 ? 7.510 -33.732 -19.792 1.00 39.59 443 GLU A O 1
ATOM 3596 N N . TRP A 1 444 ? 8.119 -34.661 -17.825 1.00 37.56 444 TRP A N 1
ATOM 3597 C CA . TRP A 1 444 ? 9.215 -33.748 -17.505 1.00 37.56 444 TRP A CA 1
ATOM 3598 C C . TRP A 1 444 ? 10.203 -33.671 -18.677 1.00 37.56 444 TRP A C 1
ATOM 3600 O O . TRP A 1 444 ? 11.184 -34.413 -18.761 1.00 37.56 444 TRP A O 1
ATOM 3610 N N . SER A 1 445 ? 9.973 -32.751 -19.605 1.00 35.72 445 SER A N 1
ATOM 3611 C CA . SER A 1 445 ? 10.954 -32.419 -20.613 1.00 35.72 445 SER A CA 1
ATOM 3612 C C . SER A 1 445 ? 11.979 -31.543 -19.905 1.00 35.72 445 SER A C 1
ATOM 3614 O O . SER A 1 445 ? 11.672 -30.503 -19.327 1.00 35.72 445 SER A O 1
ATOM 3616 N N . LYS A 1 446 ? 13.219 -32.038 -19.879 1.00 38.59 446 LYS A N 1
ATOM 3617 C CA . LYS A 1 446 ? 14.415 -31.520 -19.187 1.00 38.59 446 LYS A CA 1
ATOM 3618 C C . LYS A 1 446 ? 14.878 -30.136 -19.681 1.00 38.59 446 LYS A C 1
ATOM 3620 O O . LYS A 1 446 ? 16.068 -29.859 -19.794 1.00 38.59 446 LYS A O 1
ATOM 3625 N N . ARG A 1 447 ? 13.947 -29.266 -20.059 1.00 34.22 447 ARG A N 1
ATOM 3626 C CA . ARG A 1 447 ? 14.172 -27.970 -20.688 1.00 34.22 447 ARG A CA 1
ATOM 3627 C C . ARG A 1 447 ? 13.419 -26.902 -19.910 1.00 34.22 447 ARG A C 1
ATOM 3629 O O . ARG A 1 447 ? 12.492 -26.296 -20.421 1.00 34.22 447 ARG A O 1
ATOM 3636 N N . ILE A 1 448 ? 13.879 -26.633 -18.690 1.00 37.12 448 ILE A N 1
ATOM 3637 C CA . ILE A 1 448 ? 13.636 -25.332 -18.063 1.00 37.12 448 ILE A CA 1
ATOM 3638 C C . ILE A 1 448 ? 14.369 -24.299 -18.931 1.00 37.12 448 ILE A C 1
ATOM 3640 O O . ILE A 1 448 ? 15.607 -24.194 -18.905 1.00 37.12 448 ILE A O 1
ATOM 3644 N N . LYS A 1 449 ? 13.614 -23.583 -19.764 1.00 35.25 449 LYS A N 1
ATOM 3645 C CA . LYS A 1 449 ? 14.086 -22.400 -20.477 1.00 35.25 449 LYS A CA 1
ATOM 3646 C C . LYS A 1 449 ? 13.558 -21.180 -19.734 1.00 35.25 449 LYS A C 1
ATOM 3648 O O . LYS A 1 449 ? 12.639 -20.526 -20.193 1.00 35.25 449 LYS A O 1
ATOM 3653 N N . ILE A 1 450 ? 14.198 -20.820 -18.623 1.00 42.59 450 ILE A N 1
ATOM 3654 C CA . ILE A 1 450 ? 14.080 -19.436 -18.159 1.00 42.59 450 ILE A CA 1
ATOM 3655 C C . ILE A 1 450 ? 14.731 -18.585 -19.256 1.00 42.59 450 ILE A C 1
ATOM 3657 O O . ILE A 1 450 ? 15.957 -18.554 -19.390 1.00 42.59 450 ILE A O 1
ATOM 3661 N N . ASP A 1 451 ? 13.911 -18.002 -20.126 1.00 39.00 451 ASP A N 1
ATOM 3662 C CA . ASP A 1 451 ? 14.365 -17.039 -21.116 1.00 39.00 451 ASP A CA 1
ATOM 3663 C C . ASP A 1 451 ? 14.654 -15.730 -20.383 1.00 39.00 451 ASP A C 1
ATOM 3665 O O . ASP A 1 451 ? 13.776 -14.907 -20.139 1.00 39.00 451 ASP A O 1
ATOM 3669 N N . TYR A 1 452 ? 15.912 -15.545 -19.985 1.00 41.88 452 TYR A N 1
ATOM 3670 C CA . TYR A 1 452 ? 16.373 -14.294 -19.385 1.00 41.88 452 TYR A CA 1
ATOM 3671 C C . TYR A 1 452 ? 16.405 -13.133 -20.406 1.00 41.88 452 TYR A C 1
ATOM 3673 O O . TYR A 1 452 ? 16.811 -12.013 -20.067 1.00 41.88 452 TYR A O 1
ATOM 3681 N N . GLY A 1 453 ? 16.017 -13.364 -21.669 1.00 40.09 453 GLY A N 1
ATOM 3682 C CA . GLY A 1 453 ? 16.379 -12.510 -22.789 1.00 40.09 453 GLY A CA 1
ATOM 3683 C C . GLY A 1 453 ? 17.904 -12.394 -22.903 1.00 40.09 453 GLY A C 1
ATOM 3684 O O . GLY A 1 453 ? 18.667 -12.980 -22.138 1.00 40.09 453 GLY A O 1
ATOM 3685 N N . ASN A 1 454 ? 18.396 -11.573 -23.827 1.00 38.38 454 ASN A N 1
ATOM 3686 C CA . ASN A 1 454 ? 19.835 -11.331 -24.042 1.00 38.38 454 ASN A CA 1
ATOM 3687 C C . ASN A 1 454 ? 20.537 -10.566 -22.877 1.00 38.38 454 ASN A C 1
ATOM 3689 O O . ASN A 1 454 ? 21.479 -9.798 -23.079 1.00 38.38 454 ASN A O 1
ATOM 3693 N N . ARG A 1 455 ? 20.063 -10.706 -21.632 1.00 45.06 455 ARG A N 1
ATOM 3694 C CA . ARG A 1 455 ? 20.409 -9.871 -20.475 1.00 45.06 455 ARG A CA 1
ATOM 3695 C C . ARG A 1 455 ? 21.486 -10.547 -19.623 1.00 45.06 455 ARG A C 1
ATOM 3697 O O . ARG A 1 455 ? 21.200 -11.236 -18.653 1.00 45.06 455 ARG A O 1
ATOM 3704 N N . LYS A 1 456 ? 22.753 -10.280 -19.955 1.00 38.12 456 LYS A N 1
ATOM 3705 C CA . LYS A 1 456 ? 23.972 -10.695 -19.222 1.00 38.12 456 LYS A CA 1
ATOM 3706 C C . LYS A 1 456 ? 24.124 -10.055 -17.819 1.00 38.12 456 LYS A C 1
ATOM 3708 O O . LYS A 1 456 ? 25.166 -9.469 -17.526 1.00 38.12 456 LYS A O 1
ATOM 3713 N N . ARG A 1 457 ? 23.122 -10.094 -16.935 1.00 44.38 457 ARG A N 1
ATOM 3714 C CA . ARG A 1 457 ? 23.296 -9.665 -15.531 1.00 44.38 457 ARG A CA 1
ATOM 3715 C C . ARG A 1 457 ? 23.107 -10.850 -14.591 1.00 44.38 457 ARG A C 1
ATOM 3717 O O . ARG A 1 457 ? 22.004 -11.357 -14.450 1.00 44.38 457 ARG A O 1
ATOM 3724 N N . LYS A 1 458 ? 24.217 -11.252 -13.966 1.00 54.47 458 LYS A N 1
ATOM 3725 C CA . LYS A 1 458 ? 24.313 -12.284 -12.926 1.00 54.47 458 LYS A CA 1
ATOM 3726 C C . LYS A 1 458 ? 23.392 -11.896 -11.762 1.00 54.47 458 LYS A C 1
ATOM 3728 O O . LYS A 1 458 ? 23.581 -10.824 -11.191 1.00 54.47 458 LYS A O 1
ATOM 3733 N N . ALA A 1 459 ? 22.395 -12.718 -11.453 1.00 56.59 459 ALA A N 1
ATOM 3734 C CA . ALA A 1 459 ? 21.406 -12.452 -10.409 1.00 56.59 459 ALA A CA 1
ATOM 3735 C C . ALA A 1 459 ? 21.182 -13.724 -9.571 1.00 56.59 459 ALA A C 1
ATOM 3737 O O . ALA A 1 459 ? 21.059 -14.796 -10.164 1.00 56.59 459 ALA A O 1
ATOM 3738 N N . PRO A 1 460 ? 21.166 -13.661 -8.229 1.00 69.75 460 PRO A N 1
ATOM 3739 C CA . PRO A 1 460 ? 20.729 -14.786 -7.409 1.00 69.75 460 PRO A CA 1
ATOM 3740 C C . PRO A 1 460 ? 19.251 -15.142 -7.633 1.00 69.75 460 PRO A C 1
ATOM 3742 O O . PRO A 1 460 ? 18.380 -14.267 -7.605 1.00 69.75 460 PRO A O 1
ATOM 3745 N N . ASP A 1 461 ? 18.990 -16.438 -7.799 1.00 69.69 461 ASP A N 1
ATOM 3746 C CA . ASP A 1 461 ? 17.655 -17.019 -7.926 1.00 69.69 461 ASP A CA 1
ATOM 3747 C C . ASP A 1 461 ? 17.235 -17.577 -6.558 1.00 69.69 461 ASP A C 1
ATOM 3749 O O . ASP A 1 461 ? 17.800 -18.554 -6.063 1.00 69.69 461 ASP A O 1
ATOM 3753 N N . VAL A 1 462 ? 16.266 -16.925 -5.922 1.00 74.19 462 VAL A N 1
ATOM 3754 C CA . VAL A 1 462 ? 15.693 -17.301 -4.629 1.00 74.19 462 VAL A CA 1
ATOM 3755 C C . VAL A 1 462 ? 14.493 -18.215 -4.862 1.00 74.19 462 VAL A C 1
ATOM 3757 O O . VAL A 1 462 ? 13.550 -17.841 -5.560 1.00 74.19 462 VAL A O 1
ATOM 3760 N N . MET A 1 463 ? 14.514 -19.400 -4.259 1.00 76.88 463 MET A N 1
ATOM 3761 C CA . MET A 1 463 ? 13.489 -20.431 -4.434 1.00 76.88 463 MET A CA 1
ATOM 3762 C C . MET A 1 463 ? 13.203 -21.179 -3.131 1.00 76.88 463 MET A C 1
ATOM 3764 O O . MET A 1 463 ? 14.010 -21.162 -2.192 1.00 76.88 463 MET A O 1
ATOM 3768 N N . ASP A 1 464 ? 12.037 -21.822 -3.053 1.00 72.25 464 ASP A N 1
ATOM 3769 C CA . ASP A 1 464 ? 11.702 -22.642 -1.890 1.00 72.25 464 ASP A CA 1
ATOM 3770 C C . ASP A 1 464 ? 12.586 -23.899 -1.831 1.00 72.25 464 ASP A C 1
ATOM 3772 O O . ASP A 1 464 ? 13.128 -24.380 -2.827 1.00 72.25 464 ASP A O 1
ATOM 3776 N N . ASN A 1 465 ? 12.752 -24.451 -0.635 1.00 71.81 465 ASN A N 1
ATOM 3777 C CA . ASN A 1 465 ? 13.567 -25.638 -0.383 1.00 71.81 465 ASN A CA 1
ATOM 3778 C C . ASN A 1 465 ? 12.754 -26.927 -0.590 1.00 71.81 465 ASN A C 1
ATOM 3780 O O . ASN A 1 465 ? 12.755 -27.833 0.249 1.00 71.81 465 ASN A O 1
ATOM 3784 N N . ALA A 1 466 ? 11.999 -26.983 -1.689 1.00 63.22 466 ALA A N 1
ATOM 3785 C CA . ALA A 1 466 ? 11.258 -28.174 -2.075 1.00 63.22 466 ALA A CA 1
ATOM 3786 C C . ALA A 1 466 ? 12.197 -29.177 -2.777 1.00 63.22 466 ALA A C 1
ATOM 3788 O O . ALA A 1 466 ? 13.096 -28.762 -3.513 1.00 63.22 466 ALA A O 1
ATOM 3789 N N . PRO A 1 467 ? 11.986 -30.500 -2.626 1.00 58.66 467 PRO A N 1
ATOM 3790 C CA . PRO A 1 467 ? 12.822 -31.522 -3.271 1.00 58.66 467 PRO A CA 1
ATOM 3791 C C . PRO A 1 467 ? 12.926 -31.386 -4.797 1.00 58.66 467 PRO A C 1
ATOM 3793 O O . PRO A 1 467 ? 13.925 -31.776 -5.391 1.00 58.66 467 PRO A O 1
ATOM 3796 N N . ILE A 1 468 ? 11.899 -30.812 -5.429 1.00 59.75 468 ILE A N 1
ATOM 3797 C CA . ILE A 1 468 ? 11.859 -30.540 -6.871 1.00 59.75 468 ILE A CA 1
ATOM 3798 C C . ILE A 1 468 ? 12.824 -29.430 -7.309 1.00 59.75 468 ILE A C 1
ATOM 3800 O O . ILE A 1 468 ? 13.148 -29.359 -8.490 1.00 59.75 468 ILE A O 1
ATOM 3804 N N . HIS A 1 469 ? 13.299 -28.596 -6.380 1.00 58.31 469 HIS A N 1
ATOM 3805 C CA . HIS A 1 469 ? 14.250 -27.515 -6.639 1.00 58.31 469 HIS A CA 1
ATOM 3806 C C . HIS A 1 469 ? 15.690 -27.898 -6.288 1.00 58.31 469 HIS A C 1
ATOM 3808 O O . HIS A 1 469 ? 16.615 -27.402 -6.914 1.00 58.31 469 HIS A O 1
ATOM 3814 N N . THR A 1 470 ? 15.891 -28.806 -5.329 1.00 57.84 470 THR A N 1
ATOM 3815 C CA . THR A 1 470 ? 17.218 -29.166 -4.790 1.00 57.84 470 THR A CA 1
ATOM 3816 C C . THR A 1 470 ? 17.920 -30.302 -5.540 1.00 57.84 470 THR A C 1
ATOM 3818 O O . THR A 1 470 ? 18.937 -30.831 -5.081 1.00 57.84 470 THR A O 1
ATOM 3821 N N . ALA A 1 471 ? 17.396 -30.710 -6.698 1.00 65.50 471 ALA A N 1
ATOM 3822 C CA . ALA A 1 471 ? 18.070 -31.681 -7.549 1.00 65.50 471 ALA A CA 1
ATOM 3823 C C . ALA A 1 471 ? 19.410 -31.103 -8.036 1.00 65.50 471 ALA A C 1
ATOM 3825 O O . ALA A 1 471 ? 19.442 -30.014 -8.604 1.00 65.50 471 ALA A O 1
ATOM 3826 N N . LYS A 1 472 ? 20.513 -31.848 -7.866 1.00 63.16 472 LYS A N 1
ATOM 3827 C CA . LYS A 1 472 ? 21.873 -31.403 -8.252 1.00 63.16 472 LYS A CA 1
ATOM 3828 C C . LYS A 1 472 ? 21.958 -30.887 -9.693 1.00 63.16 472 LYS A C 1
ATOM 3830 O O . LYS A 1 472 ? 22.672 -29.931 -9.970 1.00 63.16 472 LYS A O 1
ATOM 3835 N N . GLU A 1 473 ? 21.180 -31.489 -10.589 1.00 61.78 473 GLU A N 1
ATOM 3836 C CA . GLU A 1 473 ? 21.084 -31.095 -11.997 1.00 61.78 473 GLU A CA 1
ATOM 3837 C C . GLU A 1 473 ? 20.597 -29.642 -12.180 1.00 61.78 473 GLU A C 1
ATOM 3839 O O . GLU A 1 473 ? 21.004 -28.965 -13.123 1.00 61.78 473 GLU A O 1
ATOM 3844 N N . ILE A 1 474 ? 19.746 -29.135 -11.281 1.00 66.00 474 ILE A N 1
ATOM 3845 C CA . ILE A 1 474 ? 19.208 -27.767 -11.329 1.00 66.00 474 ILE A CA 1
ATOM 3846 C C . ILE A 1 474 ? 20.285 -26.761 -10.920 1.00 66.00 474 ILE A C 1
ATOM 3848 O O . ILE A 1 474 ? 20.509 -25.788 -11.642 1.00 66.00 474 ILE A O 1
ATOM 3852 N N . ASP A 1 475 ? 21.007 -27.028 -9.831 1.00 67.00 475 ASP A N 1
ATOM 3853 C CA . ASP A 1 475 ? 22.119 -26.180 -9.388 1.00 67.00 475 ASP A CA 1
ATOM 3854 C C . ASP A 1 475 ? 23.220 -26.079 -10.449 1.00 67.00 475 ASP A C 1
ATOM 3856 O O . ASP A 1 475 ? 23.735 -24.988 -10.711 1.00 67.00 475 ASP A O 1
ATOM 3860 N N . GLU A 1 476 ? 23.544 -27.184 -11.124 1.00 70.44 476 GLU A N 1
ATOM 3861 C CA . GLU A 1 476 ? 24.505 -27.194 -12.231 1.00 70.44 476 GLU A CA 1
ATOM 3862 C C . GLU A 1 476 ? 24.030 -26.334 -13.414 1.00 70.44 476 GLU A C 1
ATOM 3864 O O . GLU A 1 476 ? 24.814 -25.571 -13.986 1.00 70.44 476 GLU A O 1
ATOM 3869 N N . LEU A 1 477 ? 22.742 -26.396 -13.767 1.00 66.88 477 LEU A N 1
ATOM 3870 C CA . LEU A 1 477 ? 22.160 -25.604 -14.856 1.00 66.88 477 LEU A CA 1
ATOM 3871 C C . LEU A 1 477 ? 22.114 -24.104 -14.546 1.00 66.88 477 LEU A C 1
ATOM 3873 O O . LEU A 1 477 ? 22.375 -23.289 -15.436 1.00 66.88 477 LEU A O 1
ATOM 3877 N N . ILE A 1 478 ? 21.778 -23.735 -13.311 1.00 69.25 478 ILE A N 1
ATOM 3878 C CA . ILE A 1 478 ? 21.736 -22.343 -12.840 1.00 69.25 478 ILE A CA 1
ATOM 3879 C C . ILE A 1 478 ? 23.160 -21.776 -12.795 1.00 69.25 478 ILE A C 1
ATOM 3881 O O . ILE A 1 478 ? 23.432 -20.711 -13.361 1.00 69.25 478 ILE A O 1
ATOM 3885 N N . THR A 1 479 ? 24.103 -22.546 -12.247 1.00 72.94 479 THR A N 1
ATOM 3886 C CA . THR A 1 479 ? 25.519 -22.164 -12.163 1.00 72.94 479 THR A CA 1
ATOM 3887 C C . THR A 1 479 ? 26.143 -22.018 -13.551 1.00 72.94 479 THR A C 1
ATOM 3889 O O . THR A 1 479 ? 26.848 -21.042 -13.812 1.00 72.94 479 THR A O 1
ATOM 3892 N N . LYS A 1 480 ? 25.827 -22.917 -14.495 1.00 71.56 480 LYS A N 1
ATOM 3893 C CA . LYS A 1 480 ? 26.284 -22.836 -15.895 1.00 71.56 480 LYS A CA 1
ATOM 3894 C C . LYS A 1 480 ? 25.809 -21.565 -16.603 1.00 71.56 480 LYS A C 1
ATOM 3896 O O . LYS A 1 480 ? 26.481 -21.082 -17.512 1.00 71.56 480 LYS A O 1
ATOM 3901 N N . ARG A 1 481 ? 24.668 -21.010 -16.190 1.00 64.75 481 ARG A N 1
ATOM 3902 C CA . ARG A 1 481 ? 24.135 -19.737 -16.699 1.00 64.75 481 ARG A CA 1
ATOM 3903 C C . ARG A 1 481 ? 24.675 -18.512 -15.947 1.00 64.75 481 ARG A C 1
ATOM 3905 O O . ARG A 1 481 ? 24.382 -17.390 -16.345 1.00 64.75 481 ARG A O 1
ATOM 3912 N N . GLY A 1 482 ? 25.501 -18.706 -14.917 1.00 64.62 482 GLY A N 1
ATOM 3913 C CA . GLY A 1 482 ? 26.121 -17.632 -14.138 1.00 64.62 482 GLY A CA 1
ATOM 3914 C C . GLY A 1 482 ? 25.233 -17.051 -13.034 1.00 64.62 482 GLY A C 1
ATOM 3915 O O . GLY A 1 482 ? 25.518 -15.951 -12.556 1.00 64.62 482 GLY A O 1
ATOM 3916 N N . HIS A 1 483 ? 24.175 -17.767 -12.649 1.00 71.94 483 HIS A N 1
ATOM 3917 C CA . HIS A 1 483 ? 23.279 -17.431 -11.542 1.00 71.94 483 HIS A CA 1
ATOM 3918 C C . HIS A 1 483 ? 23.657 -18.222 -10.280 1.00 71.94 483 HIS A C 1
ATOM 3920 O O . HIS A 1 483 ? 24.392 -19.208 -10.352 1.00 71.94 483 HIS A O 1
ATOM 3926 N N . LYS A 1 484 ? 23.178 -17.776 -9.113 1.00 77.69 484 LYS A N 1
ATOM 3927 C CA . LYS A 1 484 ? 23.410 -18.438 -7.818 1.00 77.69 484 LYS A CA 1
ATOM 3928 C C . LYS A 1 484 ? 22.072 -18.865 -7.218 1.00 77.69 484 LYS A C 1
ATOM 3930 O O . LYS A 1 484 ? 21.248 -17.996 -6.954 1.00 77.69 484 LYS A O 1
ATOM 3935 N N . SER A 1 485 ? 21.883 -20.159 -6.962 1.00 79.50 485 SER A N 1
ATOM 3936 C CA . SER A 1 485 ? 20.696 -20.667 -6.265 1.00 79.50 485 SER A CA 1
ATOM 3937 C C . SER A 1 485 ? 20.721 -20.267 -4.788 1.00 79.50 485 SER A C 1
ATOM 3939 O O . SER A 1 485 ? 21.727 -20.459 -4.096 1.00 79.50 485 SER A O 1
ATOM 3941 N N . ILE A 1 486 ? 19.614 -19.725 -4.288 1.00 83.69 486 ILE A N 1
ATOM 3942 C CA . ILE A 1 486 ? 19.396 -19.411 -2.876 1.00 83.69 486 ILE A CA 1
ATOM 3943 C C . ILE A 1 486 ? 18.123 -20.119 -2.415 1.00 83.69 486 ILE A C 1
ATOM 3945 O O . ILE A 1 486 ? 17.023 -19.783 -2.841 1.00 83.69 486 ILE A O 1
ATOM 3949 N N . TYR A 1 487 ? 18.274 -21.064 -1.492 1.00 86.25 487 TYR A N 1
ATOM 3950 C CA . TYR A 1 487 ? 17.152 -21.825 -0.947 1.00 86.25 487 TYR A CA 1
ATOM 3951 C C . TYR A 1 487 ? 16.635 -21.207 0.345 1.00 86.25 487 TYR A C 1
ATOM 3953 O O . TYR A 1 487 ? 17.422 -20.886 1.242 1.00 86.25 487 TYR A O 1
ATOM 3961 N N . LEU A 1 488 ? 15.317 -21.059 0.458 1.00 87.38 488 LEU A N 1
ATOM 3962 C CA . LEU A 1 488 ? 14.673 -20.516 1.650 1.00 87.38 488 LEU A CA 1
ATOM 3963 C C . LEU A 1 488 ? 14.663 -21.516 2.824 1.00 87.38 488 LEU A C 1
ATOM 3965 O O . LEU A 1 488 ? 14.660 -22.734 2.633 1.00 87.38 488 LEU A O 1
ATOM 3969 N N . PRO A 1 489 ? 14.625 -21.038 4.079 1.00 86.81 489 PRO A N 1
ATOM 3970 C CA . PRO A 1 489 ? 14.416 -21.907 5.229 1.00 86.81 489 PRO A CA 1
ATOM 3971 C C . PRO A 1 489 ? 13.032 -22.574 5.162 1.00 86.81 489 PRO A C 1
ATOM 3973 O O . PRO A 1 489 ? 12.059 -21.908 4.797 1.00 86.81 489 PRO A O 1
ATOM 3976 N N . PRO A 1 490 ? 12.883 -23.833 5.612 1.00 83.69 490 PRO A N 1
ATOM 3977 C CA . PRO A 1 490 ? 11.598 -24.531 5.585 1.00 83.69 490 PRO A CA 1
ATOM 3978 C C . PRO A 1 490 ? 10.462 -23.733 6.239 1.00 83.69 490 PRO A C 1
ATOM 3980 O O . PRO A 1 490 ? 10.665 -23.089 7.271 1.00 83.69 490 PRO A O 1
ATOM 3983 N N . TYR A 1 491 ? 9.253 -23.832 5.678 1.00 82.50 491 TYR A N 1
ATOM 3984 C CA . TYR A 1 491 ? 8.051 -23.132 6.154 1.00 82.50 491 TYR A CA 1
ATOM 3985 C C . TYR A 1 491 ? 8.187 -21.599 6.195 1.00 82.50 491 TYR A C 1
ATOM 3987 O O . TYR A 1 491 ? 7.665 -20.973 7.122 1.00 82.50 491 TYR A O 1
ATOM 3995 N N . SER A 1 492 ? 8.874 -20.982 5.228 1.00 87.62 492 SER A N 1
ATOM 3996 C CA . SER A 1 492 ? 9.102 -19.523 5.209 1.00 87.62 492 SER A CA 1
ATOM 3997 C C . SER A 1 492 ? 8.563 -18.819 3.950 1.00 87.62 492 SER A C 1
ATOM 3999 O O . SER A 1 492 ? 9.312 -18.081 3.310 1.00 87.62 492 SER A O 1
ATOM 4001 N N . PRO A 1 493 ? 7.272 -18.986 3.595 1.00 88.25 493 PRO A N 1
ATOM 4002 C CA . PRO A 1 493 ? 6.684 -18.350 2.412 1.00 88.25 493 PRO A CA 1
ATOM 4003 C C . PRO A 1 493 ? 6.685 -16.813 2.489 1.00 88.25 493 PRO A C 1
ATOM 4005 O O . PRO A 1 493 ? 6.699 -16.151 1.462 1.00 88.25 493 PRO A O 1
ATOM 4008 N N . GLU A 1 494 ? 6.733 -16.205 3.682 1.00 88.06 494 GLU A N 1
ATOM 4009 C CA . GLU A 1 494 ? 6.857 -14.745 3.837 1.00 88.06 494 GLU A CA 1
ATOM 4010 C C . GLU A 1 494 ? 8.198 -14.192 3.343 1.00 88.06 494 GLU A C 1
ATOM 4012 O O . GLU A 1 494 ? 8.310 -12.992 3.106 1.00 88.06 494 GLU A O 1
ATOM 4017 N N . LEU A 1 495 ? 9.215 -15.049 3.210 1.00 89.12 495 LEU A N 1
ATOM 4018 C CA . LEU A 1 495 ? 10.509 -14.692 2.633 1.00 89.12 495 LEU A CA 1
ATOM 4019 C C . LEU A 1 495 ? 10.531 -14.881 1.109 1.00 89.12 495 LEU A C 1
ATOM 4021 O O . LEU A 1 495 ? 11.532 -14.514 0.489 1.00 89.12 495 LEU A O 1
ATOM 4025 N N . ASN A 1 496 ? 9.449 -15.417 0.522 1.00 90.69 496 ASN A N 1
ATOM 4026 C CA . ASN A 1 496 ? 9.266 -15.598 -0.913 1.00 90.69 496 ASN A CA 1
ATOM 4027 C C . ASN A 1 496 ? 8.220 -14.605 -1.475 1.00 90.69 496 ASN A C 1
ATOM 4029 O O . ASN A 1 496 ? 7.015 -14.859 -1.413 1.00 90.69 496 ASN A O 1
ATOM 4033 N N . PRO A 1 497 ? 8.631 -13.463 -2.057 1.00 90.81 497 PRO A N 1
ATOM 4034 C CA . PRO A 1 497 ? 7.719 -12.439 -2.576 1.00 90.81 497 PRO A CA 1
ATOM 4035 C C . PRO A 1 497 ? 6.687 -12.937 -3.595 1.00 90.81 497 PRO A C 1
ATOM 4037 O O . PRO A 1 497 ? 5.595 -12.370 -3.692 1.00 90.81 497 PRO A O 1
ATOM 4040 N N . ILE A 1 498 ? 7.012 -13.982 -4.360 1.00 89.19 498 ILE A N 1
ATOM 4041 C CA . ILE A 1 498 ? 6.129 -14.519 -5.402 1.00 89.19 498 ILE A CA 1
ATOM 4042 C C . ILE A 1 498 ? 4.845 -15.147 -4.839 1.00 89.19 498 ILE A C 1
ATOM 4044 O O . ILE A 1 498 ? 3.814 -15.138 -5.505 1.00 89.19 498 ILE A O 1
ATOM 4048 N N . GLU A 1 499 ? 4.834 -15.552 -3.572 1.00 90.38 499 GLU A N 1
ATOM 4049 C CA . GLU A 1 499 ? 3.630 -16.043 -2.892 1.00 90.38 499 GLU A CA 1
ATOM 4050 C C . GLU A 1 499 ? 2.530 -14.970 -2.824 1.00 90.38 499 GLU A C 1
ATOM 4052 O O . GLU A 1 499 ? 1.341 -15.228 -3.049 1.00 90.38 499 GLU A O 1
ATOM 4057 N N . GLN A 1 500 ? 2.919 -13.712 -2.585 1.00 90.00 500 GLN A N 1
ATOM 4058 C CA . GLN A 1 500 ? 1.984 -12.584 -2.607 1.00 90.00 500 GLN A CA 1
ATOM 4059 C C . GLN A 1 500 ? 1.491 -12.290 -4.024 1.00 90.00 500 GLN A C 1
ATOM 4061 O O . GLN A 1 500 ? 0.309 -11.983 -4.217 1.00 90.00 500 GLN A O 1
ATOM 4066 N N . PHE A 1 501 ? 2.368 -12.430 -5.021 1.00 90.81 501 PHE A N 1
ATOM 4067 C CA . PHE A 1 501 ? 1.988 -12.331 -6.426 1.00 90.81 501 PHE A CA 1
ATOM 4068 C C . PHE A 1 501 ? 0.929 -13.385 -6.775 1.00 90.81 501 PHE A C 1
ATOM 4070 O O . PHE A 1 501 ? -0.141 -13.032 -7.283 1.00 90.81 501 PHE A O 1
ATOM 4077 N N . TRP A 1 502 ? 1.139 -14.647 -6.389 1.00 90.62 502 TRP A N 1
ATOM 4078 C CA . TRP A 1 502 ? 0.162 -15.715 -6.589 1.00 90.62 502 TRP A CA 1
ATOM 4079 C C . TRP A 1 502 ? -1.169 -15.442 -5.898 1.00 90.62 502 TRP A C 1
ATOM 4081 O O . TRP A 1 502 ? -2.223 -15.703 -6.482 1.00 90.62 502 TRP A O 1
ATOM 4091 N N . ALA A 1 503 ? -1.165 -14.866 -4.695 1.00 89.44 503 ALA A N 1
ATOM 4092 C CA . ALA A 1 503 ? -2.399 -14.483 -4.014 1.00 89.44 503 ALA A CA 1
ATOM 4093 C C . ALA A 1 503 ? -3.223 -13.465 -4.829 1.00 89.44 503 ALA A C 1
ATOM 4095 O O . ALA A 1 503 ? -4.448 -13.603 -4.928 1.00 89.44 503 ALA A O 1
ATOM 4096 N N . ILE A 1 504 ? -2.575 -12.474 -5.454 1.00 90.12 504 ILE A N 1
ATOM 4097 C CA . ILE A 1 504 ? -3.253 -11.497 -6.322 1.00 90.12 504 ILE A CA 1
ATOM 4098 C C . ILE A 1 504 ? -3.768 -12.164 -7.595 1.00 90.12 504 ILE A C 1
ATOM 4100 O O . ILE A 1 504 ? -4.946 -12.001 -7.928 1.00 90.12 504 ILE A O 1
ATOM 4104 N N . VAL A 1 505 ? -2.924 -12.933 -8.284 1.00 89.69 505 VAL A N 1
ATOM 4105 C CA . VAL A 1 505 ? -3.285 -13.608 -9.539 1.00 89.69 505 VAL A CA 1
ATOM 4106 C C . VAL A 1 505 ? -4.464 -14.553 -9.309 1.00 89.69 505 VAL A C 1
ATOM 4108 O O . VAL A 1 505 ? -5.473 -14.460 -10.005 1.00 89.69 505 VAL A O 1
ATOM 4111 N N . LYS A 1 506 ? -4.424 -15.378 -8.256 1.00 89.00 506 LYS A N 1
ATOM 4112 C CA . LYS A 1 506 ? -5.533 -16.274 -7.889 1.00 89.00 506 LYS A CA 1
ATOM 4113 C C . LYS A 1 506 ? -6.817 -15.508 -7.596 1.00 89.00 506 LYS A C 1
ATOM 4115 O O . LYS A 1 506 ? -7.890 -15.965 -7.981 1.00 89.00 506 LYS A O 1
ATOM 4120 N N . ASN A 1 507 ? -6.742 -14.353 -6.936 1.00 88.25 507 ASN A N 1
ATOM 4121 C CA . ASN A 1 507 ? -7.925 -13.529 -6.696 1.00 88.25 507 ASN A CA 1
ATOM 4122 C C . ASN A 1 507 ? -8.504 -12.956 -7.990 1.00 88.25 507 ASN A C 1
ATOM 4124 O O . ASN A 1 507 ? -9.723 -12.912 -8.111 1.00 88.25 507 ASN A O 1
ATOM 4128 N N . LYS A 1 508 ? -7.667 -12.554 -8.954 1.00 88.38 508 LYS A N 1
ATOM 4129 C CA . LYS A 1 508 ? -8.126 -12.096 -10.274 1.00 88.38 508 LYS A CA 1
ATOM 4130 C C . LYS A 1 508 ? -8.774 -13.225 -11.071 1.00 88.38 508 LYS A C 1
ATOM 4132 O O . LYS A 1 508 ? -9.893 -13.052 -11.540 1.00 88.38 508 LYS A O 1
ATOM 4137 N N . VAL A 1 509 ? -8.144 -14.400 -11.117 1.00 87.25 509 VAL A N 1
ATOM 4138 C CA . VAL A 1 509 ? -8.691 -15.593 -11.784 1.00 87.25 509 VAL A CA 1
ATOM 4139 C C . VAL A 1 509 ? -10.052 -15.981 -11.195 1.00 87.25 509 VAL A C 1
ATOM 4141 O O . VAL A 1 509 ? -10.971 -16.304 -11.938 1.00 87.25 509 VAL A O 1
ATOM 4144 N N . LYS A 1 510 ? -10.239 -15.857 -9.876 1.00 86.00 510 LYS A N 1
ATOM 4145 C CA . LYS A 1 510 ? -11.510 -16.160 -9.195 1.00 86.00 510 LYS A CA 1
ATOM 4146 C C . LYS A 1 510 ? -12.652 -15.169 -9.471 1.00 86.00 510 LYS A C 1
A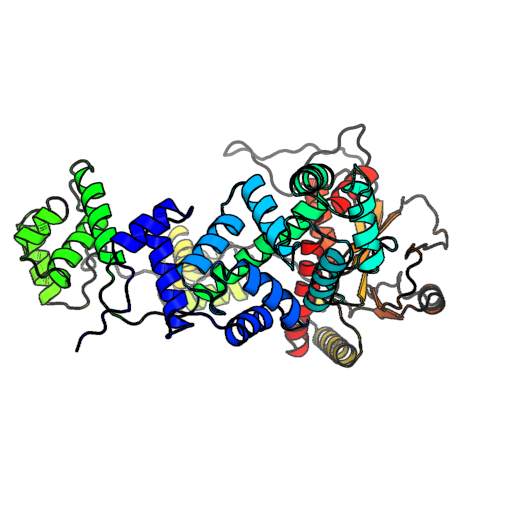TOM 4148 O O . LYS A 1 510 ? -13.770 -15.475 -9.076 1.00 86.00 510 LYS A O 1
ATOM 4153 N N . ARG A 1 511 ? -12.415 -13.987 -10.062 1.00 80.19 511 ARG A N 1
ATOM 4154 C CA . ARG A 1 511 ? -13.421 -12.897 -10.103 1.00 80.19 511 ARG A CA 1
ATOM 4155 C C . ARG A 1 511 ? -14.694 -13.235 -10.873 1.00 80.19 511 ARG A C 1
ATOM 4157 O O . ARG A 1 511 ? -15.767 -12.848 -10.429 1.00 80.19 511 ARG A O 1
ATOM 4164 N N . SER A 1 512 ? -14.581 -13.935 -11.994 1.00 74.31 512 SER A N 1
ATOM 4165 C CA . SER A 1 512 ? -15.728 -14.387 -12.788 1.00 74.31 512 SER A CA 1
ATOM 4166 C C . SER A 1 512 ? -15.711 -15.903 -12.981 1.00 74.31 512 SER A C 1
ATOM 4168 O O . SER A 1 512 ? -14.703 -16.570 -12.737 1.00 74.31 512 SER A O 1
ATOM 4170 N N . ARG A 1 513 ? -16.853 -16.462 -13.381 1.00 73.88 513 ARG A N 1
ATOM 4171 C CA . ARG A 1 513 ? -16.928 -17.849 -13.844 1.00 73.88 513 ARG A CA 1
ATOM 4172 C C . ARG A 1 513 ? -16.154 -17.963 -15.167 1.00 73.88 513 ARG A C 1
ATOM 4174 O O . ARG A 1 513 ? -16.128 -16.998 -15.920 1.00 73.88 513 ARG A O 1
ATOM 4181 N N . PHE A 1 514 ? -15.540 -19.119 -15.410 1.00 73.94 514 PHE A N 1
ATOM 4182 C CA . PHE A 1 514 ? -15.007 -19.453 -16.730 1.00 73.94 514 PHE A CA 1
ATOM 4183 C C . PHE A 1 514 ? -16.161 -19.692 -17.703 1.00 73.94 514 PHE A C 1
ATOM 4185 O O . PHE A 1 514 ? -17.088 -20.442 -17.371 1.00 73.94 514 PHE A O 1
ATOM 4192 N N . GLU A 1 515 ? -16.112 -19.052 -18.863 1.00 70.88 515 GLU A N 1
ATOM 4193 C CA . GLU A 1 515 ? -17.018 -19.351 -19.975 1.00 70.88 515 GLU A CA 1
ATOM 4194 C C . GLU A 1 515 ? -16.570 -20.625 -20.706 1.00 70.88 515 GLU A C 1
ATOM 4196 O O . GLU A 1 515 ? -15.394 -20.979 -20.677 1.00 70.88 515 GLU A O 1
ATOM 4201 N N . ASP A 1 516 ? -17.487 -21.316 -21.392 1.00 67.19 516 ASP A N 1
ATOM 4202 C CA . ASP A 1 516 ? -17.195 -22.613 -22.036 1.00 67.19 516 ASP A CA 1
ATOM 4203 C C . ASP A 1 516 ? -16.124 -22.529 -23.148 1.00 67.19 516 ASP A C 1
ATOM 4205 O O . ASP A 1 516 ? -15.584 -23.549 -23.568 1.00 67.19 516 ASP A O 1
ATOM 4209 N N . LYS A 1 517 ? -15.809 -21.316 -23.626 1.00 63.56 517 LYS A N 1
ATOM 4210 C CA . LYS A 1 517 ? -14.781 -21.035 -24.645 1.00 63.56 517 LYS A CA 1
ATOM 4211 C C . LYS A 1 517 ? -13.506 -20.398 -24.076 1.00 63.56 517 LYS A C 1
ATOM 4213 O O . LYS A 1 517 ? -12.583 -20.121 -24.837 1.00 63.56 517 LYS A O 1
ATOM 4218 N N . GLU A 1 518 ? -13.467 -20.105 -22.778 1.00 68.75 518 GLU A N 1
ATOM 4219 C CA . GLU A 1 518 ? -12.361 -19.388 -22.146 1.00 68.75 518 GLU A CA 1
ATOM 4220 C C . GLU A 1 518 ? -11.269 -20.367 -21.702 1.00 68.75 518 GLU A C 1
ATOM 4222 O O . GLU A 1 518 ? -11.515 -21.292 -20.925 1.00 68.75 518 GLU A O 1
ATOM 4227 N N . ASP A 1 519 ? -10.045 -20.149 -22.179 1.00 76.31 519 ASP A N 1
ATOM 4228 C CA . ASP A 1 519 ? -8.899 -20.970 -21.803 1.00 76.31 519 ASP A CA 1
ATOM 4229 C C . ASP A 1 519 ? -8.294 -20.514 -20.463 1.00 76.31 519 ASP A C 1
ATOM 4231 O O . ASP A 1 519 ? -8.073 -19.322 -20.212 1.00 76.31 519 ASP A O 1
ATOM 4235 N N . LEU A 1 520 ? -7.987 -21.486 -19.596 1.00 79.31 520 LEU A N 1
ATOM 4236 C CA . LEU A 1 520 ? -7.354 -21.251 -18.298 1.00 79.31 520 LEU A CA 1
ATOM 4237 C C . LEU A 1 520 ? -6.018 -20.527 -18.460 1.00 79.31 520 LEU A C 1
ATOM 4239 O O . LEU A 1 520 ? -5.702 -19.646 -17.657 1.00 79.31 520 LEU A O 1
ATOM 4243 N N . PHE A 1 521 ? -5.254 -20.872 -19.497 1.00 77.44 521 PHE A N 1
ATOM 4244 C CA . PHE A 1 521 ? -3.959 -20.260 -19.765 1.00 77.44 521 PHE A CA 1
ATOM 4245 C C . PHE A 1 521 ? -4.076 -18.767 -20.071 1.00 77.44 521 PHE A C 1
ATOM 4247 O O . PHE A 1 521 ? -3.383 -17.958 -19.447 1.00 77.44 521 PHE A O 1
ATOM 4254 N N . THR A 1 522 ? -4.978 -18.396 -20.982 1.00 79.25 522 THR A N 1
ATOM 4255 C CA . THR A 1 522 ? -5.217 -17.001 -21.375 1.00 79.25 522 THR A CA 1
ATOM 4256 C C . THR A 1 522 ? -5.580 -16.162 -20.161 1.00 79.25 522 THR A C 1
ATOM 4258 O O . THR A 1 522 ? -4.939 -15.149 -19.884 1.00 79.25 522 THR A O 1
ATOM 4261 N N . ARG A 1 523 ? -6.516 -16.646 -19.342 1.00 83.69 523 ARG A N 1
ATOM 4262 C CA . ARG A 1 523 ? -6.970 -15.920 -18.155 1.00 83.69 523 ARG A CA 1
ATOM 4263 C C . ARG A 1 523 ? -5.888 -15.766 -17.089 1.00 83.69 523 ARG A C 1
ATOM 4265 O O . ARG A 1 523 ? -5.795 -14.721 -16.443 1.00 83.69 523 ARG A O 1
ATOM 4272 N N . VAL A 1 524 ? -5.070 -16.797 -16.866 1.00 83.56 524 VAL A N 1
ATOM 4273 C CA . VAL A 1 524 ? -3.925 -16.702 -15.947 1.00 83.56 524 VAL A CA 1
ATOM 4274 C C . VAL A 1 524 ? -2.906 -15.696 -16.482 1.00 83.56 524 VAL A C 1
ATOM 4276 O O . VAL A 1 524 ? -2.449 -14.841 -15.727 1.00 83.56 524 VAL A O 1
ATOM 4279 N N . THR A 1 525 ? -2.608 -15.739 -17.779 1.00 80.44 525 THR A N 1
ATOM 4280 C CA . THR A 1 525 ? -1.661 -14.829 -18.438 1.00 80.44 525 THR A CA 1
ATOM 4281 C C . THR A 1 525 ? -2.126 -13.374 -18.347 1.00 80.44 525 THR A C 1
ATOM 4283 O O . THR A 1 525 ? -1.363 -12.502 -17.932 1.00 80.44 525 THR A O 1
ATOM 4286 N N . GLU A 1 526 ? -3.399 -13.100 -18.623 1.00 83.12 526 GLU A N 1
ATOM 4287 C CA . GLU A 1 526 ? -4.012 -11.779 -18.444 1.00 83.12 526 GLU A CA 1
ATOM 4288 C C . GLU A 1 526 ? -4.004 -11.330 -16.975 1.00 83.12 526 GLU A C 1
ATOM 4290 O O . GLU A 1 526 ? -3.709 -10.171 -16.655 1.00 83.12 526 GLU A O 1
ATOM 4295 N N . ALA A 1 527 ? -4.285 -12.245 -16.043 1.00 87.25 527 ALA A N 1
ATOM 4296 C CA . ALA A 1 527 ? -4.228 -11.956 -14.616 1.00 87.25 527 ALA A CA 1
ATOM 4297 C C . ALA A 1 527 ? -2.809 -11.582 -14.163 1.00 87.25 527 ALA A C 1
ATOM 4299 O O . ALA A 1 527 ? -2.674 -10.664 -13.352 1.00 87.25 527 ALA A O 1
ATOM 4300 N N . CYS A 1 528 ? -1.777 -12.236 -14.700 1.00 84.94 528 CYS A N 1
ATOM 4301 C CA . CYS A 1 528 ? -0.370 -11.923 -14.454 1.00 84.94 528 CYS A CA 1
ATOM 4302 C C . CYS A 1 528 ? 0.037 -10.581 -15.075 1.00 84.94 528 CYS A C 1
ATOM 4304 O O . CYS A 1 528 ? 0.553 -9.720 -14.365 1.00 84.94 528 CYS A O 1
ATOM 4306 N N . ASN A 1 529 ? -0.266 -10.359 -16.356 1.00 81.62 529 ASN A N 1
ATOM 4307 C CA . ASN A 1 529 ? 0.084 -9.129 -17.081 1.00 81.62 529 ASN A CA 1
ATOM 4308 C C . ASN A 1 529 ? -0.623 -7.887 -16.532 1.00 81.62 529 ASN A C 1
ATOM 4310 O O . ASN A 1 529 ? -0.111 -6.776 -16.614 1.00 81.62 529 ASN A O 1
ATOM 4314 N N . SER A 1 530 ? -1.795 -8.068 -15.928 1.00 86.06 530 SER A N 1
ATOM 4315 C CA . SER A 1 530 ? -2.527 -6.982 -15.286 1.00 86.06 530 SER A CA 1
ATOM 4316 C C . SER A 1 530 ? -2.024 -6.648 -13.876 1.00 86.06 530 SER A C 1
ATOM 4318 O O . SER A 1 530 ? -2.636 -5.803 -13.214 1.00 86.06 530 SER A O 1
ATOM 4320 N N . VAL A 1 531 ? -0.994 -7.325 -13.346 1.00 85.50 531 VAL A N 1
ATOM 4321 C CA . VAL A 1 531 ? -0.362 -6.950 -12.070 1.00 85.50 531 VAL A CA 1
ATOM 4322 C C . VAL A 1 531 ? 0.563 -5.750 -12.305 1.00 85.50 531 VAL A C 1
ATOM 4324 O O . VAL A 1 531 ? 1.551 -5.875 -13.025 1.00 85.50 531 VAL A O 1
ATOM 4327 N N . PRO A 1 532 ? 0.288 -4.591 -11.684 1.00 84.94 532 PRO A N 1
ATOM 4328 C CA . PRO A 1 532 ? 1.120 -3.408 -11.864 1.00 84.94 532 PRO A CA 1
ATOM 4329 C C . PRO A 1 532 ? 2.554 -3.593 -11.316 1.00 84.94 532 PRO A C 1
ATOM 4331 O O . PRO A 1 532 ? 2.722 -4.196 -10.252 1.00 84.94 532 PRO A O 1
ATOM 4334 N N . PRO A 1 533 ? 3.599 -3.025 -11.950 1.00 80.69 533 PRO A N 1
ATOM 4335 C CA . PRO A 1 533 ? 4.984 -3.166 -11.480 1.00 80.69 533 PRO A CA 1
ATOM 4336 C C . PRO A 1 533 ? 5.239 -2.641 -10.057 1.00 80.69 533 PRO A C 1
ATOM 4338 O O . PRO A 1 533 ? 6.052 -3.197 -9.322 1.00 80.69 533 PRO A O 1
ATOM 4341 N N . ASN A 1 534 ? 4.515 -1.605 -9.621 1.00 86.38 534 ASN A N 1
ATOM 4342 C CA . ASN A 1 534 ? 4.602 -1.090 -8.248 1.00 86.38 534 ASN A CA 1
ATOM 4343 C C . ASN A 1 534 ? 4.152 -2.123 -7.196 1.00 86.38 534 ASN A C 1
ATOM 4345 O O . ASN A 1 534 ? 4.653 -2.103 -6.073 1.00 86.38 534 ASN A O 1
ATOM 4349 N N . HIS A 1 535 ? 3.256 -3.052 -7.548 1.00 87.56 535 HIS A N 1
ATOM 4350 C CA . HIS A 1 535 ? 2.878 -4.151 -6.661 1.00 87.56 535 HIS A CA 1
ATOM 4351 C C . HIS A 1 535 ? 4.029 -5.146 -6.483 1.00 87.56 535 HIS A C 1
ATOM 4353 O O . HIS A 1 535 ? 4.245 -5.605 -5.367 1.00 87.56 535 HIS A O 1
ATOM 4359 N N . LEU A 1 536 ? 4.805 -5.431 -7.538 1.00 87.50 536 LEU A N 1
ATOM 4360 C CA . LEU A 1 536 ? 5.976 -6.314 -7.445 1.00 87.50 536 LEU A CA 1
ATOM 4361 C C . LEU A 1 536 ? 6.996 -5.763 -6.447 1.00 87.50 536 LEU A C 1
ATOM 4363 O O . LEU A 1 536 ? 7.445 -6.483 -5.556 1.00 87.50 536 LEU A O 1
ATOM 4367 N N . HIS A 1 537 ? 7.287 -4.464 -6.535 1.00 89.00 537 HIS A N 1
ATOM 4368 C CA . HIS A 1 537 ? 8.139 -3.785 -5.564 1.00 89.00 537 HIS A CA 1
ATOM 4369 C C . HIS A 1 537 ? 7.579 -3.907 -4.139 1.00 89.00 537 HIS A C 1
ATOM 4371 O O . HIS A 1 537 ? 8.313 -4.251 -3.216 1.00 89.00 537 HIS A O 1
ATOM 4377 N N . ALA A 1 538 ? 6.271 -3.694 -3.960 1.00 90.12 538 ALA A N 1
ATOM 4378 C CA . ALA A 1 538 ? 5.622 -3.808 -2.656 1.00 90.12 538 ALA A CA 1
ATOM 4379 C C . ALA A 1 538 ? 5.688 -5.231 -2.065 1.00 90.12 538 ALA A C 1
ATOM 4381 O O . ALA A 1 538 ? 5.916 -5.371 -0.864 1.00 90.12 538 ALA A O 1
ATOM 4382 N N . PHE A 1 539 ? 5.543 -6.287 -2.876 1.00 91.50 539 PHE A N 1
ATOM 4383 C CA . PHE A 1 539 ? 5.658 -7.678 -2.410 1.00 91.50 539 PHE A CA 1
ATOM 4384 C C . PHE A 1 539 ? 7.063 -7.994 -1.903 1.00 91.50 539 PHE A C 1
ATOM 4386 O O . PHE A 1 539 ? 7.239 -8.604 -0.842 1.00 91.50 539 PHE A O 1
ATOM 4393 N N . VAL A 1 540 ? 8.070 -7.548 -2.654 1.00 90.38 540 VAL A N 1
ATOM 4394 C CA . VAL A 1 540 ? 9.471 -7.734 -2.283 1.00 90.38 540 VAL A CA 1
ATOM 4395 C C . VAL A 1 540 ? 9.792 -6.925 -1.030 1.00 90.38 540 VAL A C 1
ATOM 4397 O O . VAL A 1 540 ? 10.355 -7.476 -0.086 1.00 90.38 540 VAL A O 1
ATOM 4400 N N . GLN A 1 541 ? 9.346 -5.669 -0.956 1.00 91.00 541 GLN A N 1
ATOM 4401 C CA . GLN A 1 541 ? 9.511 -4.829 0.231 1.00 91.00 541 GLN A CA 1
ATOM 4402 C C . GLN A 1 541 ? 8.844 -5.443 1.467 1.00 91.00 541 GLN A C 1
ATOM 4404 O O . GLN A 1 541 ? 9.418 -5.411 2.552 1.00 91.00 541 GLN A O 1
ATOM 4409 N N . HIS A 1 542 ? 7.657 -6.039 1.324 1.00 90.25 542 HIS A N 1
ATOM 4410 C CA . HIS A 1 542 ? 7.003 -6.742 2.427 1.00 90.25 542 HIS A CA 1
ATOM 4411 C C . HIS A 1 542 ? 7.883 -7.873 2.971 1.00 90.25 542 HIS A C 1
ATOM 4413 O O . HIS A 1 542 ? 8.035 -7.986 4.184 1.00 90.25 542 HIS A O 1
ATOM 4419 N N . SER A 1 543 ? 8.504 -8.655 2.087 1.00 90.50 543 SER A N 1
ATOM 4420 C CA . SER A 1 543 ? 9.395 -9.757 2.474 1.00 90.50 543 SER A CA 1
ATOM 4421 C C . SER A 1 543 ? 10.671 -9.239 3.155 1.00 90.50 543 SER A C 1
ATOM 4423 O O . SER A 1 543 ? 11.094 -9.786 4.170 1.00 90.50 543 SER A O 1
ATOM 4425 N N . VAL A 1 544 ? 11.228 -8.117 2.680 1.00 89.69 544 VAL A N 1
ATOM 4426 C CA . VAL A 1 544 ? 12.355 -7.425 3.337 1.00 89.69 544 VAL A CA 1
ATOM 4427 C C . VAL A 1 544 ? 11.974 -6.951 4.742 1.00 89.69 544 VAL A C 1
ATOM 4429 O O . VAL A 1 544 ? 12.730 -7.156 5.685 1.00 89.69 544 VAL A O 1
ATOM 4432 N N . ASN A 1 545 ? 10.774 -6.400 4.937 1.00 89.50 545 ASN A N 1
ATOM 4433 C CA . ASN A 1 545 ? 10.310 -5.969 6.263 1.00 89.50 545 ASN A CA 1
ATOM 4434 C C . ASN A 1 545 ? 10.162 -7.146 7.254 1.00 89.50 545 ASN A C 1
ATOM 4436 O O . ASN A 1 545 ? 10.156 -6.949 8.470 1.00 89.50 545 ASN A O 1
ATOM 4440 N N . VAL A 1 546 ? 10.043 -8.386 6.765 1.00 89.44 546 VAL A N 1
ATOM 4441 C CA . VAL A 1 546 ? 10.020 -9.598 7.604 1.00 89.44 546 VAL A CA 1
ATOM 4442 C C . VAL A 1 546 ? 11.424 -9.967 8.100 1.00 89.44 546 VAL A C 1
ATOM 4444 O O . VAL A 1 546 ? 11.545 -10.632 9.133 1.00 89.44 546 VAL A O 1
ATOM 4447 N N . PHE A 1 547 ? 12.494 -9.485 7.457 1.00 89.25 547 PHE A N 1
ATOM 4448 C CA . PHE A 1 547 ? 13.870 -9.753 7.889 1.00 89.25 547 PHE A CA 1
ATOM 4449 C C . PHE A 1 547 ? 14.124 -9.223 9.298 1.00 89.25 547 PHE A C 1
ATOM 4451 O O . PHE A 1 547 ? 14.689 -9.941 10.118 1.00 89.25 547 PHE A O 1
ATOM 4458 N N . GLU A 1 548 ? 13.622 -8.030 9.631 1.00 87.12 548 GLU A N 1
ATOM 4459 C CA . GLU A 1 548 ? 13.729 -7.479 10.987 1.00 87.12 548 GLU A CA 1
ATOM 4460 C C . GLU A 1 548 ? 13.076 -8.390 12.032 1.00 87.12 548 GLU A C 1
ATOM 4462 O O . GLU A 1 548 ? 13.600 -8.570 13.132 1.00 87.12 548 GLU A O 1
ATOM 4467 N N . LYS A 1 549 ? 11.940 -9.018 11.703 1.00 87.06 549 LYS A N 1
ATOM 4468 C CA . LYS A 1 549 ? 11.282 -9.971 12.609 1.00 87.06 549 LYS A CA 1
ATOM 4469 C C . LYS A 1 549 ? 12.136 -11.220 12.815 1.00 87.06 549 LYS A C 1
ATOM 4471 O O . LYS A 1 549 ? 12.275 -11.668 13.951 1.00 87.06 549 LYS A O 1
ATOM 4476 N N . CYS A 1 550 ? 12.745 -11.731 11.745 1.00 87.50 550 CYS A N 1
ATOM 4477 C CA . CYS A 1 550 ? 13.641 -12.886 11.799 1.00 87.50 550 CYS A CA 1
ATOM 4478 C C . CYS A 1 550 ? 14.914 -12.589 12.606 1.00 87.50 550 CYS A C 1
ATOM 4480 O O . CYS A 1 550 ? 15.315 -13.401 13.436 1.00 87.50 550 CYS A O 1
ATOM 4482 N N . LEU A 1 551 ? 15.524 -11.416 12.407 1.00 87.19 551 LEU A N 1
ATOM 4483 C CA . LEU A 1 551 ? 16.718 -10.976 13.140 1.00 87.19 551 LEU A CA 1
ATOM 4484 C C . LEU A 1 551 ? 16.453 -10.830 14.641 1.00 87.19 551 LEU A C 1
ATOM 4486 O O . LEU A 1 551 ? 17.315 -11.161 15.450 1.00 87.19 551 LEU A O 1
ATOM 4490 N N . ASN A 1 552 ? 15.239 -10.411 15.002 1.00 86.31 552 ASN A N 1
ATOM 4491 C CA . ASN A 1 552 ? 14.778 -10.317 16.386 1.00 86.31 552 ASN A CA 1
ATOM 4492 C C . ASN A 1 552 ? 14.311 -11.661 16.980 1.00 86.31 552 ASN A C 1
ATOM 4494 O O . ASN A 1 552 ? 13.778 -11.675 18.088 1.00 86.31 552 ASN A O 1
ATOM 4498 N N . GLY A 1 553 ? 14.444 -12.777 16.252 1.00 81.50 553 GLY A N 1
ATOM 4499 C CA . GLY A 1 553 ? 14.029 -14.106 16.716 1.00 81.50 553 GLY A CA 1
ATOM 4500 C C . GLY A 1 553 ? 12.522 -14.244 16.948 1.00 81.50 553 GLY A C 1
ATOM 4501 O O . GLY A 1 553 ? 12.091 -15.116 17.700 1.00 81.50 553 GLY A O 1
ATOM 4502 N N . LYS A 1 554 ? 11.707 -13.375 16.338 1.00 83.50 554 LYS A N 1
ATOM 4503 C CA . LYS A 1 554 ? 10.252 -13.400 16.505 1.00 83.50 554 LYS A CA 1
ATOM 4504 C C . LYS A 1 554 ? 9.620 -14.453 15.584 1.00 83.50 554 LYS A C 1
ATOM 4506 O O . LYS A 1 554 ? 10.100 -14.644 14.464 1.00 83.50 554 LYS A O 1
ATOM 4511 N N . PRO A 1 555 ? 8.526 -15.110 16.012 1.00 81.00 555 PRO A N 1
ATOM 4512 C CA . PRO A 1 555 ? 7.754 -15.992 15.141 1.00 81.00 555 PRO A CA 1
ATOM 4513 C C . PRO A 1 555 ? 7.156 -15.201 13.966 1.00 81.00 555 PRO A C 1
ATOM 4515 O O . PRO A 1 555 ? 6.713 -14.061 14.149 1.00 81.00 555 PRO A O 1
ATOM 4518 N N . ILE A 1 556 ? 7.140 -15.805 12.770 1.00 77.06 556 ILE A N 1
ATOM 4519 C CA . ILE A 1 556 ? 6.619 -15.187 11.534 1.00 77.06 556 ILE A CA 1
ATOM 4520 C C . ILE A 1 556 ? 5.437 -15.932 10.932 1.00 77.06 556 ILE A C 1
ATOM 4522 O O . ILE A 1 556 ? 5.312 -17.173 11.082 1.00 77.06 556 ILE A O 1
#

Sequence (556 aa):
MGNAKSKLSPEQLSELQKATYFEKKELQQWYKGFIKDCPSGQLDKPEFQKIYKQFFPFGDPSRFADYVFNVFDGDRNGFIDFKEFICALSVTSRGRVDEKLYWAFQLYDIDNDGYITQDEMLHIVDAIYKMVGSMVKLPPDEDTPEKRVKKIFDLMDNDKDGRLSMEEFKEGSKKDPTILQALNLYDGMKVKLDNTVKCKKWEQEPDVEFDAKMEEMSETVKQQTKSYYNSNEQKLLFVYMNRVKLFNAAKSGRLAGGIAERTAQKWAKRLKEDKDWNILEKQTNLVNRPKPQLGQEHKTHLINFYDDNPQARLIGAVDSLTHSFADLSIKKSTVHNFLKSECNLSFKRVTLRPVARNDTTKIAARLAWVKHWTMTDMNYLGNCVFVDESAFNINMRPSGGWSEKGTPAIVTTPSTRAISHTVLGAISARFIVSMELRSPQEEWSKRIKIDYGNRKRKAPDVMDNAPIHTAKEIDELITKRGHKSIYLPPYSPELNPIEQFWAIVKNKVKRSRFEDKEDLFTRVTEACNSVPPNHLHAFVQHSVNVFEKCLNGKPI

InterPro domains:
  IPR002048 EF-hand domain [PF13405] (67-90)
  IPR002048 EF-hand domain [PF13499] (99-171)
  IPR002048 EF-hand domain [PS50222] (60-95)
  IPR002048 EF-hand domain [PS50222] (96-131)
  IPR002048 EF-hand domain [PS50222] (144-179)
  IPR002048 EF-hand domain [SM00054] (64-92)
  IPR002048 EF-hand domain [SM00054] (100-128)
  IPR002048 EF-hand domain [SM00054] (148-176)
  IPR002048 EF-hand domain [cd00051] (65-125)
  IPR002048 EF-hand domain [cd00051] (100-172)
  IPR011992 EF-hand domain pair [SSF47473] (1-189)
  IPR018247 EF-Hand 1, calcium-binding site [PS00018] (73-85)
  IPR018247 EF-Hand 1, calcium-binding site [PS00018] (109-121)
  IPR018247 EF-Hand 1, calcium-binding site [PS00018] (157-169)
  IPR028846 Recoverin family [PTHR23055] (6-181)
  IPR036397 Ribonuclease H superfamily [G3DSA:3.30.420.10] (353-555)
  IPR038717 Tc1-like transposase, DDE domain [PF13358] (384-520)
  IPR047655 Transposase IS630-like [NF033545] (258-531)

Secondary structure (DSSP, 8-state):
---TTSS--HHHHHHHHHHSSS-HHHHHHHHHHHHHH-TTSEEEHHHHHHHHHHH-TTS--HHHHHHHHHHH-SS-SSEEEHHHHHHHHHHHHH--HHHHHHHHHHHH-SS-SSEEEHHHHHHHHHHHHHHHGGGS---TTSSSHHHHHHHHHHHH-SS-SSEEEHHHHHHHHHH-HHHHHHHTHHHHHHHHHHHHTT------S--HHHHHHHHHHHHHHHHS---SS--HHHHHHHHIIIIIS---HHHHHHHTT---HHHHHHHHHHHHH-TT--TTS----GGGPPPPS--HHHHHHHHHHHHH-TT--HHHHHHHHHHHSTT----HHHHHHHHHHTS-----------GGGG-HHHHHHHHHHHHHHHTSS--TTTT-EEEEEEEE-TT---S-----TTS-------SS-PPPEEEEEEE-SSSEEEEEEE-TTS---S------TT-----EEEE---TTT--HHHHHHHHHTT-EEEEPPTT-GGG-HHHHHHHHHHHHHTTSPPPTT--HHHHHHHHHHTS-HHHHHHHHHHHHHHHHHHHTT---

pLDDT: mean 74.63, std 15.2, range [25.83, 92.44]